Protein AF-A0A816S3W1-F1 (afdb_monomer)

InterPro domains:
  IPR003406 Glycosyl transferase, family 14 [PF02485] (6-184)
  IPR024448 Xylosyltransferase, C-terminal [PF12529] (244-390)
  IPR043538 Xylosyltransferase [PTHR46025] (2-512)

Organism: NCBI:txid392030

Mean predicted aligned error: 7.71 Å

Sequence (514 aa):
MAKIRYRTTWGSTTRLTAELDVYKQLIEDLKWNFSFVISMSESDFPIKPIEALSEFLSMFPNKNFIVGDIGNTTKMLEGSETRSIFVFCDNYLYRLGHKKFIQNIVYEFGSDWTILSRDFIIYITYGDDELIRGLRLTFNFSALPSESFYHTAVINSVYCDKYIRHNLRMVNWDRKRGCTCFNRDAGDLCGCSPVIYRRSDKKLFAGSTDKPIFFARKFDPTIDESIIDWIDEKVFGIDLSDSALYLQNFYHVEDNLTKLNDTSGALKSIELYARTMLVKHPKFHPVRSIELQQIHAVFELGIFQGYTFQYTIDDRNDFEIFVTQNAHTNIFSDSIKQFDIGFTIDTRDTVFIDRSRTFLDPVLVTVLFEWKSKKNEDISLVMKDPSGNIFARMSIENFEDIPIVDIMFPEITTECMIGIWSMDLVSNRLNHTLASLDFLIVSVKGMKKDHNNNWNIDIETVDSFWPIAGICSVRKDSNVCSKQEPKIMTIPLEIKDCDQNRWSAFYYDVKTNW

Solvent-accessible surface area (backbone atoms only — not comparable to full-atom values): 29154 Å² total; per-residue (Å²): 132,77,95,71,86,70,84,62,52,80,51,31,35,48,45,46,53,48,52,48,52,49,52,48,40,43,57,71,73,64,55,59,94,61,66,64,50,73,64,79,58,96,32,50,44,74,70,51,56,70,64,61,51,51,56,55,51,65,78,47,72,73,34,29,26,37,29,63,40,72,87,49,28,66,58,44,65,70,29,72,67,70,34,22,29,27,47,70,53,98,80,31,30,43,69,78,47,78,49,82,79,78,78,100,63,63,82,38,35,42,52,62,51,35,33,38,11,45,70,58,50,49,43,78,65,68,48,76,49,73,64,52,50,50,49,55,58,52,34,66,30,22,61,44,24,48,26,25,52,60,52,25,51,33,64,70,40,99,42,38,91,31,57,36,84,42,43,36,62,48,70,42,76,44,68,85,43,19,48,70,38,86,44,54,90,40,22,76,52,77,48,68,47,63,29,64,54,40,59,87,49,56,70,63,55,67,75,34,71,92,43,84,43,42,33,36,35,33,51,44,52,71,70,26,26,57,35,54,53,47,44,40,41,72,64,68,63,49,83,63,90,74,46,47,50,53,71,46,78,80,43,46,66,84,44,88,86,56,50,79,85,75,46,60,68,37,59,51,53,53,50,52,48,54,51,52,53,52,55,67,31,75,93,48,56,84,65,85,44,78,44,75,43,37,33,28,44,33,22,55,68,21,41,78,44,33,39,37,42,31,32,38,40,65,92,74,46,46,34,41,38,34,32,32,61,57,68,54,70,48,75,70,35,90,54,55,66,47,71,53,58,27,70,53,69,42,74,49,77,71,41,52,76,52,77,76,38,49,38,42,56,62,40,64,45,26,38,41,41,27,46,68,55,96,70,84,63,41,32,28,44,36,34,24,42,68,86,68,48,80,72,47,76,47,79,50,70,85,57,76,95,62,61,69,45,81,45,75,48,78,72,40,81,58,92,63,79,71,34,58,28,38,43,32,39,28,33,63,84,77,72,43,71,37,29,39,35,50,35,37,37,44,56,67,75,30,78,38,64,47,99,82,70,44,69,53,62,69,56,69,61,47,40,69,40,42,36,55,76,45,46,25,26,75,58,90,75,90,75,86,81,89,79,88,86,75,98,80,67,80,62,72,88,69,70,46,54,22,60,79,33,54,84,37,96,60,27,74,26,74,88,76,65,126

Radius of gyration: 26.99 Å; Cα contacts (8 Å, |Δi|>4): 978; chains: 1; bounding box: 77×51×70 Å

Structure (mmCIF, N/CA/C/O backbone):
data_AF-A0A816S3W1-F1
#
_entry.id   AF-A0A816S3W1-F1
#
loop_
_atom_site.group_PDB
_atom_site.id
_atom_site.type_symbol
_atom_site.label_atom_id
_atom_site.label_alt_id
_atom_site.label_comp_id
_atom_site.label_asym_id
_atom_site.label_entity_id
_atom_site.label_seq_id
_atom_site.pdbx_PDB_ins_code
_atom_site.Cartn_x
_atom_site.Cartn_y
_atom_site.Cartn_z
_atom_site.occupancy
_atom_site.B_iso_or_equiv
_atom_site.auth_seq_id
_atom_site.auth_comp_id
_atom_site.auth_asym_id
_atom_site.auth_atom_id
_atom_site.pdbx_PDB_model_num
ATOM 1 N N . MET A 1 1 ? -6.972 -9.938 -18.361 1.00 63.22 1 MET A N 1
ATOM 2 C CA . MET A 1 1 ? -6.086 -10.315 -17.236 1.00 63.22 1 MET A CA 1
ATOM 3 C C . MET A 1 1 ? -4.819 -10.976 -17.763 1.00 63.22 1 MET A C 1
ATOM 5 O O . MET A 1 1 ? -4.862 -11.578 -18.836 1.00 63.22 1 MET A O 1
ATOM 9 N N . ALA A 1 2 ? -3.709 -10.850 -17.030 1.00 83.12 2 ALA A N 1
ATOM 10 C CA . ALA A 1 2 ? -2.473 -11.566 -17.341 1.00 83.12 2 ALA A CA 1
ATOM 11 C C . ALA A 1 2 ? -2.713 -13.086 -17.308 1.00 83.12 2 ALA A C 1
ATOM 13 O O . ALA A 1 2 ? -3.418 -13.570 -16.423 1.00 83.12 2 ALA A O 1
ATOM 14 N N . LYS A 1 3 ? -2.155 -13.836 -18.269 1.00 87.81 3 LYS A N 1
ATOM 15 C CA . LYS A 1 3 ? -2.306 -15.307 -18.317 1.00 87.81 3 LYS A CA 1
ATOM 16 C C . LYS A 1 3 ? -1.612 -16.003 -17.148 1.00 87.81 3 LYS A C 1
ATOM 18 O O . LYS A 1 3 ? -2.097 -17.018 -16.660 1.00 87.81 3 LYS A O 1
ATOM 23 N N . ILE A 1 4 ? -0.475 -15.458 -16.723 1.00 92.12 4 ILE A N 1
ATOM 24 C CA . ILE A 1 4 ? 0.343 -15.978 -15.630 1.00 92.12 4 ILE A CA 1
ATOM 25 C C . ILE A 1 4 ? 0.401 -14.909 -14.544 1.00 92.12 4 ILE A C 1
ATOM 27 O O . ILE A 1 4 ? 0.624 -13.732 -14.830 1.00 92.12 4 ILE A O 1
ATOM 31 N N . ARG A 1 5 ? 0.190 -15.323 -13.294 1.00 92.06 5 ARG A N 1
ATOM 32 C CA . ARG A 1 5 ? 0.334 -14.469 -12.115 1.00 92.06 5 ARG A CA 1
ATOM 33 C C . ARG A 1 5 ? 1.594 -14.877 -11.372 1.00 92.06 5 ARG A C 1
ATOM 35 O O . ARG A 1 5 ? 1.756 -16.040 -11.015 1.00 92.06 5 ARG A O 1
ATOM 42 N N . TYR A 1 6 ? 2.460 -13.905 -11.135 1.00 91.81 6 TYR A N 1
ATOM 43 C CA . TYR A 1 6 ? 3.700 -14.083 -10.396 1.00 91.81 6 TYR A CA 1
ATOM 44 C C . TYR A 1 6 ? 3.548 -13.533 -8.982 1.00 91.81 6 TYR A C 1
ATOM 46 O O . TYR A 1 6 ? 2.901 -12.506 -8.778 1.00 91.81 6 TYR A O 1
ATOM 54 N N . ARG A 1 7 ? 4.185 -14.182 -8.005 1.00 90.75 7 ARG A N 1
ATOM 55 C CA . ARG A 1 7 ? 4.365 -13.590 -6.679 1.00 90.75 7 ARG A CA 1
ATOM 56 C C . ARG A 1 7 ? 5.534 -12.613 -6.727 1.00 90.75 7 ARG A C 1
ATOM 58 O O . ARG A 1 7 ? 6.686 -13.006 -6.574 1.00 90.75 7 ARG A O 1
ATOM 65 N N . THR A 1 8 ? 5.223 -11.344 -6.969 1.00 91.88 8 THR A N 1
ATOM 66 C CA . THR A 1 8 ? 6.208 -10.267 -7.114 1.00 91.88 8 THR A CA 1
ATOM 67 C C . THR A 1 8 ? 6.661 -9.734 -5.757 1.00 91.88 8 THR A C 1
ATOM 69 O O . THR A 1 8 ? 6.210 -8.683 -5.305 1.00 91.88 8 THR A O 1
ATOM 72 N N . THR A 1 9 ? 7.556 -10.465 -5.091 1.00 90.56 9 THR A N 1
ATOM 73 C CA . THR A 1 9 ? 8.174 -10.017 -3.832 1.00 90.56 9 THR A CA 1
ATOM 74 C C . THR A 1 9 ? 9.119 -8.836 -4.078 1.00 90.56 9 THR A C 1
ATOM 76 O O . THR A 1 9 ? 9.808 -8.789 -5.104 1.00 90.56 9 THR A O 1
ATOM 79 N N . TRP A 1 10 ? 9.173 -7.891 -3.132 1.00 91.81 10 TRP A N 1
ATOM 80 C CA . TRP A 1 10 ? 10.037 -6.709 -3.203 1.00 91.81 10 TRP A CA 1
ATOM 81 C C . TRP A 1 10 ? 11.496 -7.093 -3.500 1.00 91.81 10 TRP A C 1
ATOM 83 O O . TRP A 1 10 ? 12.038 -8.022 -2.908 1.00 91.81 10 TRP A O 1
ATOM 93 N N . GLY A 1 11 ? 12.124 -6.402 -4.454 1.00 89.62 11 GLY A N 1
ATOM 94 C CA . GLY A 1 11 ? 13.517 -6.644 -4.848 1.00 89.62 11 GLY A CA 1
ATOM 95 C C . GLY A 1 11 ? 13.779 -7.913 -5.663 1.00 89.62 11 GLY A C 1
ATOM 96 O O . GLY A 1 11 ? 14.880 -8.060 -6.194 1.00 89.62 11 GLY A O 1
ATOM 97 N N . SER A 1 12 ? 12.805 -8.816 -5.796 1.00 92.69 12 SER A N 1
ATOM 98 C CA . SER A 1 12 ? 13.005 -10.105 -6.462 1.00 92.69 12 SER A CA 1
ATOM 99 C C . SER A 1 12 ? 13.022 -10.016 -7.991 1.00 92.69 12 SER A C 1
ATOM 101 O O . SER A 1 12 ? 12.527 -9.066 -8.603 1.00 92.69 12 SER A O 1
ATOM 103 N N . THR A 1 13 ? 13.553 -11.062 -8.625 1.00 93.44 13 THR A N 1
ATOM 104 C CA . THR A 1 13 ? 13.646 -11.173 -10.088 1.00 93.44 13 THR A CA 1
ATOM 105 C C . THR A 1 13 ? 12.304 -11.390 -10.775 1.00 93.44 13 THR A C 1
ATOM 107 O O . THR A 1 13 ? 12.143 -11.044 -11.945 1.00 93.44 13 THR A O 1
ATOM 110 N N . THR A 1 14 ? 11.313 -11.888 -10.035 1.00 93.56 14 THR A N 1
ATOM 111 C CA . THR A 1 14 ? 9.979 -12.211 -10.557 1.00 93.56 14 THR A CA 1
ATOM 112 C C . THR A 1 14 ? 9.250 -11.009 -11.141 1.00 93.56 14 THR A C 1
ATOM 114 O O . THR A 1 14 ? 8.447 -11.193 -12.051 1.00 93.56 14 THR A O 1
ATOM 117 N N . ARG A 1 15 ? 9.547 -9.782 -10.686 1.00 94.19 15 ARG A N 1
ATOM 118 C CA . ARG A 1 15 ? 8.968 -8.569 -11.272 1.00 94.19 15 ARG A CA 1
ATOM 119 C C . ARG A 1 15 ? 9.376 -8.389 -12.733 1.00 94.19 15 ARG A C 1
ATOM 121 O O . ARG A 1 15 ? 8.502 -8.226 -13.576 1.00 94.19 15 ARG A O 1
ATOM 128 N N . LEU A 1 16 ? 10.677 -8.445 -13.037 1.00 96.12 16 LEU A N 1
ATOM 129 C CA . LEU A 1 16 ? 11.158 -8.297 -14.414 1.00 96.12 16 LEU A CA 1
ATOM 130 C C . LEU A 1 16 ? 10.614 -9.428 -15.298 1.00 96.12 16 LEU A C 1
ATOM 132 O O . LEU A 1 16 ? 10.188 -9.180 -16.421 1.00 96.12 16 LEU A O 1
ATOM 136 N N . THR A 1 17 ? 10.572 -10.659 -14.780 1.00 95.12 17 THR A N 1
ATOM 137 C CA . THR A 1 17 ? 9.963 -11.796 -15.487 1.00 95.12 17 THR A CA 1
ATOM 138 C C . THR A 1 17 ? 8.487 -11.543 -15.800 1.00 95.12 17 THR A C 1
ATOM 140 O O . THR A 1 17 ? 8.065 -11.736 -16.938 1.00 95.12 17 THR A O 1
ATOM 143 N N . ALA A 1 18 ? 7.716 -11.057 -14.822 1.00 95.31 18 ALA A N 1
ATOM 144 C CA . ALA A 1 18 ? 6.307 -10.728 -15.005 1.00 95.31 18 ALA A CA 1
ATOM 145 C C . ALA A 1 18 ? 6.105 -9.623 -16.053 1.00 95.31 18 ALA A C 1
ATOM 147 O O . ALA A 1 18 ? 5.245 -9.758 -16.919 1.00 95.31 18 ALA A O 1
ATOM 148 N N . GLU A 1 19 ? 6.916 -8.561 -16.013 1.00 95.44 19 GLU A N 1
ATOM 149 C CA . GLU A 1 19 ? 6.869 -7.468 -16.991 1.00 95.44 19 GLU A CA 1
ATOM 150 C C . GLU A 1 19 ? 7.162 -7.977 -18.414 1.00 95.44 19 GLU A C 1
ATOM 152 O O . GLU A 1 19 ? 6.375 -7.726 -19.328 1.00 95.44 19 GLU A O 1
ATOM 157 N N . LEU A 1 20 ? 8.228 -8.766 -18.601 1.00 95.62 20 LEU A N 1
ATOM 158 C CA . LEU A 1 20 ? 8.584 -9.335 -19.907 1.00 95.62 20 LEU A CA 1
ATOM 159 C C . LEU A 1 20 ? 7.514 -10.295 -20.452 1.00 95.62 20 LEU A C 1
ATOM 161 O O . LEU A 1 20 ? 7.261 -10.304 -21.656 1.00 95.62 20 LEU A O 1
ATOM 165 N N . ASP A 1 21 ? 6.862 -11.088 -19.603 1.00 95.56 21 ASP A N 1
ATOM 166 C CA . ASP A 1 21 ? 5.788 -11.983 -20.045 1.00 95.56 21 ASP A CA 1
ATOM 167 C C . ASP A 1 21 ? 4.490 -11.238 -20.370 1.00 95.56 21 ASP A C 1
ATOM 169 O O . ASP A 1 21 ? 3.810 -11.585 -21.339 1.00 95.56 21 ASP A O 1
ATOM 173 N N . VAL A 1 22 ? 4.173 -10.166 -19.637 1.00 95.44 22 VAL A N 1
ATOM 174 C CA . VAL A 1 22 ? 3.079 -9.256 -20.008 1.00 95.44 22 VAL A CA 1
ATOM 175 C C . VAL A 1 22 ? 3.360 -8.618 -21.367 1.00 95.44 22 VAL A C 1
ATOM 177 O O . VAL A 1 22 ? 2.460 -8.546 -22.203 1.00 95.44 22 VAL A O 1
ATOM 180 N N . TYR A 1 23 ? 4.601 -8.211 -21.642 1.00 96.00 23 TYR A N 1
ATOM 181 C CA . TYR A 1 23 ? 4.977 -7.679 -22.952 1.00 96.00 23 TYR A CA 1
ATOM 182 C C . TYR A 1 23 ? 4.784 -8.697 -24.079 1.00 96.00 23 TYR A C 1
ATOM 184 O O . TYR A 1 23 ? 4.229 -8.341 -25.123 1.00 96.00 23 TYR A O 1
ATOM 192 N N . LYS A 1 24 ? 5.154 -9.968 -23.865 1.00 95.06 24 LYS A N 1
ATOM 193 C CA . LYS A 1 24 ? 4.856 -11.040 -24.830 1.00 95.06 24 LYS A CA 1
ATOM 194 C C . LYS A 1 24 ? 3.359 -11.164 -25.076 1.00 95.06 24 LYS A C 1
ATOM 196 O O . LYS A 1 24 ? 2.928 -11.133 -26.226 1.00 95.06 24 LYS A O 1
ATOM 201 N N . GLN A 1 25 ? 2.563 -11.211 -24.006 1.00 94.56 25 GLN A N 1
ATOM 202 C CA . GLN A 1 25 ? 1.109 -11.331 -24.091 1.00 94.56 25 GLN A CA 1
ATOM 203 C C . GLN A 1 25 ? 0.470 -10.155 -24.849 1.00 94.56 25 GLN A C 1
ATOM 205 O O . GLN A 1 25 ? -0.410 -10.366 -25.684 1.00 94.56 25 GLN A O 1
ATOM 210 N N . LEU A 1 26 ? 0.918 -8.918 -24.608 1.00 94.06 26 LEU A N 1
ATOM 211 C CA . LEU A 1 26 ? 0.434 -7.735 -25.331 1.00 94.06 26 LEU A CA 1
ATOM 212 C C . LEU A 1 26 ? 0.681 -7.843 -26.845 1.00 94.06 26 LEU A C 1
ATOM 214 O O . LEU A 1 26 ? -0.166 -7.430 -27.641 1.00 94.06 26 LEU A O 1
ATOM 218 N N . ILE A 1 27 ? 1.829 -8.402 -27.240 1.00 94.06 27 ILE A N 1
ATOM 219 C CA . ILE A 1 27 ? 2.273 -8.487 -28.636 1.00 94.06 27 ILE A CA 1
ATOM 220 C C . ILE A 1 27 ? 1.661 -9.690 -29.365 1.00 94.06 27 ILE A C 1
ATOM 222 O O . ILE A 1 27 ? 1.122 -9.525 -30.459 1.00 94.06 27 ILE A O 1
ATOM 226 N N . GLU A 1 28 ? 1.756 -10.890 -28.793 1.00 91.94 28 GLU A N 1
ATOM 227 C CA . GLU A 1 28 ? 1.421 -12.148 -29.475 1.00 91.94 28 GLU A CA 1
ATOM 228 C C . GLU A 1 28 ? -0.035 -12.559 -29.274 1.00 91.94 28 GLU A C 1
ATOM 230 O O . GLU A 1 28 ? -0.731 -12.892 -30.237 1.00 91.94 28 GLU A O 1
ATOM 235 N N . ASP A 1 29 ? -0.491 -12.527 -28.022 1.00 88.88 29 ASP A N 1
ATOM 236 C CA . ASP A 1 29 ? -1.797 -13.060 -27.646 1.00 88.88 29 ASP A CA 1
ATOM 237 C C . ASP A 1 29 ? -2.906 -12.053 -27.918 1.00 88.88 29 ASP A C 1
ATOM 239 O O . ASP A 1 29 ? -3.910 -12.366 -28.555 1.00 88.88 29 ASP A O 1
ATOM 243 N N . LEU A 1 30 ? -2.717 -10.835 -27.413 1.00 89.81 30 LEU A N 1
ATOM 244 C CA . LEU A 1 30 ? -3.702 -9.767 -27.500 1.00 89.81 30 LEU A CA 1
ATOM 245 C C . LEU A 1 30 ? -3.614 -9.018 -28.830 1.00 89.81 30 LEU A C 1
ATOM 247 O O . LEU A 1 30 ? -4.624 -8.491 -29.294 1.00 89.81 30 LEU A O 1
ATOM 251 N N . LYS A 1 31 ? -2.425 -8.986 -29.451 1.00 90.56 31 LYS A N 1
ATOM 252 C CA . LYS A 1 31 ? -2.148 -8.282 -30.716 1.00 90.56 31 LYS A CA 1
ATOM 253 C C . LYS A 1 31 ? -2.625 -6.829 -30.693 1.00 90.56 31 LYS A C 1
ATOM 255 O O . LYS A 1 31 ? -3.127 -6.307 -31.689 1.00 90.56 31 LYS A O 1
ATOM 260 N N . TRP A 1 32 ? -2.501 -6.180 -29.538 1.00 92.88 32 TRP A N 1
ATOM 261 C CA . TRP A 1 32 ? -2.954 -4.807 -29.370 1.00 92.88 32 TRP A CA 1
ATOM 262 C C . TRP A 1 32 ? -2.085 -3.848 -30.181 1.00 92.88 32 TRP A C 1
ATOM 264 O O . TRP A 1 32 ? -0.859 -3.976 -30.236 1.00 92.88 32 TRP A O 1
ATOM 274 N N . ASN A 1 33 ? -2.729 -2.855 -30.791 1.00 94.00 33 ASN A N 1
ATOM 275 C CA . ASN A 1 33 ? -2.043 -1.774 -31.484 1.00 94.00 33 ASN A CA 1
ATOM 276 C C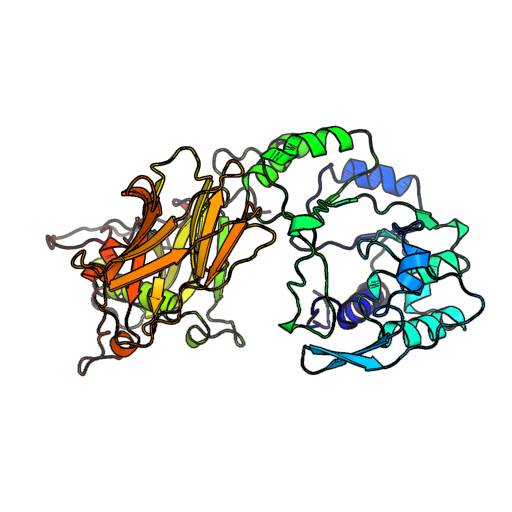 . ASN A 1 33 ? -1.770 -0.623 -30.505 1.00 94.00 33 ASN A C 1
ATOM 278 O O . ASN A 1 33 ? -2.560 0.312 -30.405 1.00 94.00 33 ASN A O 1
ATOM 282 N N . PHE A 1 34 ? -0.683 -0.732 -29.742 1.00 95.31 34 PHE A N 1
ATOM 283 C CA . PHE A 1 34 ? -0.266 0.265 -28.754 1.00 95.31 34 PHE A CA 1
ATOM 284 C C . PHE A 1 34 ? 1.029 0.970 -29.178 1.00 95.31 34 PHE A C 1
ATOM 286 O O . PHE A 1 34 ? 1.893 0.365 -29.810 1.00 95.31 34 PHE A O 1
ATOM 293 N N . SER A 1 35 ? 1.201 2.233 -28.786 1.00 96.75 35 SER A N 1
ATOM 294 C CA . SER A 1 35 ? 2.448 2.984 -29.029 1.00 96.75 35 SER A CA 1
ATOM 295 C C . SER A 1 35 ? 3.420 2.897 -27.851 1.00 96.75 35 SER A C 1
ATOM 297 O O . SER A 1 35 ? 4.634 2.807 -28.042 1.0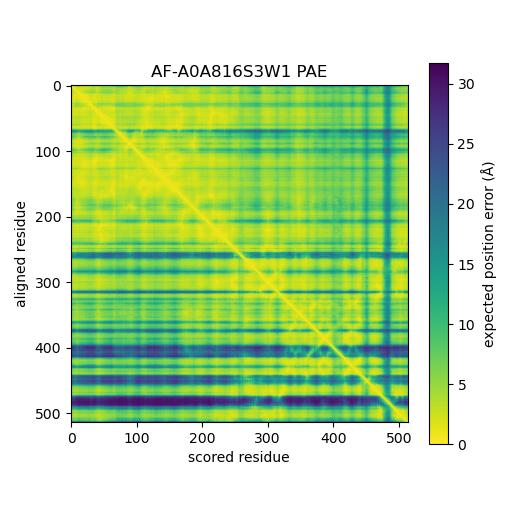0 96.75 35 SER A O 1
ATOM 299 N N . PHE A 1 36 ? 2.877 2.887 -26.632 1.00 98.00 36 PHE A N 1
ATOM 300 C CA . PHE A 1 36 ? 3.630 2.882 -25.383 1.00 98.00 36 PHE A CA 1
ATOM 301 C C . PHE A 1 36 ? 3.042 1.885 -24.389 1.00 98.00 36 PHE A C 1
ATOM 303 O O . PHE A 1 36 ? 1.839 1.629 -24.401 1.00 98.00 36 PHE A O 1
ATOM 310 N N . VAL A 1 37 ? 3.887 1.384 -23.491 1.00 97.75 37 VAL A N 1
ATOM 311 C CA . VAL A 1 37 ? 3.464 0.730 -22.249 1.00 97.75 37 VAL A CA 1
ATOM 312 C C . VAL A 1 37 ? 3.970 1.552 -21.073 1.00 97.75 37 VAL A C 1
ATOM 314 O O . VAL A 1 37 ? 5.144 1.918 -21.026 1.00 97.75 37 VAL A O 1
ATOM 317 N N . ILE A 1 38 ? 3.072 1.843 -20.135 1.00 97.88 38 ILE A N 1
ATOM 318 C CA . ILE A 1 38 ? 3.325 2.628 -18.924 1.00 97.88 38 ILE A CA 1
ATOM 319 C C . ILE A 1 38 ? 3.215 1.673 -17.735 1.00 97.88 38 ILE A C 1
ATOM 321 O O . ILE A 1 38 ? 2.164 1.064 -17.547 1.00 97.88 38 ILE A O 1
ATOM 325 N N . SER A 1 39 ? 4.273 1.526 -16.931 1.00 96.06 39 SER A N 1
ATOM 326 C CA . SER A 1 39 ? 4.185 0.736 -15.693 1.00 96.06 39 SER A CA 1
ATOM 327 C C . SER A 1 39 ? 3.520 1.540 -14.569 1.00 96.06 39 SER A C 1
ATOM 329 O O . SER A 1 39 ? 3.850 2.703 -14.356 1.00 96.06 39 SER A O 1
ATOM 331 N N . MET A 1 40 ? 2.577 0.949 -13.839 1.00 96.38 40 MET A N 1
ATOM 332 C CA . MET A 1 40 ? 1.906 1.581 -12.692 1.00 96.38 40 MET A CA 1
ATOM 333 C C . MET A 1 40 ? 1.672 0.545 -11.591 1.00 96.38 40 MET A C 1
ATOM 335 O O . MET A 1 40 ? 1.582 -0.648 -11.883 1.00 96.38 40 MET A O 1
ATOM 339 N N . SER A 1 41 ? 1.620 0.996 -10.340 1.00 96.50 41 SER A N 1
ATOM 340 C CA . SER A 1 41 ? 1.115 0.217 -9.206 1.00 96.50 41 SER A CA 1
ATOM 341 C C . SER A 1 41 ? -0.247 0.737 -8.763 1.00 96.50 41 SER A C 1
ATOM 343 O O . SER A 1 41 ? -0.671 1.812 -9.175 1.00 96.50 41 SER A O 1
ATOM 345 N N . GLU A 1 42 ? -0.882 0.012 -7.850 1.00 95.81 42 GLU A N 1
ATOM 346 C CA . GLU A 1 42 ? -2.071 0.436 -7.105 1.00 95.81 42 GLU A CA 1
ATOM 347 C C . GLU A 1 42 ? -1.878 1.741 -6.315 1.00 95.81 42 GLU A C 1
ATOM 349 O O . GLU A 1 42 ? -2.845 2.380 -5.928 1.00 95.81 42 GLU A O 1
ATOM 354 N N . SER A 1 43 ? -0.625 2.143 -6.085 1.00 97.06 43 SER A N 1
ATOM 355 C CA . SER A 1 43 ? -0.259 3.351 -5.335 1.00 97.06 43 SER A CA 1
ATOM 356 C C . SER A 1 43 ? 0.226 4.511 -6.214 1.00 97.06 43 SER A C 1
ATOM 358 O O . SER A 1 43 ? 0.721 5.515 -5.692 1.00 97.06 43 SER A O 1
ATOM 360 N N . ASP A 1 44 ? 0.150 4.368 -7.540 1.00 98.00 44 ASP A N 1
ATOM 361 C CA . ASP A 1 44 ? 0.375 5.457 -8.491 1.00 98.00 44 ASP A CA 1
ATOM 362 C C . ASP A 1 44 ? -0.942 6.198 -8.743 1.00 98.00 44 ASP A C 1
ATOM 364 O O . ASP A 1 44 ? -1.994 5.576 -8.858 1.00 98.00 44 ASP A O 1
ATOM 368 N N . PHE A 1 45 ? -0.877 7.522 -8.884 1.00 97.06 45 PHE A N 1
ATOM 369 C CA . PHE A 1 45 ? -2.051 8.335 -9.203 1.00 97.06 45 PHE A CA 1
ATOM 370 C C . PHE A 1 45 ? -1.732 9.350 -10.308 1.00 97.06 45 PHE A C 1
ATOM 372 O O . PHE A 1 45 ? -0.648 9.958 -10.285 1.00 97.06 45 PHE A O 1
ATOM 379 N N . PRO A 1 46 ? -2.623 9.538 -11.300 1.00 96.19 46 PRO A N 1
ATOM 380 C CA . PRO A 1 46 ? -2.448 10.571 -12.309 1.00 96.19 46 PRO A CA 1
ATOM 381 C C . PRO A 1 46 ? -2.622 11.956 -11.677 1.00 96.19 46 PRO A C 1
ATOM 383 O O . PRO A 1 46 ? -3.492 12.179 -10.845 1.00 96.19 46 PRO A O 1
ATOM 386 N N . ILE A 1 47 ? -1.787 12.908 -12.085 1.00 96.50 47 ILE A N 1
ATOM 387 C CA . ILE A 1 47 ? -1.836 14.300 -11.599 1.00 96.50 47 ILE A CA 1
ATOM 388 C C . ILE A 1 47 ? -2.121 15.299 -12.725 1.00 96.50 47 ILE A C 1
ATOM 390 O O . ILE A 1 47 ? -2.000 16.510 -12.536 1.00 96.50 47 ILE A O 1
ATOM 394 N N . LYS A 1 48 ? -2.464 14.781 -13.911 1.00 95.94 48 LYS A N 1
ATOM 395 C CA . LYS A 1 48 ? -2.870 15.521 -15.108 1.00 95.94 48 LYS A CA 1
ATOM 396 C C . LYS A 1 48 ? -3.891 14.700 -15.914 1.00 95.94 48 LYS A C 1
ATOM 398 O O . LYS A 1 48 ? -3.829 13.471 -15.848 1.00 95.94 48 LYS A O 1
ATOM 403 N N . PRO A 1 49 ? -4.763 15.346 -16.711 1.00 94.88 49 PRO A N 1
ATOM 404 C CA . PRO A 1 49 ? -5.692 14.658 -17.609 1.00 94.88 49 PRO A CA 1
ATOM 405 C C . PRO A 1 49 ? -4.998 13.764 -18.645 1.00 94.88 49 PRO A C 1
ATOM 407 O O . PRO A 1 49 ? -3.869 14.033 -19.075 1.00 94.88 49 PRO A O 1
ATOM 410 N N . ILE A 1 50 ? -5.699 12.715 -19.080 1.00 95.50 50 ILE A N 1
ATOM 411 C CA . ILE A 1 50 ? -5.191 11.735 -20.050 1.00 95.50 50 ILE A CA 1
ATOM 412 C C . ILE A 1 50 ? -4.930 12.361 -21.426 1.00 95.50 50 ILE A C 1
ATOM 414 O O . ILE A 1 50 ? -4.023 11.932 -22.144 1.00 95.50 50 ILE A O 1
ATOM 418 N N . GLU A 1 51 ? -5.661 13.415 -21.781 1.00 96.50 51 GLU A N 1
ATOM 419 C CA . GLU A 1 51 ? -5.493 14.176 -23.019 1.00 96.50 51 GLU A CA 1
ATOM 420 C C . GLU A 1 51 ? -4.119 14.845 -23.052 1.00 96.50 51 GLU A C 1
ATOM 422 O O . GLU A 1 51 ? -3.403 14.731 -24.045 1.00 96.50 51 GLU A O 1
ATOM 427 N N . ALA A 1 52 ? -3.702 15.457 -21.937 1.00 96.38 52 ALA A N 1
ATOM 428 C CA . ALA A 1 52 ? -2.396 16.098 -21.821 1.00 96.38 52 ALA A CA 1
ATOM 429 C C . ALA A 1 52 ? -1.254 15.074 -21.923 1.00 96.38 52 ALA A C 1
ATOM 431 O O . ALA A 1 52 ? -0.226 15.343 -22.546 1.00 96.38 52 ALA A O 1
ATOM 432 N N . LEU A 1 53 ? -1.429 13.885 -21.330 1.00 97.12 53 LEU A N 1
ATOM 433 C CA . LEU A 1 53 ? -0.466 12.789 -21.475 1.00 97.12 53 LEU A CA 1
ATOM 434 C C . LEU A 1 53 ? -0.391 12.307 -22.929 1.00 97.12 53 LEU A C 1
ATOM 436 O O . LEU A 1 53 ? 0.702 12.093 -23.454 1.00 97.12 53 LEU A O 1
ATOM 440 N N . SER A 1 54 ? -1.544 12.154 -23.579 1.00 97.19 54 SER A N 1
ATOM 441 C CA . SER A 1 54 ? -1.645 11.679 -24.961 1.00 97.19 54 SER A CA 1
ATOM 442 C C . SER A 1 54 ? -1.018 12.665 -25.946 1.00 97.19 54 SER A C 1
ATOM 444 O O . SER A 1 54 ? -0.241 12.253 -26.809 1.00 97.19 54 SER A O 1
ATOM 446 N N . GLU A 1 55 ? -1.287 13.963 -25.791 1.00 97.56 55 GLU A N 1
ATOM 447 C CA . GLU A 1 55 ? -0.658 15.032 -26.574 1.00 97.56 55 GLU A CA 1
ATOM 448 C C . GLU A 1 55 ? 0.861 15.026 -26.378 1.00 97.56 55 GLU A C 1
ATOM 450 O O . GLU A 1 55 ? 1.618 15.000 -27.351 1.00 97.56 55 GLU A O 1
ATOM 455 N N . PHE A 1 56 ? 1.317 14.951 -25.123 1.00 97.94 56 PHE A N 1
ATOM 456 C CA . PHE A 1 56 ? 2.740 14.919 -24.810 1.00 97.94 56 PHE A CA 1
ATOM 457 C C . PHE A 1 56 ? 3.454 13.723 -25.443 1.00 97.94 56 PHE A C 1
ATOM 459 O O . PHE A 1 56 ? 4.449 13.902 -26.144 1.00 97.94 56 PHE A O 1
ATOM 466 N N . LEU A 1 57 ? 2.952 12.503 -25.239 1.00 98.00 57 LEU A N 1
ATOM 467 C CA . LEU A 1 57 ? 3.579 11.295 -25.783 1.00 98.00 57 LEU A CA 1
ATOM 468 C C . LEU A 1 57 ? 3.545 11.258 -27.319 1.00 98.00 57 LEU A C 1
ATOM 470 O O . LEU A 1 57 ? 4.473 10.730 -27.934 1.00 98.00 57 LEU A O 1
ATOM 474 N N . SER A 1 58 ? 2.532 11.865 -27.946 1.00 97.44 58 SER A N 1
ATOM 475 C CA . SER A 1 58 ? 2.429 11.964 -29.409 1.00 97.44 58 SER A CA 1
ATOM 476 C C . SER A 1 58 ? 3.535 12.820 -30.033 1.00 97.44 58 SER A C 1
ATOM 478 O O . SER A 1 58 ? 3.919 12.576 -31.176 1.00 97.44 58 SER A O 1
ATOM 480 N N . MET A 1 59 ? 4.102 13.777 -29.288 1.00 97.62 59 MET A N 1
ATOM 481 C CA . MET A 1 59 ? 5.259 14.565 -29.735 1.00 97.62 59 MET A CA 1
ATOM 482 C C . MET A 1 59 ? 6.580 13.779 -29.711 1.00 97.62 59 MET A C 1
ATOM 484 O O . MET A 1 59 ? 7.555 14.192 -30.339 1.00 97.62 59 MET A O 1
ATOM 488 N N . PHE A 1 60 ? 6.631 12.642 -29.009 1.00 97.62 60 PHE A N 1
ATOM 489 C CA . PHE A 1 60 ? 7.844 11.841 -28.819 1.00 97.62 60 PHE A CA 1
ATOM 490 C C . PHE A 1 60 ? 7.650 10.380 -29.252 1.00 97.62 60 PHE A C 1
ATOM 492 O O . PHE A 1 60 ? 7.920 9.464 -28.467 1.00 97.62 60 PHE A O 1
ATOM 499 N N . PRO A 1 61 ? 7.215 10.119 -30.500 1.00 96.25 61 PRO A N 1
ATOM 500 C CA . PRO A 1 61 ? 6.970 8.760 -30.958 1.00 96.25 61 PRO A CA 1
ATOM 501 C C . PRO A 1 61 ? 8.247 7.920 -30.861 1.00 96.25 61 PRO A C 1
ATOM 503 O O . PRO A 1 61 ? 9.353 8.389 -31.140 1.00 96.25 61 PRO A O 1
ATOM 506 N N . ASN A 1 62 ? 8.090 6.654 -30.474 1.00 96.31 62 ASN A N 1
ATOM 507 C CA . ASN A 1 62 ? 9.176 5.676 -30.369 1.00 96.31 62 ASN A CA 1
ATOM 508 C C . ASN A 1 62 ? 10.313 6.052 -29.393 1.00 96.31 62 ASN A C 1
ATOM 510 O O . ASN A 1 62 ? 11.396 5.469 -29.470 1.00 96.31 62 ASN A O 1
ATOM 514 N N . LYS A 1 63 ? 10.102 7.014 -28.484 1.00 98.44 63 LYS A N 1
ATOM 515 C CA . LYS A 1 63 ? 11.041 7.332 -27.397 1.00 98.44 63 LYS A CA 1
ATOM 516 C C . LYS A 1 63 ? 10.788 6.461 -26.163 1.00 98.44 63 LYS A C 1
ATOM 518 O O . LYS A 1 63 ? 9.699 5.931 -25.976 1.00 98.44 63 LYS A O 1
ATOM 523 N N . ASN A 1 64 ? 11.804 6.307 -25.319 1.00 98.62 64 ASN A N 1
ATOM 524 C CA . ASN A 1 64 ? 11.726 5.542 -24.074 1.00 98.62 64 ASN A CA 1
ATOM 525 C C . ASN A 1 64 ? 12.042 6.465 -22.895 1.00 98.62 64 ASN A C 1
ATOM 527 O O . ASN A 1 64 ? 13.151 6.993 -22.808 1.00 98.62 64 ASN A O 1
ATOM 531 N N . PHE A 1 65 ? 11.069 6.655 -22.009 1.00 98.44 65 PHE A N 1
ATOM 532 C CA . PHE A 1 65 ? 11.157 7.525 -20.838 1.00 98.44 65 PHE A CA 1
ATOM 533 C C . PHE A 1 65 ? 11.552 6.688 -19.627 1.00 98.44 65 PHE A C 1
ATOM 535 O O . PHE A 1 65 ? 10.735 5.984 -19.023 1.00 98.44 65 PHE A O 1
ATOM 542 N N . ILE A 1 66 ? 12.839 6.732 -19.312 1.00 96.94 66 ILE A N 1
ATOM 543 C CA . ILE A 1 66 ? 13.468 5.984 -18.229 1.00 96.94 66 ILE A CA 1
ATOM 544 C C . ILE A 1 66 ? 14.333 6.996 -17.460 1.00 96.94 66 ILE A C 1
ATOM 546 O O . ILE A 1 66 ? 14.894 7.907 -18.060 1.00 96.94 66 ILE A O 1
ATOM 550 N N . VAL A 1 67 ? 14.417 6.923 -16.132 1.00 94.88 67 VAL A N 1
ATOM 551 C CA . VAL A 1 67 ? 15.241 7.876 -15.362 1.00 94.88 67 VAL A CA 1
ATOM 552 C C . VAL A 1 67 ? 16.310 7.148 -14.567 1.00 94.88 67 VAL A C 1
ATOM 554 O O . VAL A 1 67 ? 16.007 6.497 -13.568 1.00 94.88 67 VAL A O 1
ATOM 557 N N . GLY A 1 68 ? 17.557 7.259 -15.020 1.00 88.38 68 GLY A N 1
ATOM 558 C CA . GLY A 1 68 ? 18.723 6.820 -14.262 1.00 88.38 68 GLY A CA 1
ATOM 559 C C . GLY A 1 68 ? 19.250 7.881 -13.299 1.00 88.38 68 GLY A C 1
ATOM 560 O O . GLY A 1 68 ? 19.092 9.085 -13.511 1.00 88.38 68 GLY A O 1
ATOM 561 N N . ASP A 1 69 ? 19.922 7.424 -12.249 1.00 82.56 69 ASP A N 1
ATOM 562 C CA . ASP A 1 69 ? 20.669 8.236 -11.293 1.00 82.56 69 ASP A CA 1
ATOM 563 C C . ASP A 1 69 ? 22.165 8.170 -11.640 1.00 82.56 69 ASP A C 1
ATOM 565 O O . ASP A 1 69 ? 22.933 7.373 -11.095 1.00 82.56 69 ASP A O 1
ATOM 569 N N . ILE A 1 70 ? 22.586 8.986 -12.614 1.00 66.00 70 ILE A N 1
ATOM 570 C CA . ILE A 1 70 ? 23.964 8.971 -13.139 1.00 66.00 70 ILE A CA 1
ATOM 571 C C . ILE A 1 70 ? 24.981 9.278 -12.027 1.00 66.00 70 ILE A C 1
ATOM 573 O O . ILE A 1 70 ? 26.045 8.663 -11.979 1.00 66.00 70 ILE A O 1
ATOM 577 N N . GLY A 1 71 ? 24.650 10.194 -11.109 1.00 69.69 71 GLY A N 1
ATOM 578 C CA . GLY A 1 71 ? 25.535 10.577 -10.005 1.00 69.69 71 GLY A CA 1
ATOM 579 C C . GLY A 1 71 ? 25.764 9.442 -9.006 1.00 69.69 71 GLY A C 1
ATOM 580 O O . GLY A 1 71 ? 26.861 9.302 -8.468 1.00 69.69 71 GLY A O 1
ATOM 581 N N . ASN A 1 72 ? 24.755 8.599 -8.792 1.00 76.75 72 ASN A N 1
ATOM 582 C CA . ASN A 1 72 ? 24.846 7.455 -7.891 1.00 76.75 72 ASN A CA 1
ATOM 583 C C . ASN A 1 72 ? 25.283 6.162 -8.599 1.00 76.75 72 ASN A C 1
ATOM 585 O O . ASN A 1 72 ? 25.755 5.247 -7.936 1.00 76.75 72 ASN A O 1
ATOM 589 N N . THR A 1 73 ? 25.195 6.076 -9.930 1.00 80.62 73 THR A N 1
ATOM 590 C CA . THR A 1 73 ? 25.502 4.856 -10.703 1.00 80.62 73 THR A CA 1
ATOM 591 C C . THR A 1 73 ? 26.904 4.309 -10.412 1.00 80.62 73 THR A C 1
ATOM 593 O O . THR A 1 73 ? 27.047 3.118 -10.139 1.00 80.62 73 THR A O 1
ATOM 596 N N . THR A 1 74 ? 27.936 5.160 -10.376 1.00 80.69 74 THR A N 1
ATOM 597 C CA . THR A 1 74 ? 29.306 4.732 -10.029 1.00 80.69 74 THR A CA 1
ATOM 598 C C . THR A 1 74 ? 29.369 4.127 -8.626 1.00 80.69 74 THR A C 1
ATOM 600 O O . THR A 1 74 ? 29.916 3.043 -8.435 1.00 80.69 74 THR A O 1
ATOM 603 N N . LYS A 1 75 ? 28.731 4.782 -7.650 1.00 83.88 75 LYS A N 1
ATOM 604 C CA . LYS A 1 75 ? 28.659 4.303 -6.266 1.00 83.88 75 LYS A CA 1
ATOM 605 C C . LYS A 1 75 ? 27.862 2.998 -6.159 1.00 83.88 75 LYS A C 1
ATOM 607 O O . LYS A 1 75 ? 28.251 2.095 -5.425 1.00 83.88 75 LYS A O 1
ATOM 612 N N . MET A 1 76 ? 26.772 2.867 -6.912 1.00 84.44 76 MET A N 1
ATOM 613 C CA . MET A 1 76 ? 25.951 1.657 -6.953 1.00 84.44 76 MET A CA 1
ATOM 614 C C . MET A 1 76 ? 26.714 0.473 -7.546 1.00 84.44 76 MET A C 1
ATOM 616 O O . MET A 1 76 ? 26.572 -0.638 -7.043 1.00 84.44 76 MET A O 1
ATOM 620 N N . LEU A 1 77 ? 27.562 0.690 -8.554 1.00 86.38 77 LEU A N 1
ATOM 621 C CA . LEU A 1 77 ? 28.423 -0.354 -9.126 1.00 86.38 77 LEU A CA 1
ATOM 622 C C . LEU A 1 77 ? 29.497 -0.856 -8.158 1.00 86.38 77 LEU A C 1
ATOM 624 O O . LEU A 1 77 ? 29.943 -2.001 -8.264 1.00 86.38 77 LEU A O 1
ATOM 628 N N . GLU A 1 78 ? 29.931 -0.017 -7.225 1.00 85.31 78 GLU A N 1
ATOM 629 C CA . GLU A 1 78 ? 30.824 -0.400 -6.127 1.00 85.31 78 GLU A CA 1
ATOM 630 C C . GLU A 1 78 ? 30.072 -1.077 -4.971 1.00 85.31 78 GLU A C 1
ATOM 632 O O . GLU A 1 78 ? 30.676 -1.825 -4.201 1.00 85.31 78 GLU A O 1
ATOM 637 N N . GLY A 1 79 ? 28.755 -0.868 -4.901 1.00 85.50 79 GLY A N 1
ATOM 638 C CA . GLY A 1 79 ? 27.852 -1.411 -3.894 1.00 85.50 79 GLY A CA 1
ATOM 639 C C . GLY A 1 79 ? 27.857 -2.936 -3.824 1.00 85.50 79 GLY A C 1
ATOM 640 O O . GLY A 1 79 ? 27.927 -3.651 -4.831 1.00 85.50 79 GLY A O 1
ATOM 641 N N . SER A 1 80 ? 27.767 -3.443 -2.596 1.00 83.44 80 SER A N 1
ATOM 642 C CA . SER A 1 80 ? 27.862 -4.871 -2.313 1.00 83.44 80 SER A CA 1
ATOM 643 C C . SER A 1 80 ? 26.694 -5.644 -2.937 1.00 83.44 80 SER A C 1
ATOM 645 O O . SER A 1 80 ? 26.874 -6.760 -3.419 1.00 83.44 80 SER A O 1
ATOM 647 N N . GLU A 1 81 ? 25.521 -5.021 -2.990 1.00 86.69 81 GLU A N 1
ATOM 648 C CA . GLU A 1 81 ? 24.266 -5.536 -3.522 1.00 86.69 81 GLU A CA 1
ATOM 649 C C . GLU A 1 81 ? 24.400 -5.758 -5.033 1.00 86.69 81 GLU A C 1
ATOM 651 O O . GLU A 1 81 ? 24.290 -6.877 -5.526 1.00 86.69 81 GLU A O 1
ATOM 656 N N . THR A 1 82 ? 24.765 -4.718 -5.779 1.00 89.38 82 THR A N 1
ATOM 657 C CA . THR A 1 82 ? 24.927 -4.772 -7.239 1.00 89.38 82 THR A CA 1
ATOM 658 C C . THR A 1 82 ? 25.978 -5.795 -7.670 1.00 89.38 82 THR A C 1
ATOM 660 O O . THR A 1 82 ? 25.818 -6.468 -8.694 1.00 89.38 82 THR A O 1
ATOM 663 N N . ARG A 1 83 ? 27.042 -5.945 -6.868 1.00 91.12 83 ARG A N 1
ATOM 664 C CA . ARG A 1 83 ? 28.130 -6.915 -7.062 1.00 91.12 83 ARG A CA 1
ATOM 665 C C . ARG A 1 83 ? 27.785 -8.334 -6.622 1.00 91.12 83 ARG A C 1
ATOM 667 O O . ARG A 1 83 ? 28.664 -9.192 -6.684 1.00 91.12 83 ARG A O 1
ATOM 674 N N . SER A 1 84 ? 26.560 -8.599 -6.175 1.00 94.81 84 SER A N 1
ATOM 675 C CA . SER A 1 84 ? 26.157 -9.919 -5.696 1.00 94.81 84 SER A CA 1
ATOM 676 C C . SER A 1 84 ? 25.268 -10.677 -6.676 1.00 94.81 84 SER A C 1
ATOM 678 O O . SER A 1 84 ? 24.582 -10.092 -7.516 1.00 94.81 84 SER A O 1
ATOM 680 N N . ILE A 1 85 ? 25.318 -12.001 -6.559 1.00 96.12 85 ILE A N 1
ATOM 681 C CA . ILE A 1 85 ? 24.386 -12.947 -7.168 1.00 96.12 85 ILE A CA 1
ATOM 682 C C . ILE A 1 85 ? 23.210 -13.092 -6.212 1.00 96.12 85 ILE A C 1
ATOM 684 O O . ILE A 1 85 ? 23.407 -13.446 -5.046 1.00 96.12 85 ILE A O 1
ATOM 688 N N . PHE A 1 86 ? 22.009 -12.853 -6.725 1.00 96.12 86 PHE A N 1
ATOM 689 C CA . PHE A 1 86 ? 20.769 -13.080 -6.000 1.00 96.12 86 PHE A CA 1
ATOM 690 C C . PHE A 1 86 ? 19.930 -14.154 -6.677 1.00 96.12 86 PHE A C 1
ATOM 692 O O . PHE A 1 86 ? 19.827 -14.182 -7.902 1.00 96.12 86 PHE A O 1
ATOM 699 N N . VAL A 1 87 ? 19.315 -15.021 -5.878 1.00 95.88 87 VAL A N 1
ATOM 700 C CA . VAL A 1 87 ? 18.376 -16.042 -6.349 1.00 95.88 87 VAL A CA 1
ATOM 701 C C . VAL A 1 87 ? 17.097 -15.926 -5.540 1.00 95.88 87 VAL A C 1
ATOM 703 O O . VAL A 1 87 ? 17.130 -15.939 -4.313 1.00 95.88 87 VAL A O 1
ATOM 706 N N . PHE A 1 88 ? 15.969 -15.814 -6.235 1.00 95.25 88 PHE A N 1
ATOM 707 C CA . PHE A 1 88 ? 14.658 -15.839 -5.603 1.00 95.25 88 PHE A CA 1
ATOM 708 C C . PHE A 1 88 ? 14.121 -17.271 -5.573 1.00 95.25 88 PHE A C 1
ATOM 710 O O . PHE A 1 88 ? 13.924 -17.876 -6.627 1.00 95.25 88 PHE A O 1
ATOM 717 N N . CYS A 1 89 ? 13.896 -17.807 -4.376 1.00 93.81 89 CYS A N 1
ATOM 718 C CA . CYS A 1 89 ? 13.345 -19.143 -4.143 1.00 93.81 89 CYS A CA 1
ATOM 719 C C . CYS A 1 89 ? 12.508 -19.122 -2.860 1.00 93.81 89 CYS A C 1
ATOM 721 O O . CYS A 1 89 ? 12.808 -18.346 -1.960 1.00 93.81 89 CYS A O 1
ATOM 723 N N . ASP A 1 90 ? 11.442 -19.921 -2.781 1.00 91.56 90 ASP A N 1
ATOM 724 C CA . ASP A 1 90 ? 10.584 -20.046 -1.587 1.00 91.56 90 ASP A CA 1
ATOM 725 C C . ASP A 1 90 ? 10.107 -18.712 -0.984 1.00 91.56 90 ASP A C 1
ATOM 727 O O . ASP A 1 90 ? 9.871 -18.580 0.213 1.00 91.56 90 ASP A O 1
ATOM 731 N N . ASN A 1 91 ? 9.883 -17.720 -1.852 1.00 89.81 91 ASN A N 1
ATOM 732 C CA . ASN A 1 91 ? 9.462 -16.358 -1.505 1.00 89.81 91 ASN A CA 1
ATOM 733 C C . ASN A 1 91 ? 10.504 -15.516 -0.766 1.00 89.81 91 ASN A C 1
ATOM 735 O O . ASN A 1 91 ? 10.150 -14.489 -0.189 1.00 89.81 91 ASN A O 1
ATOM 739 N N . TYR A 1 92 ? 11.772 -15.908 -0.855 1.00 94.50 92 TYR A N 1
ATOM 740 C CA . TYR A 1 92 ? 12.899 -15.220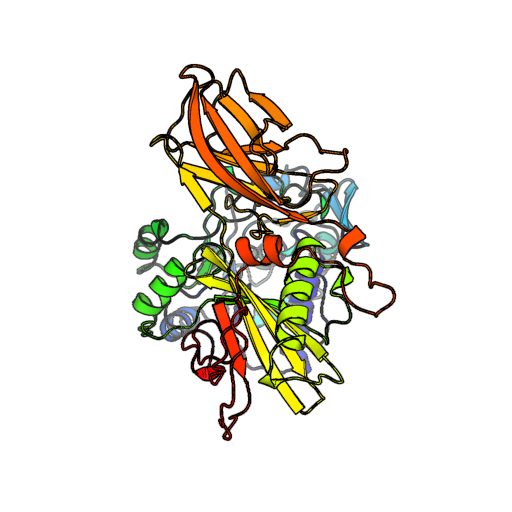 -0.253 1.00 94.50 92 TYR A CA 1
ATOM 741 C C . TYR A 1 92 ? 13.983 -14.926 -1.295 1.00 94.50 92 TYR A C 1
ATOM 743 O O . TYR A 1 92 ? 14.244 -15.722 -2.204 1.00 94.50 92 TYR A O 1
ATOM 751 N N . LEU A 1 93 ? 14.606 -13.752 -1.196 1.00 95.00 93 LEU A N 1
ATOM 752 C CA . LEU A 1 93 ? 15.698 -13.343 -2.076 1.00 95.00 93 LEU A CA 1
ATOM 753 C C . LEU A 1 93 ? 17.053 -13.620 -1.411 1.00 95.00 93 LEU A C 1
ATOM 755 O O . LEU A 1 93 ? 17.529 -12.821 -0.608 1.00 95.00 93 LEU A O 1
ATOM 759 N N . TYR A 1 94 ? 17.682 -14.735 -1.776 1.00 95.94 94 TYR A N 1
ATOM 760 C CA . TYR A 1 94 ? 18.956 -15.177 -1.211 1.00 95.94 94 TYR A CA 1
ATOM 761 C C . TYR A 1 94 ? 20.147 -14.518 -1.893 1.00 95.94 94 TYR A C 1
ATOM 763 O O . TYR A 1 94 ? 20.227 -14.489 -3.126 1.00 95.94 94 TYR A O 1
ATOM 771 N N . ARG A 1 95 ? 21.123 -14.072 -1.103 1.00 95.88 95 ARG A N 1
ATOM 772 C CA . ARG A 1 95 ? 22.413 -13.574 -1.587 1.00 95.88 95 ARG A CA 1
ATOM 773 C C . ARG A 1 95 ? 23.450 -14.696 -1.563 1.00 95.88 95 ARG A C 1
ATOM 775 O O . ARG A 1 95 ? 23.870 -15.137 -0.501 1.00 95.88 95 ARG A O 1
ATOM 782 N N . LEU A 1 96 ? 23.910 -15.138 -2.735 1.00 95.44 96 LEU A N 1
ATOM 783 C CA . LEU A 1 96 ? 24.719 -16.364 -2.850 1.00 95.44 96 LEU A CA 1
ATOM 784 C C . LEU A 1 96 ? 26.222 -16.141 -3.062 1.00 95.44 96 LEU A C 1
ATOM 786 O O . LEU A 1 96 ? 27.010 -17.072 -2.915 1.00 95.44 96 LEU A O 1
ATOM 790 N N . GLY A 1 97 ? 26.648 -14.936 -3.438 1.00 92.94 97 GLY A N 1
ATOM 791 C CA . GLY A 1 97 ? 28.062 -14.655 -3.693 1.00 92.94 97 GLY A CA 1
ATOM 792 C C . GLY A 1 97 ? 28.268 -13.461 -4.609 1.00 92.94 97 GLY A C 1
ATOM 793 O O . GLY A 1 97 ? 27.374 -12.634 -4.754 1.00 92.94 97 GLY A O 1
ATOM 794 N N . HIS A 1 98 ? 29.440 -13.372 -5.239 1.00 92.75 98 HIS A N 1
ATOM 795 C CA . HIS A 1 98 ? 29.814 -12.249 -6.099 1.00 92.75 98 HIS A CA 1
ATOM 796 C C . HIS A 1 98 ? 29.513 -12.500 -7.580 1.00 92.75 98 HIS A C 1
ATOM 798 O O . HIS A 1 98 ? 29.823 -13.557 -8.129 1.00 92.75 98 HIS A O 1
ATOM 804 N N . LYS A 1 99 ? 28.958 -11.486 -8.243 1.00 89.62 99 LYS A N 1
ATOM 805 C CA . LYS A 1 99 ? 28.621 -11.470 -9.667 1.00 89.62 99 LYS A CA 1
ATOM 806 C C . LYS A 1 99 ? 29.757 -10.861 -10.486 1.00 89.62 99 LYS A C 1
ATOM 808 O O . LYS A 1 99 ? 30.378 -9.883 -10.073 1.00 89.62 99 LYS A O 1
ATOM 813 N N . LYS A 1 100 ? 29.988 -11.403 -11.684 1.00 86.44 100 LYS A N 1
ATOM 814 C CA . LYS A 1 100 ? 30.834 -10.772 -12.708 1.00 86.44 100 LYS A CA 1
ATOM 815 C C . LYS A 1 100 ? 29.962 -9.939 -13.642 1.00 86.44 100 LYS A C 1
ATOM 817 O O . LYS A 1 100 ? 28.953 -10.436 -14.133 1.00 86.44 100 LYS A O 1
ATOM 822 N N . PHE A 1 101 ? 30.357 -8.695 -13.891 1.00 86.38 101 PHE A N 1
ATOM 823 C CA . PHE A 1 101 ? 29.693 -7.851 -14.883 1.00 86.38 101 PHE A CA 1
ATOM 824 C C . PHE A 1 101 ? 30.160 -8.195 -16.293 1.00 86.38 101 PHE A C 1
ATOM 826 O O . PHE A 1 101 ? 31.301 -8.618 -16.500 1.00 86.38 101 PHE A O 1
ATOM 833 N N . ILE A 1 102 ? 29.271 -7.968 -17.254 1.00 90.88 102 ILE A N 1
ATOM 834 C CA . ILE A 1 102 ? 29.598 -7.961 -18.674 1.00 90.88 102 ILE A CA 1
ATOM 835 C C . ILE A 1 102 ? 30.554 -6.789 -18.909 1.00 90.88 102 ILE A C 1
ATOM 837 O O . ILE A 1 102 ? 30.345 -5.686 -18.403 1.00 90.88 102 ILE A O 1
ATOM 841 N N . GLN A 1 103 ? 31.636 -7.040 -19.636 1.00 91.25 103 GLN A N 1
ATOM 842 C CA . GLN A 1 103 ? 32.617 -6.009 -19.961 1.00 91.25 103 GLN A CA 1
ATOM 843 C C . GLN A 1 103 ? 32.165 -5.191 -21.174 1.00 91.25 103 GLN A C 1
ATOM 845 O O . GLN A 1 103 ? 31.363 -5.656 -21.978 1.00 91.25 103 GLN A O 1
ATOM 850 N N . ASN A 1 104 ? 32.725 -3.989 -21.328 1.00 93.19 104 ASN A N 1
ATOM 851 C CA . ASN A 1 104 ? 32.516 -3.117 -22.491 1.00 93.19 104 ASN A CA 1
ATOM 852 C C . ASN A 1 104 ? 31.064 -2.655 -22.715 1.00 93.19 104 ASN A C 1
ATOM 854 O O . ASN A 1 104 ? 30.706 -2.291 -23.832 1.00 93.19 104 ASN A O 1
ATOM 858 N N . ILE A 1 105 ? 30.247 -2.627 -21.658 1.00 95.06 105 ILE A N 1
ATOM 859 C CA . ILE A 1 105 ? 28.918 -2.009 -21.670 1.00 95.06 105 ILE A CA 1
ATOM 860 C C . ILE A 1 105 ? 28.785 -1.000 -20.531 1.00 95.06 105 ILE A C 1
ATOM 862 O O . ILE A 1 105 ? 29.488 -1.077 -19.520 1.00 95.06 105 ILE A O 1
ATOM 866 N N . VAL A 1 106 ? 27.862 -0.057 -20.687 1.00 93.31 106 VAL A N 1
ATOM 867 C CA . VAL A 1 106 ? 27.538 0.944 -19.669 1.00 93.31 106 VAL A CA 1
ATOM 868 C C . VAL A 1 106 ? 26.366 0.453 -18.830 1.00 93.31 106 VAL A C 1
ATOM 870 O O . VAL A 1 106 ? 25.258 0.311 -19.338 1.00 93.31 106 VAL A O 1
ATOM 873 N N . TYR A 1 107 ? 26.594 0.219 -17.543 1.00 93.56 107 TYR A N 1
ATOM 874 C CA . TYR A 1 107 ? 25.514 -0.042 -16.596 1.00 93.56 107 TYR A CA 1
ATOM 875 C C . TYR A 1 107 ? 24.920 1.269 -16.100 1.00 93.56 107 TYR A C 1
ATOM 877 O O . TYR A 1 107 ? 25.655 2.193 -15.757 1.00 93.56 107 TYR A O 1
ATOM 885 N N . GLU A 1 108 ? 23.597 1.320 -16.016 1.00 93.75 108 GLU A N 1
ATOM 886 C CA . GLU A 1 108 ? 22.866 2.448 -15.449 1.00 93.75 108 GLU A CA 1
ATOM 887 C C . GLU A 1 108 ? 21.771 1.926 -14.512 1.00 93.75 108 GLU A C 1
ATOM 889 O O . GLU A 1 108 ? 21.188 0.864 -14.753 1.00 93.75 108 GLU A O 1
ATOM 894 N N . PHE A 1 109 ? 21.541 2.646 -13.415 1.00 92.88 109 PHE A N 1
ATOM 895 C CA . PHE A 1 109 ? 20.571 2.300 -12.377 1.00 92.88 109 PHE A CA 1
ATOM 896 C C . PHE A 1 109 ? 19.638 3.475 -12.141 1.00 92.88 109 PHE A C 1
ATOM 898 O O . PHE A 1 109 ? 20.069 4.627 -12.181 1.00 92.88 109 PHE A O 1
ATOM 905 N N . GLY A 1 110 ? 18.379 3.198 -11.834 1.00 93.81 110 GLY A N 1
ATOM 906 C CA . GLY A 1 110 ? 17.422 4.230 -11.483 1.00 93.81 110 GLY A CA 1
ATOM 907 C C . GLY A 1 110 ? 16.032 3.674 -11.26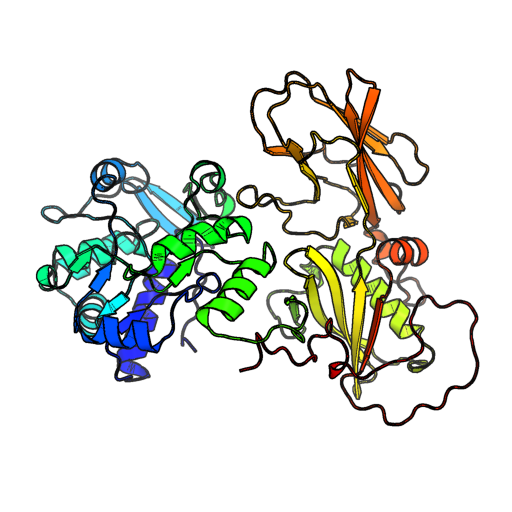5 1.00 93.81 110 GLY A C 1
ATOM 908 O O . GLY A 1 110 ? 15.854 2.619 -10.674 1.00 93.81 110 GLY A O 1
ATOM 909 N N . SER A 1 111 ? 15.022 4.405 -11.721 1.00 95.12 111 SER A N 1
ATOM 910 C CA . SER A 1 111 ? 13.637 4.014 -11.483 1.00 95.12 111 SER A CA 1
ATOM 911 C C . SER A 1 111 ? 13.212 2.815 -12.337 1.00 95.12 111 SER A C 1
ATOM 913 O O . SER A 1 111 ? 13.472 2.770 -13.538 1.00 95.12 111 SER A O 1
ATOM 915 N N . ASP A 1 112 ? 12.484 1.887 -11.728 1.00 95.62 112 ASP A N 1
ATOM 916 C CA . ASP A 1 112 ? 11.733 0.8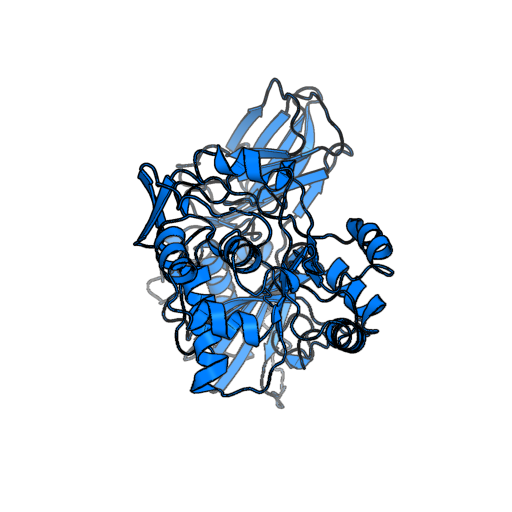07 -12.377 1.00 95.62 112 ASP A CA 1
ATOM 917 C C . ASP A 1 112 ? 10.381 1.266 -12.965 1.00 95.62 112 ASP A C 1
ATOM 919 O O . ASP A 1 112 ? 9.706 0.512 -13.669 1.00 95.62 112 ASP A O 1
ATOM 923 N N . TRP A 1 113 ? 9.982 2.516 -12.723 1.00 97.38 113 TRP A N 1
ATOM 924 C CA . TRP A 1 113 ? 8.809 3.127 -13.341 1.00 97.38 113 TRP A CA 1
ATOM 925 C C . TRP A 1 113 ? 9.196 3.727 -14.680 1.00 97.38 113 TRP A C 1
ATOM 927 O O . TRP A 1 113 ? 9.939 4.708 -14.740 1.00 97.38 113 TRP A O 1
ATOM 937 N N . THR A 1 114 ? 8.691 3.137 -15.757 1.00 97.69 114 THR A N 1
ATOM 938 C CA . THR A 1 114 ? 9.120 3.427 -17.124 1.00 97.69 114 THR A CA 1
ATOM 939 C C . THR A 1 114 ? 7.920 3.718 -18.017 1.00 97.69 114 THR A C 1
ATOM 941 O O . THR A 1 114 ? 6.764 3.447 -17.665 1.00 97.69 114 THR A O 1
ATOM 944 N N . ILE A 1 115 ? 8.197 4.347 -19.159 1.00 98.56 115 ILE A N 1
ATOM 945 C CA . ILE A 1 115 ? 7.285 4.393 -20.302 1.00 98.56 115 ILE A CA 1
ATOM 946 C C . ILE A 1 115 ? 8.091 3.968 -21.520 1.00 98.56 115 ILE A C 1
ATOM 948 O O . ILE A 1 115 ? 9.025 4.661 -21.933 1.00 98.56 115 ILE A O 1
ATOM 952 N N . LEU A 1 116 ? 7.766 2.795 -22.051 1.00 98.56 116 LEU A N 1
ATOM 953 C CA . LEU A 1 116 ? 8.551 2.134 -23.085 1.00 98.56 116 LEU A CA 1
ATOM 954 C C . LEU A 1 116 ? 7.784 2.131 -24.402 1.00 98.56 116 LEU A C 1
ATOM 956 O O . LEU A 1 116 ? 6.590 1.834 -24.437 1.00 98.56 116 LEU A O 1
ATOM 960 N N . SER A 1 117 ? 8.481 2.448 -25.488 1.00 98.38 117 SER A N 1
ATOM 961 C CA . SER A 1 117 ? 7.936 2.345 -26.840 1.00 98.38 117 SER A CA 1
ATOM 962 C C . SER A 1 117 ? 7.733 0.887 -27.246 1.00 98.38 117 SER A C 1
ATOM 964 O O . SER A 1 117 ? 8.503 0.005 -26.853 1.00 98.38 117 SER A O 1
ATOM 966 N N . ARG A 1 118 ? 6.732 0.630 -28.092 1.00 97.62 118 ARG A N 1
ATOM 967 C CA . ARG A 1 118 ? 6.457 -0.717 -28.611 1.00 97.62 118 ARG A CA 1
ATOM 968 C C . ARG A 1 118 ? 7.676 -1.370 -29.274 1.00 97.62 118 ARG A C 1
ATOM 970 O O . ARG A 1 118 ? 7.941 -2.541 -29.017 1.00 97.62 118 ARG A O 1
ATOM 977 N N . ASP A 1 119 ? 8.429 -0.626 -30.082 1.00 97.69 119 ASP A N 1
ATOM 978 C CA . ASP A 1 119 ? 9.621 -1.146 -30.767 1.00 97.69 119 ASP A CA 1
ATOM 979 C C . ASP A 1 119 ? 10.692 -1.613 -29.773 1.00 97.69 119 ASP A C 1
ATOM 981 O O . ASP A 1 119 ? 11.247 -2.705 -29.905 1.00 97.69 119 ASP A O 1
ATOM 985 N N . PHE A 1 120 ? 10.949 -0.810 -28.736 1.00 98.50 120 PHE A N 1
ATOM 986 C CA . PHE A 1 120 ? 11.920 -1.172 -27.711 1.00 98.50 120 PHE A CA 1
ATOM 987 C C . PHE A 1 120 ? 11.454 -2.373 -26.886 1.00 98.50 120 PHE A C 1
ATOM 989 O O . PHE A 1 120 ? 12.259 -3.250 -26.583 1.00 98.50 120 PHE A O 1
ATOM 996 N N . ILE A 1 121 ? 10.154 -2.466 -26.589 1.00 97.94 121 ILE A N 1
ATOM 997 C CA . ILE A 1 121 ? 9.569 -3.637 -25.925 1.00 97.94 121 ILE A CA 1
ATOM 998 C C . ILE A 1 121 ? 9.771 -4.901 -26.765 1.00 97.94 121 ILE A C 1
ATOM 1000 O O . ILE A 1 121 ? 10.195 -5.923 -26.228 1.00 97.94 121 ILE A O 1
ATOM 1004 N N . ILE A 1 122 ? 9.519 -4.847 -28.076 1.00 97.12 122 ILE A N 1
ATOM 1005 C CA . ILE A 1 122 ? 9.780 -5.979 -28.980 1.00 97.12 122 ILE A CA 1
ATOM 1006 C C . ILE A 1 122 ? 11.250 -6.384 -28.904 1.00 97.12 122 ILE A C 1
ATOM 1008 O O . ILE A 1 122 ? 11.554 -7.567 -28.755 1.00 97.12 122 ILE A O 1
ATOM 1012 N N . TYR A 1 123 ? 12.158 -5.411 -28.951 1.00 98.19 123 TYR A N 1
ATOM 1013 C CA . TYR A 1 123 ? 13.591 -5.659 -28.879 1.00 98.19 123 TYR A CA 1
ATOM 1014 C C . TYR A 1 123 ? 14.016 -6.349 -27.576 1.00 98.19 123 TYR A C 1
ATOM 1016 O O . TYR A 1 123 ? 14.644 -7.403 -27.618 1.00 98.19 123 TYR A O 1
ATOM 1024 N N . ILE A 1 124 ? 13.630 -5.830 -26.410 1.00 97.44 124 ILE A N 1
ATOM 1025 C CA . ILE A 1 124 ? 14.020 -6.435 -25.123 1.00 97.44 124 ILE A CA 1
ATOM 1026 C C . ILE A 1 124 ? 13.310 -7.768 -24.848 1.00 97.44 124 ILE A C 1
ATOM 1028 O O . ILE A 1 124 ? 13.811 -8.582 -24.068 1.00 97.44 124 ILE A O 1
ATOM 1032 N N . THR A 1 125 ? 12.173 -8.021 -25.501 1.00 95.50 125 THR A N 1
ATOM 1033 C CA . THR A 1 125 ? 11.366 -9.239 -25.323 1.00 95.50 125 THR A CA 1
ATOM 1034 C C . THR A 1 125 ? 11.781 -10.371 -26.263 1.00 95.50 125 THR A C 1
ATOM 1036 O O . THR A 1 125 ? 11.828 -11.521 -25.834 1.00 95.50 125 THR A O 1
ATOM 1039 N N . TYR A 1 126 ? 12.168 -10.062 -27.505 1.00 95.56 126 TYR A N 1
ATOM 1040 C CA . TYR A 1 126 ? 12.479 -11.059 -28.543 1.00 95.56 126 TYR A CA 1
ATOM 1041 C C . TYR A 1 126 ? 13.892 -10.967 -29.116 1.00 95.56 126 TYR A C 1
ATOM 1043 O O . TYR A 1 126 ? 14.305 -11.863 -29.844 1.00 95.56 126 TYR A O 1
ATOM 1051 N N . GLY A 1 127 ? 14.649 -9.919 -28.789 1.00 95.44 127 GLY A N 1
ATOM 1052 C CA . GLY A 1 127 ? 16.046 -9.802 -29.186 1.00 95.44 127 GLY A CA 1
ATOM 1053 C C . GLY A 1 127 ? 16.867 -11.002 -28.714 1.00 95.44 127 GLY A C 1
ATOM 1054 O O . GLY A 1 127 ? 16.659 -11.519 -27.610 1.00 95.44 127 GLY A O 1
ATOM 1055 N N . ASP A 1 128 ? 17.793 -11.429 -29.571 1.00 95.62 128 ASP A N 1
ATOM 1056 C CA . ASP A 1 128 ? 18.704 -12.557 -29.332 1.00 95.62 128 ASP A CA 1
ATOM 1057 C C . ASP A 1 128 ? 20.175 -12.192 -29.611 1.00 95.62 128 ASP A C 1
ATOM 1059 O O . ASP A 1 128 ? 21.064 -13.043 -29.689 1.00 95.62 128 ASP A O 1
ATOM 1063 N N . ASP A 1 129 ? 20.463 -10.895 -29.749 1.00 96.50 129 ASP A N 1
ATOM 1064 C CA . ASP A 1 129 ? 21.841 -10.424 -29.825 1.00 96.50 129 ASP A CA 1
ATOM 1065 C C . ASP A 1 129 ?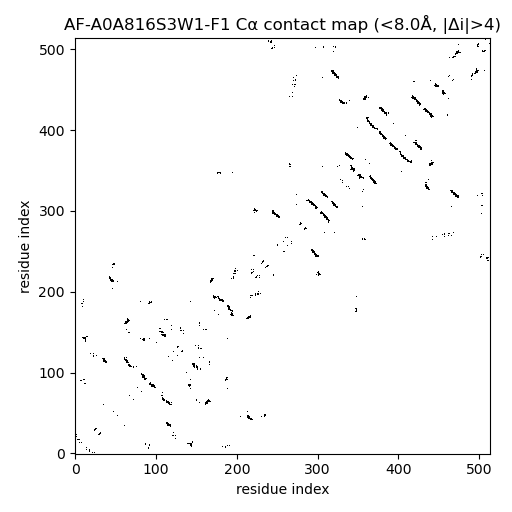 22.610 -10.699 -28.517 1.00 96.50 129 ASP A C 1
ATOM 1067 O O . ASP A 1 129 ? 22.061 -11.108 -27.487 1.00 96.50 129 ASP A O 1
ATOM 1071 N N . GLU A 1 130 ? 23.930 -10.534 -28.578 1.00 96.19 130 GLU A N 1
ATOM 1072 C CA . GLU A 1 130 ? 24.818 -10.781 -27.440 1.00 96.19 130 GLU A CA 1
ATOM 1073 C C . GLU A 1 130 ? 24.461 -9.930 -26.211 1.00 96.19 130 GLU A C 1
ATOM 1075 O O . GLU A 1 130 ? 24.490 -10.442 -25.089 1.00 96.19 130 GLU A O 1
ATOM 1080 N N . LEU A 1 131 ? 24.056 -8.672 -26.418 1.00 96.88 131 LEU A N 1
ATOM 1081 C CA . LEU A 1 131 ? 23.680 -7.765 -25.340 1.00 96.88 131 LEU A CA 1
ATOM 1082 C C . LEU A 1 131 ? 22.441 -8.293 -24.615 1.00 96.88 131 LEU A C 1
ATOM 1084 O O . LEU A 1 131 ? 22.502 -8.540 -23.413 1.00 96.88 131 LEU A O 1
ATOM 1088 N N . ILE A 1 132 ? 21.326 -8.511 -25.314 1.00 97.19 132 ILE A N 1
ATOM 1089 C CA . ILE A 1 132 ? 20.064 -8.916 -24.677 1.00 97.19 132 ILE A CA 1
ATOM 1090 C C . ILE A 1 132 ? 20.178 -10.289 -24.013 1.00 97.19 132 ILE A C 1
ATOM 1092 O O . ILE A 1 132 ? 19.699 -10.454 -22.885 1.00 97.19 132 ILE A O 1
ATOM 1096 N N . ARG A 1 133 ? 20.864 -11.259 -24.635 1.00 96.06 133 ARG A N 1
ATOM 1097 C CA . ARG A 1 133 ? 21.132 -12.559 -23.993 1.00 96.06 133 ARG A CA 1
ATOM 1098 C C . ARG A 1 133 ? 21.945 -12.398 -22.708 1.00 96.06 133 ARG A C 1
ATOM 1100 O O . ARG A 1 133 ? 21.577 -12.965 -21.676 1.00 96.06 133 ARG A O 1
ATOM 1107 N N . GLY A 1 134 ? 23.005 -11.590 -22.746 1.00 96.00 134 GLY A N 1
ATOM 1108 C CA . GLY A 1 134 ? 23.840 -11.304 -21.582 1.00 96.00 134 GLY A CA 1
ATOM 1109 C C . GLY A 1 134 ? 23.074 -10.595 -20.463 1.00 96.00 134 GLY A C 1
ATOM 1110 O O . GLY A 1 134 ? 23.182 -10.984 -19.295 1.00 96.00 134 GLY A O 1
ATOM 1111 N N . LEU A 1 135 ? 22.265 -9.586 -20.799 1.00 96.94 135 LEU A N 1
ATOM 1112 C CA . LEU A 1 135 ? 21.466 -8.839 -19.828 1.00 96.94 135 LEU A CA 1
ATOM 1113 C C . LEU A 1 135 ? 20.399 -9.726 -19.184 1.00 96.94 135 LEU A C 1
ATOM 1115 O O . LEU A 1 135 ? 20.291 -9.723 -17.961 1.00 96.94 135 LEU A O 1
ATOM 1119 N N . ARG A 1 136 ? 19.666 -10.540 -19.955 1.00 95.88 136 ARG A N 1
ATOM 1120 C CA . ARG A 1 136 ? 18.692 -11.492 -19.390 1.00 95.88 136 ARG A CA 1
ATOM 1121 C C . ARG A 1 136 ? 19.349 -12.435 -18.391 1.00 95.88 136 ARG A C 1
ATOM 1123 O O . ARG A 1 136 ? 18.844 -12.583 -17.284 1.00 95.88 136 ARG A O 1
ATOM 1130 N N . LEU A 1 137 ? 20.501 -13.012 -18.741 1.00 94.00 137 LEU A N 1
ATOM 1131 C CA . LEU A 1 137 ? 21.239 -13.882 -17.827 1.00 94.00 137 LEU A CA 1
ATOM 1132 C C . LEU A 1 137 ? 21.686 -13.129 -16.565 1.00 94.00 137 LEU A C 1
ATOM 1134 O O . LEU A 1 137 ? 21.475 -13.604 -15.455 1.00 94.00 137 LEU A O 1
ATOM 1138 N N . THR A 1 138 ? 22.263 -11.938 -16.725 1.00 95.00 138 THR A N 1
ATOM 1139 C CA . THR A 1 138 ? 22.778 -11.124 -15.610 1.00 95.00 138 THR A CA 1
ATOM 1140 C C . THR A 1 138 ? 21.665 -10.718 -14.643 1.00 95.00 138 THR A C 1
ATOM 1142 O O . THR A 1 138 ? 21.814 -10.833 -13.424 1.00 95.00 138 THR A O 1
ATOM 1145 N N . PHE A 1 139 ? 20.540 -10.236 -15.169 1.00 95.62 139 PHE A N 1
ATOM 1146 C CA . PHE A 1 139 ? 19.441 -9.703 -14.369 1.00 95.62 139 PHE A CA 1
ATOM 1147 C C . PHE A 1 139 ? 18.510 -10.784 -13.815 1.00 95.62 139 PHE A C 1
ATOM 1149 O O . PHE A 1 139 ? 17.867 -10.544 -12.798 1.00 95.62 139 PHE A O 1
ATOM 1156 N N . ASN A 1 140 ? 18.535 -12.000 -14.368 1.00 94.94 140 ASN A N 1
ATOM 1157 C CA . ASN A 1 140 ? 17.907 -13.167 -13.742 1.00 94.94 140 ASN A CA 1
ATOM 1158 C C . ASN A 1 140 ? 18.576 -13.575 -12.414 1.00 94.94 140 ASN A C 1
ATOM 1160 O O . ASN A 1 140 ? 17.994 -14.322 -11.635 1.00 94.94 140 ASN A O 1
ATOM 1164 N N . PHE A 1 141 ? 19.786 -13.072 -12.151 1.00 95.38 141 PHE A N 1
ATOM 1165 C CA . PHE A 1 141 ? 20.543 -13.317 -10.922 1.00 95.38 141 PHE A CA 1
ATOM 1166 C C . PHE A 1 141 ? 20.922 -12.023 -10.186 1.00 95.38 141 PHE A C 1
ATOM 1168 O O . PHE A 1 141 ? 21.966 -11.940 -9.535 1.00 95.38 141 PHE A O 1
ATOM 1175 N N . SER A 1 142 ? 20.104 -10.978 -10.326 1.00 95.31 142 SER A N 1
ATOM 1176 C CA . SER A 1 142 ? 20.316 -9.674 -9.691 1.00 95.31 142 SER A CA 1
ATOM 1177 C C . SER A 1 142 ? 19.128 -9.297 -8.815 1.00 95.31 142 SER A C 1
ATOM 1179 O O . SER A 1 142 ? 17.990 -9.625 -9.135 1.00 95.31 142 SER A O 1
ATOM 1181 N N . ALA A 1 143 ? 19.382 -8.562 -7.735 1.00 94.25 143 ALA A N 1
ATOM 1182 C CA . ALA A 1 143 ? 18.316 -7.877 -7.019 1.00 94.25 143 ALA A CA 1
ATOM 1183 C C . ALA A 1 143 ? 17.848 -6.632 -7.786 1.00 94.25 143 ALA A C 1
ATOM 1185 O O . ALA A 1 143 ? 18.623 -6.056 -8.552 1.00 94.25 143 ALA A O 1
ATOM 1186 N N . LEU A 1 144 ? 16.594 -6.230 -7.553 1.00 94.44 144 LEU A N 1
ATOM 1187 C CA . LEU A 1 144 ? 15.943 -5.064 -8.167 1.00 94.44 144 LEU A CA 1
ATOM 1188 C C . LEU A 1 144 ? 16.198 -4.973 -9.687 1.00 94.44 144 LEU A C 1
ATOM 1190 O O . LEU A 1 144 ? 16.584 -3.918 -10.189 1.00 94.44 144 LEU A O 1
ATOM 1194 N N . PRO A 1 145 ? 16.040 -6.062 -10.466 1.00 95.94 145 PRO A N 1
ATOM 1195 C CA . PRO A 1 145 ? 16.576 -6.080 -11.824 1.00 95.94 145 PRO A CA 1
ATOM 1196 C C . PRO A 1 145 ? 15.895 -5.084 -12.769 1.00 95.94 145 PRO A C 1
ATOM 1198 O O . PRO A 1 145 ? 16.551 -4.563 -13.670 1.00 95.94 145 PRO A O 1
ATOM 1201 N N . SER A 1 146 ? 14.617 -4.762 -12.555 1.00 95.56 146 SER A N 1
ATOM 1202 C CA . SER A 1 146 ? 13.887 -3.743 -13.324 1.00 95.56 146 SER A CA 1
ATOM 1203 C C . SER A 1 146 ? 14.456 -2.327 -13.145 1.00 95.56 146 SER A C 1
ATOM 1205 O O . SER A 1 146 ? 14.342 -1.509 -14.055 1.00 95.56 146 SER A O 1
ATOM 1207 N N . GLU A 1 147 ? 15.145 -2.041 -12.036 1.00 95.62 147 GLU A N 1
ATOM 1208 C CA . GLU A 1 147 ? 15.797 -0.747 -11.783 1.00 95.62 147 GLU A CA 1
ATOM 1209 C C . GLU A 1 147 ? 17.081 -0.541 -12.608 1.00 95.62 147 GLU A C 1
ATOM 1211 O O . GLU A 1 147 ? 17.688 0.525 -12.546 1.00 95.62 147 GLU A O 1
ATOM 1216 N N . SER A 1 148 ? 17.515 -1.530 -13.401 1.00 95.44 148 SER A N 1
ATOM 1217 C CA . SER A 1 148 ? 18.734 -1.410 -14.216 1.00 95.44 148 SER A CA 1
ATOM 1218 C C . SER A 1 148 ? 18.678 -2.110 -15.577 1.00 95.44 148 SER A C 1
ATOM 1220 O O . SER A 1 148 ? 19.314 -1.636 -16.520 1.00 95.44 148 SER A O 1
ATOM 1222 N N . PHE A 1 149 ? 17.880 -3.172 -15.741 1.00 97.62 149 PHE A N 1
ATOM 1223 C CA . PHE A 1 149 ? 17.752 -3.901 -17.009 1.00 97.62 149 PHE A CA 1
ATOM 1224 C C . PHE A 1 149 ? 17.368 -2.975 -18.171 1.00 97.62 149 PHE A C 1
ATOM 1226 O O . PHE A 1 149 ? 18.077 -2.930 -19.174 1.00 97.62 149 PHE A O 1
ATOM 1233 N N . TYR A 1 150 ? 16.297 -2.187 -18.021 1.00 97.94 150 TYR A N 1
ATOM 1234 C CA . TYR A 1 150 ? 15.812 -1.293 -19.080 1.00 97.94 150 TYR A CA 1
ATOM 1235 C C . TYR A 1 150 ? 16.806 -0.175 -19.409 1.00 97.94 150 TYR A C 1
ATOM 1237 O O . TYR A 1 150 ? 17.031 0.132 -20.578 1.00 97.94 150 TYR A O 1
ATOM 1245 N N . HIS A 1 151 ? 17.430 0.393 -18.376 1.00 97.25 151 HIS A N 1
ATOM 1246 C CA . HIS A 1 151 ? 18.426 1.464 -18.474 1.00 97.25 151 HIS A CA 1
ATOM 1247 C C . HIS A 1 151 ? 19.662 0.986 -19.239 1.00 97.25 151 HIS A C 1
ATOM 1249 O O . HIS A 1 151 ? 20.095 1.603 -20.210 1.00 97.25 151 HIS A O 1
ATOM 1255 N N . THR A 1 152 ? 20.181 -0.175 -18.841 1.00 97.12 152 THR A N 1
ATOM 1256 C CA . THR A 1 152 ? 21.355 -0.800 -19.453 1.00 97.12 152 THR A CA 1
ATOM 1257 C C . THR A 1 152 ? 21.044 -1.272 -20.878 1.00 97.12 152 THR A C 1
ATOM 1259 O O . THR A 1 152 ? 21.872 -1.116 -21.773 1.00 97.12 152 THR A O 1
ATOM 1262 N N . ALA A 1 153 ? 19.846 -1.801 -21.136 1.00 98.12 153 ALA A N 1
ATOM 1263 C CA . ALA A 1 153 ? 19.446 -2.215 -22.479 1.00 98.12 153 ALA A CA 1
ATOM 1264 C C . ALA A 1 153 ? 19.293 -1.023 -23.437 1.00 98.12 153 ALA A C 1
ATOM 1266 O O . ALA A 1 153 ? 19.759 -1.092 -24.575 1.00 98.12 153 ALA A O 1
ATOM 1267 N N . VAL A 1 154 ? 18.669 0.081 -23.006 1.00 97.94 154 VAL A N 1
ATOM 1268 C CA . VAL A 1 154 ? 18.424 1.224 -23.900 1.00 97.94 154 VAL A CA 1
ATOM 1269 C C . VAL A 1 154 ? 19.725 1.935 -24.273 1.00 97.94 154 VAL A C 1
ATOM 1271 O O . VAL A 1 154 ? 19.920 2.255 -25.441 1.00 97.94 154 VAL A O 1
ATOM 1274 N N . ILE A 1 155 ? 20.650 2.126 -23.324 1.00 96.50 155 ILE A N 1
ATOM 1275 C CA . ILE A 1 155 ? 21.883 2.889 -23.568 1.00 96.50 155 ILE A CA 1
ATOM 1276 C C . ILE A 1 155 ? 22.909 2.132 -24.425 1.00 96.50 155 ILE A C 1
ATOM 1278 O O . ILE A 1 155 ? 23.665 2.765 -25.156 1.00 96.50 155 ILE A O 1
ATOM 1282 N N . ASN A 1 156 ? 22.927 0.795 -24.368 1.00 97.94 156 ASN A N 1
ATOM 1283 C CA . ASN A 1 156 ? 23.905 -0.032 -25.091 1.00 97.94 156 ASN A CA 1
ATOM 1284 C C . ASN A 1 156 ? 23.377 -0.624 -26.406 1.00 97.94 156 ASN A C 1
ATOM 1286 O O . ASN A 1 156 ? 24.098 -1.367 -27.067 1.00 97.94 156 ASN A O 1
ATOM 1290 N N . SER A 1 157 ? 22.132 -0.340 -26.787 1.00 97.88 157 SER A N 1
ATOM 1291 C CA . SER A 1 157 ? 21.525 -0.881 -28.007 1.00 97.88 157 SER A CA 1
ATOM 1292 C C . SER A 1 157 ? 21.351 0.186 -29.086 1.00 97.88 157 SER A C 1
ATOM 1294 O O . SER A 1 157 ? 21.637 1.367 -28.890 1.00 97.88 157 SER A O 1
ATOM 1296 N N . VAL A 1 158 ? 20.792 -0.222 -30.228 1.00 96.56 158 VAL A N 1
ATOM 1297 C CA . VAL A 1 158 ? 20.376 0.673 -31.324 1.00 96.56 158 VAL A CA 1
ATOM 1298 C C . VAL A 1 158 ? 19.287 1.684 -30.926 1.00 96.56 158 VAL A C 1
ATOM 1300 O O . VAL A 1 158 ? 18.874 2.485 -31.754 1.00 96.56 158 VAL A O 1
ATOM 1303 N N . TYR A 1 159 ? 18.798 1.636 -29.682 1.00 98.06 159 TYR A N 1
ATOM 1304 C CA . TYR A 1 159 ? 17.801 2.551 -29.127 1.00 98.06 159 TYR A CA 1
ATOM 1305 C C . TYR A 1 159 ? 18.413 3.672 -28.270 1.00 98.06 159 TYR A C 1
ATOM 1307 O O . TYR A 1 159 ? 17.666 4.427 -27.644 1.00 98.06 159 TYR A O 1
ATOM 1315 N N . CYS A 1 160 ? 19.741 3.806 -28.218 1.00 97.38 160 CYS A N 1
ATOM 1316 C CA . CYS A 1 160 ? 20.410 4.787 -27.360 1.00 97.38 160 CYS A CA 1
ATOM 1317 C C . CYS A 1 160 ? 20.038 6.248 -27.690 1.00 97.38 160 CYS A C 1
ATOM 1319 O O . CYS A 1 160 ? 19.922 7.073 -26.787 1.00 97.38 160 CYS A O 1
ATOM 1321 N N . ASP A 1 161 ? 19.742 6.560 -28.955 1.00 97.56 161 ASP A N 1
ATOM 1322 C CA . ASP A 1 161 ? 19.248 7.863 -29.434 1.00 97.56 161 ASP A CA 1
ATOM 1323 C C . ASP A 1 161 ? 17.745 8.093 -29.150 1.00 97.56 161 ASP A C 1
ATOM 1325 O O . ASP A 1 161 ? 17.214 9.207 -29.266 1.00 97.56 161 ASP A O 1
ATOM 1329 N N . LYS A 1 162 ? 17.033 7.031 -28.761 1.00 98.06 162 LYS A N 1
ATOM 1330 C CA . LYS A 1 162 ? 15.628 7.039 -28.337 1.00 98.06 162 LYS A CA 1
ATOM 1331 C C . LYS A 1 162 ? 15.470 7.113 -26.816 1.00 98.06 162 LYS A C 1
ATOM 1333 O O . LYS A 1 162 ? 14.337 7.164 -26.338 1.00 98.06 162 LYS A O 1
ATOM 1338 N N . TYR A 1 163 ? 16.567 7.152 -26.062 1.00 97.62 163 TYR A N 1
ATOM 1339 C CA . TYR A 1 163 ? 16.550 7.272 -24.609 1.00 97.62 163 TYR A CA 1
ATOM 1340 C C . TYR A 1 163 ? 16.251 8.713 -24.155 1.00 97.62 163 TYR A C 1
ATOM 1342 O O . TYR A 1 163 ? 17.011 9.638 -24.439 1.00 97.62 163 TYR A O 1
ATOM 1350 N N . ILE A 1 164 ? 15.162 8.903 -23.407 1.00 97.56 164 ILE A N 1
ATOM 1351 C CA . ILE A 1 164 ? 14.841 10.141 -22.690 1.00 97.56 164 ILE A CA 1
ATOM 1352 C C . ILE A 1 164 ? 15.048 9.906 -21.193 1.00 97.56 164 ILE A C 1
ATOM 1354 O O . ILE A 1 164 ? 14.352 9.088 -20.596 1.00 97.56 164 ILE A O 1
ATOM 1358 N N . ARG A 1 165 ? 15.982 10.659 -20.592 1.00 95.56 165 ARG A N 1
ATOM 1359 C CA . ARG A 1 165 ? 16.399 10.574 -19.175 1.00 95.56 165 ARG A CA 1
ATOM 1360 C C . ARG A 1 165 ? 15.392 11.217 -18.210 1.00 95.56 165 ARG A C 1
ATOM 1362 O O . ARG A 1 165 ? 15.732 12.095 -17.423 1.00 95.56 165 ARG A O 1
ATOM 1369 N N . HIS A 1 166 ? 14.131 10.828 -18.314 1.00 95.94 166 HIS A N 1
ATOM 1370 C CA . HIS A 1 166 ? 13.032 11.278 -17.468 1.00 95.94 166 HIS A CA 1
ATOM 1371 C C . HIS A 1 166 ? 11.942 10.207 -17.513 1.00 95.94 166 HIS A C 1
ATOM 1373 O O . HIS A 1 166 ? 11.704 9.657 -18.579 1.00 95.94 166 HIS A O 1
ATOM 1379 N N . ASN A 1 167 ? 11.253 9.917 -16.407 1.00 96.56 167 ASN A N 1
ATOM 1380 C CA . ASN A 1 167 ? 10.198 8.891 -16.371 1.00 96.56 167 ASN A CA 1
ATOM 1381 C C . ASN A 1 167 ? 8.775 9.454 -16.233 1.00 96.56 167 ASN A C 1
ATOM 1383 O O . ASN A 1 167 ? 7.830 8.686 -16.081 1.00 96.56 167 ASN A O 1
ATOM 1387 N N . LEU A 1 168 ? 8.629 10.781 -16.274 1.00 97.38 168 LEU A N 1
ATOM 1388 C CA . LEU A 1 168 ? 7.361 11.514 -16.168 1.00 97.38 168 LEU A CA 1
ATOM 1389 C C . LEU A 1 168 ? 6.657 11.385 -14.803 1.00 97.38 168 LEU A C 1
ATOM 1391 O O . LEU A 1 168 ? 5.447 11.610 -14.719 1.00 97.38 168 LEU A O 1
ATOM 1395 N N . ARG A 1 169 ? 7.397 11.046 -13.734 1.00 96.12 169 ARG A N 1
ATOM 1396 C CA . ARG A 1 169 ? 6.827 10.823 -12.396 1.00 96.12 169 ARG A CA 1
ATOM 1397 C C . ARG A 1 169 ? 7.429 11.708 -11.319 1.00 96.12 169 ARG A C 1
ATOM 1399 O O . ARG A 1 169 ? 8.621 12.005 -11.326 1.00 96.12 169 ARG A O 1
ATOM 1406 N N . MET A 1 170 ? 6.592 12.059 -10.351 1.00 95.31 170 MET A N 1
ATOM 1407 C CA . MET A 1 170 ? 7.010 12.591 -9.061 1.00 95.31 170 MET A CA 1
ATOM 1408 C C . MET A 1 170 ? 7.006 11.461 -8.027 1.00 95.31 170 MET A C 1
ATOM 1410 O O . MET A 1 170 ? 6.059 10.680 -7.961 1.00 95.31 170 MET A O 1
ATOM 1414 N N . VAL A 1 171 ? 8.067 11.357 -7.228 1.00 94.94 171 VAL A N 1
ATOM 1415 C CA . VAL A 1 171 ? 8.194 10.312 -6.204 1.00 94.94 171 VAL A CA 1
ATOM 1416 C C . VAL A 1 171 ? 8.572 10.945 -4.871 1.00 94.94 171 VAL A C 1
ATOM 1418 O O . VAL A 1 171 ? 9.548 11.697 -4.807 1.00 94.94 171 VAL A O 1
ATOM 1421 N N . ASN A 1 172 ? 7.826 10.633 -3.807 1.00 93.81 172 ASN A N 1
ATOM 1422 C CA . ASN A 1 172 ? 8.058 11.192 -2.473 1.00 93.81 172 ASN A CA 1
ATOM 1423 C C . ASN A 1 172 ? 9.204 10.473 -1.741 1.00 93.81 172 ASN A C 1
ATOM 1425 O O . ASN A 1 172 ? 8.998 9.609 -0.887 1.00 93.81 172 ASN A O 1
ATOM 1429 N N . TRP A 1 173 ? 10.446 10.783 -2.109 1.00 92.25 173 TRP A N 1
ATOM 1430 C CA . TRP A 1 173 ? 11.616 10.219 -1.438 1.00 92.25 173 TRP A CA 1
ATOM 1431 C C . TRP A 1 173 ? 11.964 10.989 -0.162 1.00 92.25 173 TRP A C 1
ATOM 1433 O O . TRP A 1 173 ? 12.639 12.015 -0.208 1.00 92.25 173 TRP A O 1
ATOM 1443 N N . ASP A 1 174 ? 11.605 10.423 0.987 1.00 90.19 174 ASP A N 1
ATOM 1444 C CA . ASP A 1 174 ? 12.161 10.800 2.287 1.00 90.19 174 ASP A CA 1
ATOM 1445 C C . ASP A 1 174 ? 13.097 9.689 2.768 1.00 90.19 174 ASP A C 1
ATOM 1447 O O . ASP A 1 174 ? 12.662 8.668 3.293 1.00 90.19 174 ASP A O 1
ATOM 1451 N N . ARG A 1 175 ? 14.408 9.863 2.566 1.00 87.25 175 ARG A N 1
ATOM 1452 C CA . ARG A 1 175 ? 15.402 8.830 2.903 1.00 87.25 175 ARG A CA 1
ATOM 1453 C C . ARG A 1 175 ? 15.467 8.530 4.402 1.00 87.25 175 ARG A C 1
ATOM 1455 O O . ARG A 1 175 ? 15.830 7.414 4.752 1.00 87.25 175 ARG A O 1
ATOM 1462 N N . LYS A 1 176 ? 15.130 9.486 5.276 1.00 85.50 176 LYS A N 1
ATOM 1463 C CA . LYS A 1 176 ? 15.199 9.273 6.730 1.00 85.50 176 LYS A CA 1
ATOM 1464 C C . LYS A 1 176 ? 14.115 8.310 7.196 1.00 85.50 176 LYS A C 1
ATOM 1466 O O . LYS A 1 176 ? 14.392 7.454 8.025 1.00 85.50 176 LYS A O 1
ATOM 1471 N N . ARG A 1 177 ? 12.910 8.436 6.638 1.00 84.06 177 ARG A N 1
ATOM 1472 C CA . ARG A 1 177 ? 11.777 7.560 6.964 1.00 84.06 177 ARG A CA 1
ATOM 1473 C C . ARG A 1 177 ? 11.717 6.314 6.090 1.00 84.06 177 ARG A C 1
ATOM 1475 O O . ARG A 1 177 ? 11.441 5.235 6.582 1.00 84.06 177 ARG A O 1
ATOM 1482 N N . GLY A 1 178 ? 12.000 6.445 4.799 1.00 87.62 178 GLY A N 1
ATOM 1483 C CA . GLY A 1 178 ? 11.794 5.394 3.804 1.00 87.62 178 GLY A CA 1
ATOM 1484 C C . GLY A 1 178 ? 12.886 4.322 3.730 1.00 87.62 178 GLY A C 1
ATOM 1485 O O . GLY A 1 178 ? 12.650 3.276 3.129 1.00 87.62 178 GLY A O 1
ATOM 1486 N N . CYS A 1 179 ? 14.075 4.554 4.301 1.00 89.88 179 CYS A N 1
ATOM 1487 C CA . CYS A 1 179 ? 15.226 3.639 4.237 1.00 89.88 179 CYS A CA 1
ATOM 1488 C C . CYS A 1 179 ? 15.504 2.938 5.578 1.00 89.88 179 CYS A C 1
ATOM 1490 O O . CYS A 1 179 ? 16.616 2.995 6.099 1.00 89.88 179 CYS A O 1
ATOM 1492 N N . THR A 1 180 ? 14.499 2.269 6.138 1.00 85.06 180 THR A N 1
ATOM 1493 C CA . THR A 1 180 ? 14.585 1.565 7.433 1.00 85.06 180 THR A CA 1
ATOM 1494 C C . THR A 1 180 ? 14.940 0.081 7.307 1.00 85.06 180 THR A C 1
ATOM 1496 O O . THR A 1 180 ? 14.951 -0.636 8.301 1.00 85.06 180 THR A O 1
ATOM 1499 N N . CYS A 1 181 ? 15.261 -0.399 6.097 1.00 86.81 181 CYS A N 1
ATOM 1500 C CA . CYS A 1 181 ? 15.426 -1.828 5.810 1.00 86.81 181 CYS A CA 1
ATOM 1501 C C . CYS A 1 181 ? 14.172 -2.636 6.208 1.00 86.81 181 CYS A C 1
ATOM 1503 O O . CYS A 1 181 ? 14.252 -3.666 6.868 1.00 86.81 181 CYS A O 1
ATOM 1505 N N . PHE A 1 182 ? 12.998 -2.147 5.797 1.00 82.50 182 PHE A N 1
ATOM 1506 C CA . PHE A 1 182 ? 11.684 -2.722 6.116 1.00 82.50 182 PHE A CA 1
ATOM 1507 C C . PHE A 1 182 ? 11.453 -4.137 5.551 1.00 82.50 182 PHE A C 1
ATOM 1509 O O . PHE A 1 182 ? 10.473 -4.787 5.886 1.00 82.50 182 PHE A O 1
ATOM 1516 N N . ASN A 1 183 ? 12.309 -4.601 4.642 1.00 85.12 183 ASN A N 1
ATOM 1517 C CA . ASN A 1 183 ? 12.089 -5.789 3.820 1.00 85.12 183 ASN A CA 1
ATOM 1518 C C . ASN A 1 183 ? 12.992 -6.982 4.203 1.00 85.12 183 ASN A C 1
ATOM 1520 O O . ASN A 1 183 ? 13.200 -7.863 3.368 1.00 85.12 183 ASN A O 1
ATOM 1524 N N . ARG A 1 184 ? 13.550 -7.012 5.422 1.00 85.81 184 ARG A N 1
ATOM 1525 C CA . ARG A 1 184 ? 14.478 -8.075 5.877 1.00 85.81 184 ARG A CA 1
ATOM 1526 C C . ARG A 1 184 ? 13.883 -9.480 5.791 1.00 85.81 184 ARG A C 1
ATOM 1528 O O . ARG A 1 184 ? 14.586 -10.422 5.438 1.00 85.81 184 ARG A O 1
ATOM 1535 N N . ASP A 1 185 ? 12.583 -9.603 6.038 1.00 86.75 185 ASP A N 1
ATOM 1536 C CA . ASP A 1 185 ? 11.884 -10.893 6.003 1.00 86.75 185 ASP A CA 1
ATOM 1537 C C . ASP A 1 185 ? 11.643 -11.400 4.573 1.00 86.75 185 ASP A C 1
ATOM 1539 O O . ASP A 1 185 ? 11.303 -12.561 4.365 1.00 86.75 185 ASP A O 1
ATOM 1543 N N . ALA A 1 186 ? 11.841 -10.538 3.571 1.00 89.25 186 ALA A N 1
ATOM 1544 C CA . ALA A 1 186 ? 11.666 -10.866 2.161 1.00 89.25 186 ALA A CA 1
ATOM 1545 C C . ALA A 1 186 ? 12.987 -11.208 1.443 1.00 89.25 186 ALA A C 1
ATOM 1547 O O . ALA A 1 186 ? 12.955 -11.699 0.310 1.00 89.25 186 ALA A O 1
ATOM 1548 N N . GLY A 1 187 ? 14.148 -10.942 2.054 1.00 92.12 187 GLY A N 1
ATOM 1549 C CA . GLY A 1 187 ? 15.435 -11.248 1.435 1.00 92.12 187 GLY A CA 1
ATOM 1550 C C . GLY A 1 187 ? 16.664 -10.629 2.092 1.00 92.12 187 GLY A C 1
ATOM 1551 O O . GLY A 1 187 ? 16.570 -9.695 2.887 1.00 92.12 187 GLY A O 1
ATOM 1552 N N . ASP A 1 188 ? 17.833 -11.083 1.637 1.00 93.56 188 ASP A N 1
ATOM 1553 C CA . ASP A 1 188 ? 19.177 -10.637 2.034 1.00 93.56 188 ASP A CA 1
ATOM 1554 C C . ASP A 1 188 ? 19.552 -9.263 1.432 1.00 93.56 188 ASP A C 1
ATOM 1556 O O . ASP A 1 188 ? 20.640 -9.059 0.878 1.00 93.56 188 ASP A O 1
ATOM 1560 N N . LEU A 1 189 ? 18.624 -8.307 1.481 1.00 91.06 189 LEU A N 1
ATOM 1561 C CA . LEU A 1 189 ? 18.760 -6.976 0.901 1.00 91.06 189 LEU A CA 1
ATOM 1562 C C . LEU A 1 189 ? 18.104 -5.937 1.809 1.00 91.06 189 LEU A C 1
ATOM 1564 O O . LEU A 1 189 ? 16.995 -6.144 2.285 1.00 91.06 189 LEU A O 1
ATOM 1568 N N . CYS A 1 190 ? 18.742 -4.782 1.988 1.00 90.12 190 CYS A N 1
ATOM 1569 C CA . CYS A 1 190 ? 18.105 -3.628 2.617 1.00 90.12 190 CYS A CA 1
ATOM 1570 C C . CYS A 1 190 ? 17.641 -2.625 1.564 1.00 90.12 190 CYS A C 1
ATOM 1572 O O . CYS A 1 190 ? 18.441 -2.105 0.787 1.00 90.12 190 CYS A O 1
ATOM 1574 N N . GLY A 1 191 ? 16.342 -2.348 1.566 1.00 87.81 191 GLY A N 1
ATOM 1575 C CA . GLY A 1 191 ? 15.686 -1.448 0.638 1.00 87.81 191 GLY A CA 1
ATOM 1576 C C . GLY A 1 191 ? 15.306 -0.093 1.205 1.00 87.81 191 GLY A C 1
ATOM 1577 O O . GLY A 1 191 ? 15.264 0.132 2.417 1.00 87.81 191 GLY A O 1
ATOM 1578 N N . CYS A 1 192 ? 14.944 0.788 0.279 1.00 91.19 192 CYS A N 1
ATOM 1579 C CA . CYS A 1 192 ? 14.201 2.003 0.562 1.00 91.19 192 CYS A CA 1
ATOM 1580 C C . CYS A 1 192 ? 12.862 1.966 -0.175 1.00 91.19 192 CYS A C 1
ATOM 1582 O O . CYS A 1 192 ? 12.788 1.461 -1.294 1.00 91.19 192 CYS A O 1
ATOM 1584 N N . SER A 1 193 ? 11.829 2.558 0.415 1.00 91.88 193 SER A N 1
ATOM 1585 C CA . SER A 1 193 ? 10.554 2.824 -0.256 1.00 91.88 193 SER A CA 1
ATOM 1586 C C . SER A 1 193 ? 10.221 4.313 -0.158 1.00 91.88 193 SER A C 1
ATOM 1588 O O . SER A 1 193 ? 10.507 4.916 0.879 1.00 91.88 193 SER A O 1
ATOM 1590 N N . PRO A 1 194 ? 9.614 4.918 -1.194 1.00 94.31 194 PRO A N 1
ATOM 1591 C CA . PRO A 1 194 ? 8.973 6.221 -1.065 1.00 94.31 194 PRO A CA 1
ATOM 1592 C C . PRO A 1 194 ? 7.900 6.189 0.024 1.00 94.31 194 PRO A C 1
ATOM 1594 O O . PRO A 1 194 ? 7.287 5.142 0.254 1.00 94.31 194 PRO A O 1
ATOM 1597 N N . VAL A 1 195 ? 7.683 7.339 0.655 1.00 93.69 195 VAL A N 1
ATOM 1598 C CA . VAL A 1 195 ? 6.642 7.542 1.675 1.00 93.69 195 VAL A CA 1
ATOM 1599 C C . VAL A 1 195 ? 5.325 7.957 1.019 1.00 93.69 195 VAL A C 1
ATOM 1601 O O . VAL A 1 195 ? 5.319 8.403 -0.135 1.00 93.69 195 VAL A O 1
ATOM 1604 N N . ILE A 1 196 ? 4.212 7.815 1.733 1.00 96.12 196 ILE A N 1
ATOM 1605 C CA . ILE A 1 196 ? 2.897 8.215 1.224 1.00 96.12 196 ILE A CA 1
ATOM 1606 C C . ILE A 1 196 ? 2.776 9.745 1.201 1.00 96.12 196 ILE A C 1
ATOM 1608 O O . ILE A 1 196 ? 3.230 10.436 2.117 1.00 96.12 196 ILE A O 1
ATOM 1612 N N . TYR A 1 197 ? 2.194 10.292 0.131 1.00 96.88 197 TYR A N 1
ATOM 1613 C CA . TYR A 1 197 ? 1.800 11.699 0.087 1.00 96.88 197 TYR A CA 1
ATOM 1614 C C . TYR A 1 197 ? 0.663 11.975 1.065 1.00 96.88 197 TYR A C 1
ATOM 1616 O O . TYR A 1 197 ? -0.284 11.204 1.162 1.00 96.88 197 TYR A O 1
ATOM 1624 N N . ARG A 1 198 ? 0.734 13.118 1.743 1.00 95.31 198 ARG A N 1
ATOM 1625 C CA . ARG A 1 198 ? -0.316 13.606 2.643 1.00 95.31 198 ARG A CA 1
ATOM 1626 C C . ARG A 1 198 ? -0.896 14.926 2.154 1.00 95.31 198 ARG A C 1
ATOM 1628 O O . ARG A 1 198 ? -0.298 15.616 1.326 1.00 95.31 198 ARG A O 1
ATOM 1635 N N . ARG A 1 199 ? -2.026 15.367 2.712 1.00 94.81 199 ARG A N 1
ATOM 1636 C CA . ARG A 1 199 ? -2.644 16.670 2.377 1.00 94.81 199 ARG A CA 1
ATOM 1637 C C . ARG A 1 199 ? -1.694 17.849 2.566 1.00 94.81 199 ARG A C 1
ATOM 1639 O O . ARG A 1 199 ? -1.781 18.849 1.845 1.00 94.81 199 ARG A O 1
ATOM 1646 N N . SER A 1 200 ? -0.775 17.744 3.527 1.00 93.06 200 SER A N 1
ATOM 1647 C CA . SER A 1 200 ? 0.292 18.723 3.770 1.00 93.06 200 SER A CA 1
ATOM 1648 C C . SER A 1 200 ? 1.202 18.929 2.557 1.00 93.06 200 SER A C 1
ATOM 1650 O O . SER A 1 200 ? 1.737 20.024 2.368 1.00 93.06 200 SER A O 1
ATOM 1652 N N . ASP A 1 201 ? 1.317 17.916 1.702 1.00 94.25 201 ASP A N 1
ATOM 1653 C CA . ASP A 1 201 ? 2.243 17.871 0.576 1.00 94.25 201 ASP A CA 1
ATOM 1654 C C . ASP A 1 201 ? 1.665 18.503 -0.693 1.00 94.25 201 ASP A C 1
ATOM 1656 O O . ASP A 1 201 ? 2.374 18.633 -1.690 1.00 94.25 201 ASP A O 1
ATOM 1660 N N . LYS A 1 202 ? 0.415 18.992 -0.667 1.00 92.69 202 LYS A N 1
ATOM 1661 C CA . LYS A 1 202 ? -0.260 19.621 -1.822 1.00 92.69 202 LYS A CA 1
ATOM 1662 C C . LYS A 1 202 ? 0.567 20.714 -2.518 1.00 92.69 202 LYS A C 1
ATOM 1664 O O . LYS A 1 202 ? 0.442 20.935 -3.718 1.00 92.69 202 LYS A O 1
ATOM 1669 N N . LYS A 1 203 ? 1.450 21.402 -1.781 1.00 91.50 203 LYS A N 1
ATOM 1670 C CA . LYS A 1 203 ? 2.345 22.433 -2.339 1.00 91.50 203 LYS A CA 1
ATOM 1671 C C . LYS A 1 203 ? 3.379 21.861 -3.316 1.00 91.50 203 LYS A C 1
ATOM 1673 O O . LYS A 1 203 ? 3.803 22.583 -4.213 1.00 91.50 203 LYS A O 1
ATOM 1678 N N . LEU A 1 204 ? 3.767 20.592 -3.168 1.00 91.12 204 LEU A N 1
ATOM 1679 C CA . LEU A 1 204 ? 4.697 19.914 -4.077 1.00 91.12 204 LEU A CA 1
ATOM 1680 C C . LEU A 1 204 ? 4.092 19.753 -5.478 1.00 91.12 204 LEU A C 1
ATOM 1682 O O . LEU A 1 204 ? 4.802 19.880 -6.474 1.00 91.12 204 LEU A O 1
ATOM 1686 N N . PHE A 1 205 ? 2.772 19.571 -5.559 1.00 91.75 205 PHE A N 1
ATOM 1687 C CA . PHE A 1 205 ? 2.053 19.393 -6.821 1.00 91.75 205 PHE A CA 1
ATOM 1688 C C . PHE A 1 205 ? 1.973 20.684 -7.640 1.00 91.75 205 PHE A C 1
ATOM 1690 O O . PHE A 1 205 ? 2.092 20.631 -8.863 1.00 91.75 205 PHE A O 1
ATOM 1697 N N . ALA A 1 206 ? 1.886 21.853 -6.995 1.00 85.06 206 ALA A N 1
ATOM 1698 C CA . ALA A 1 206 ? 1.927 23.142 -7.694 1.00 85.06 206 ALA A CA 1
ATOM 1699 C C . ALA A 1 206 ? 3.211 23.323 -8.530 1.00 85.06 206 ALA A C 1
ATOM 1701 O O . ALA A 1 206 ? 3.181 23.916 -9.603 1.00 85.06 206 ALA A O 1
ATOM 1702 N N . GLY A 1 207 ? 4.340 22.761 -8.078 1.00 82.25 207 GLY A N 1
ATOM 1703 C CA . GLY A 1 207 ? 5.610 22.793 -8.810 1.00 82.25 207 GLY A CA 1
ATOM 1704 C C . GLY A 1 207 ? 5.694 21.831 -10.004 1.00 82.25 207 GLY A C 1
ATOM 1705 O O . GLY A 1 207 ? 6.725 21.811 -10.685 1.00 82.25 207 GLY A O 1
ATOM 1706 N N . SER A 1 208 ? 4.658 21.017 -10.235 1.00 86.75 208 SER A N 1
ATOM 1707 C CA . SER A 1 208 ? 4.580 20.025 -11.317 1.00 86.75 208 SER A CA 1
ATOM 1708 C C . SER A 1 208 ? 3.712 20.472 -12.500 1.00 86.75 208 SER A C 1
ATOM 1710 O O . SER A 1 208 ? 3.860 19.923 -13.592 1.00 86.75 208 SER A O 1
ATOM 1712 N N . THR A 1 209 ? 2.876 21.504 -12.322 1.00 84.38 209 THR A N 1
ATOM 1713 C CA . THR A 1 209 ? 1.900 21.978 -13.320 1.00 84.38 209 THR A CA 1
ATOM 1714 C C . THR A 1 209 ? 2.537 22.253 -14.681 1.00 84.38 209 THR A C 1
ATOM 1716 O O . THR A 1 209 ? 2.092 21.694 -15.681 1.00 84.38 209 THR A O 1
ATOM 1719 N N . ASP A 1 210 ? 3.651 22.986 -14.720 1.00 88.25 210 ASP A N 1
ATOM 1720 C CA . ASP A 1 210 ? 4.325 23.360 -15.975 1.00 88.25 210 ASP A CA 1
ATOM 1721 C C . ASP A 1 210 ? 5.400 22.353 -16.424 1.00 88.25 210 ASP A C 1
ATOM 1723 O O . ASP A 1 210 ? 6.090 22.559 -17.422 1.00 88.25 210 ASP A O 1
ATOM 1727 N N . LYS A 1 211 ? 5.583 21.251 -15.686 1.00 93.75 211 LYS A N 1
ATOM 1728 C CA . LYS A 1 211 ? 6.598 20.229 -15.976 1.00 93.75 211 LYS A CA 1
ATOM 1729 C C . LYS A 1 211 ? 5.975 19.015 -16.665 1.00 93.75 211 LYS A C 1
ATOM 1731 O O . LYS A 1 211 ? 4.802 18.721 -16.436 1.00 93.75 211 LYS A O 1
ATOM 1736 N N . PRO A 1 212 ? 6.736 18.242 -17.455 1.00 95.19 212 PRO A N 1
ATOM 1737 C CA . PRO A 1 212 ? 6.260 16.991 -18.044 1.00 95.19 212 PRO A CA 1
ATOM 1738 C C . PRO A 1 212 ? 6.219 15.866 -16.990 1.00 95.19 212 PRO A C 1
ATOM 1740 O O . PRO A 1 212 ? 6.939 14.876 -17.072 1.00 95.19 212 PRO A O 1
ATOM 1743 N N . ILE A 1 213 ? 5.407 16.052 -15.950 1.00 96.62 213 ILE A N 1
ATOM 1744 C CA . ILE A 1 213 ? 5.149 15.099 -14.872 1.00 96.62 213 ILE A CA 1
ATOM 1745 C C . ILE A 1 213 ? 3.650 14.814 -14.891 1.00 96.62 213 ILE A C 1
ATOM 1747 O O . ILE A 1 213 ? 2.851 15.739 -14.765 1.00 96.62 213 ILE A O 1
ATOM 1751 N N . PHE A 1 214 ? 3.288 13.549 -15.081 1.00 97.38 214 PHE A N 1
ATOM 1752 C CA . PHE A 1 214 ? 1.901 13.123 -15.297 1.00 97.38 214 PHE A CA 1
ATOM 1753 C C . PHE A 1 214 ? 1.392 12.181 -14.209 1.00 97.38 214 PHE A C 1
ATOM 1755 O O . PHE A 1 214 ? 0.185 12.087 -14.012 1.00 97.38 214 PHE A O 1
ATOM 1762 N N . PHE A 1 215 ? 2.298 11.541 -13.468 1.00 97.81 215 PHE A N 1
ATOM 1763 C CA . PHE A 1 215 ? 1.958 10.645 -12.366 1.00 97.81 215 PHE A CA 1
ATOM 1764 C C . PHE A 1 215 ? 2.736 11.016 -11.107 1.00 97.81 215 PHE A C 1
ATOM 1766 O O . PHE A 1 215 ? 3.848 11.552 -11.179 1.00 97.81 215 PHE A O 1
ATOM 1773 N N . ALA A 1 216 ? 2.177 10.679 -9.953 1.00 97.56 216 ALA A N 1
ATOM 1774 C CA . ALA A 1 216 ? 2.861 10.749 -8.673 1.00 97.56 216 ALA A CA 1
ATOM 1775 C C . ALA A 1 216 ? 2.719 9.429 -7.908 1.00 97.56 216 ALA A C 1
ATOM 1777 O O . ALA A 1 216 ? 1.768 8.678 -8.125 1.00 97.56 216 ALA A O 1
ATOM 1778 N N . ARG A 1 217 ? 3.673 9.148 -7.014 1.00 97.44 217 ARG A N 1
ATOM 1779 C CA . ARG A 1 217 ? 3.591 8.025 -6.071 1.00 97.44 217 ARG A CA 1
ATOM 1780 C C . ARG A 1 217 ? 4.382 8.286 -4.776 1.00 97.44 217 ARG A C 1
ATOM 1782 O O . ARG A 1 217 ? 5.413 8.959 -4.804 1.00 97.44 217 ARG A O 1
ATOM 1789 N N . LYS A 1 218 ? 3.970 7.752 -3.626 1.00 97.38 218 LYS A N 1
ATOM 1790 C CA . LYS A 1 218 ? 2.867 6.795 -3.433 1.00 97.38 218 LYS A CA 1
ATOM 1791 C C . LYS A 1 218 ? 1.637 7.441 -2.788 1.00 97.38 218 LYS A C 1
ATOM 1793 O O . LYS A 1 218 ? 1.772 8.402 -2.034 1.00 97.38 218 LYS A O 1
ATOM 1798 N N . PHE A 1 219 ? 0.473 6.865 -3.056 1.00 97.69 219 PHE A N 1
ATOM 1799 C CA . PHE A 1 219 ? -0.791 7.177 -2.395 1.00 97.69 219 PHE A CA 1
ATOM 1800 C C . PHE A 1 219 ? -1.334 5.931 -1.702 1.00 97.69 219 PHE A C 1
ATOM 1802 O O . PHE A 1 219 ? -1.145 4.820 -2.196 1.00 97.69 219 PHE A O 1
ATOM 1809 N N . ASP A 1 220 ? -1.969 6.132 -0.552 1.00 96.62 220 ASP A N 1
ATOM 1810 C CA . ASP A 1 220 ? -2.665 5.087 0.190 1.00 96.62 220 ASP A CA 1
ATOM 1811 C C . ASP A 1 220 ? -3.864 5.730 0.914 1.00 96.62 220 ASP A C 1
ATOM 1813 O O . ASP A 1 220 ? -3.655 6.530 1.836 1.00 96.62 220 ASP A O 1
ATOM 1817 N N . PRO A 1 221 ? -5.109 5.430 0.502 1.00 95.12 221 PRO A N 1
ATOM 1818 C CA . PRO A 1 221 ? -6.310 6.003 1.112 1.00 95.12 221 PRO A CA 1
ATOM 1819 C C . PRO A 1 221 ? -6.497 5.576 2.573 1.00 95.12 221 PRO A C 1
ATOM 1821 O O . PRO A 1 221 ? -7.128 6.298 3.341 1.00 95.12 221 PRO A O 1
ATOM 1824 N N . THR A 1 222 ? -5.885 4.466 3.007 1.00 94.62 222 THR A N 1
ATOM 1825 C CA . THR A 1 222 ? -5.865 4.101 4.429 1.00 94.62 222 THR A CA 1
ATOM 1826 C C . THR A 1 222 ? -4.946 5.014 5.237 1.00 94.62 222 THR A C 1
ATOM 1828 O O . THR A 1 222 ? -5.009 4.984 6.455 1.00 94.62 222 THR A O 1
ATOM 1831 N N . ILE A 1 223 ? -4.061 5.804 4.626 1.00 94.50 223 ILE A N 1
ATOM 1832 C CA . ILE A 1 223 ? -3.119 6.678 5.345 1.00 94.50 223 ILE A CA 1
ATOM 1833 C C . ILE A 1 223 ? -3.526 8.147 5.238 1.00 94.50 223 ILE A C 1
ATOM 1835 O O . ILE A 1 223 ? -3.463 8.864 6.240 1.00 94.50 223 ILE A O 1
ATOM 1839 N N . ASP A 1 224 ? -3.891 8.604 4.041 1.00 95.75 224 ASP A N 1
ATOM 1840 C CA . ASP A 1 224 ? -4.414 9.951 3.803 1.00 95.75 224 ASP A CA 1
ATOM 1841 C C . ASP A 1 224 ? -5.160 9.991 2.460 1.00 95.75 224 ASP A C 1
ATOM 1843 O O . ASP A 1 224 ? -4.580 10.238 1.404 1.00 95.75 224 ASP A O 1
ATOM 1847 N N . GLU A 1 225 ? -6.467 9.750 2.493 1.00 95.75 225 GLU A N 1
ATOM 1848 C CA . GLU A 1 225 ? -7.327 9.881 1.311 1.00 95.75 225 GLU A CA 1
ATOM 1849 C C . GLU A 1 225 ? -7.502 11.348 0.885 1.00 95.75 225 GLU A C 1
ATOM 1851 O O . GLU A 1 225 ? -7.695 11.653 -0.287 1.00 95.75 225 GLU A O 1
ATOM 1856 N N . SER A 1 226 ? -7.353 12.305 1.804 1.00 95.88 226 SER A N 1
ATOM 1857 C CA . SER A 1 226 ? -7.692 13.704 1.533 1.00 95.88 226 SER A CA 1
ATOM 1858 C C . SER A 1 226 ? -6.763 14.388 0.518 1.00 95.88 226 SER A C 1
ATOM 1860 O O . SER A 1 226 ? -7.114 15.433 -0.046 1.00 95.88 226 SER A O 1
ATOM 1862 N N . ILE A 1 227 ? -5.562 13.847 0.272 1.00 95.94 227 ILE A N 1
ATOM 1863 C CA . ILE A 1 227 ? -4.713 14.279 -0.850 1.00 95.94 227 ILE A CA 1
ATOM 1864 C C . ILE A 1 227 ? -5.170 13.686 -2.185 1.00 95.94 227 ILE A C 1
ATOM 1866 O O . ILE A 1 227 ? -5.005 14.351 -3.202 1.00 95.94 227 ILE A O 1
ATOM 1870 N N . ILE A 1 228 ? -5.754 12.488 -2.190 1.00 96.00 228 ILE A N 1
ATOM 1871 C CA . ILE A 1 228 ? -6.338 11.869 -3.386 1.00 96.00 228 ILE A CA 1
ATOM 1872 C C . ILE A 1 228 ? -7.561 12.695 -3.791 1.00 96.00 228 ILE A C 1
ATOM 1874 O O . ILE A 1 228 ? -7.579 13.252 -4.886 1.00 96.00 228 ILE A O 1
ATOM 1878 N N . ASP A 1 229 ? -8.457 12.951 -2.835 1.00 95.31 229 ASP A N 1
ATOM 1879 C CA . ASP A 1 229 ? -9.631 13.816 -3.000 1.00 95.31 229 ASP A CA 1
ATOM 1880 C C . ASP A 1 229 ? -9.257 15.209 -3.515 1.00 95.31 229 ASP A C 1
ATOM 1882 O O . ASP A 1 229 ? -9.920 15.786 -4.373 1.00 95.31 229 ASP A O 1
ATOM 1886 N N . TRP A 1 230 ? -8.138 15.758 -3.027 1.00 95.25 230 TRP A N 1
ATOM 1887 C CA . TRP A 1 230 ? -7.623 17.031 -3.525 1.00 95.25 230 TRP A CA 1
ATOM 1888 C C . TRP A 1 230 ? -7.340 17.004 -5.028 1.00 95.25 230 TRP A C 1
ATOM 1890 O O . TRP A 1 230 ? -7.609 17.988 -5.718 1.00 95.25 230 TRP A O 1
ATOM 1900 N N . ILE A 1 231 ? -6.708 15.928 -5.503 1.00 95.00 231 ILE A N 1
ATOM 1901 C CA . ILE A 1 231 ? -6.319 15.770 -6.902 1.00 95.00 231 ILE A CA 1
ATOM 1902 C C . ILE A 1 231 ? -7.581 15.561 -7.736 1.00 95.00 231 ILE A C 1
ATOM 1904 O O . ILE A 1 231 ? -7.737 16.245 -8.744 1.00 95.00 231 ILE A O 1
ATOM 1908 N N . ASP A 1 232 ? -8.504 14.717 -7.281 1.00 94.81 232 ASP A N 1
ATOM 1909 C CA . ASP A 1 232 ? -9.791 14.477 -7.939 1.00 94.81 232 ASP A CA 1
ATOM 1910 C C . ASP A 1 232 ? -10.603 15.758 -8.132 1.00 94.81 232 ASP A C 1
ATOM 1912 O O . ASP A 1 232 ? -11.009 16.077 -9.252 1.00 94.81 232 ASP A O 1
ATOM 1916 N N . GLU A 1 233 ? -10.734 16.584 -7.096 1.00 94.12 233 GLU A N 1
ATOM 1917 C CA . GLU A 1 233 ? -11.418 17.874 -7.204 1.00 94.12 233 GLU A CA 1
ATOM 1918 C C . GLU A 1 233 ? -10.660 18.867 -8.099 1.00 94.12 233 GLU A C 1
ATOM 1920 O O . GLU A 1 233 ? -11.256 19.578 -8.910 1.00 94.12 233 GLU A O 1
ATOM 1925 N N . LYS A 1 234 ? -9.337 18.997 -7.919 1.00 92.31 234 LYS A N 1
ATOM 1926 C CA . LYS A 1 234 ? -8.561 20.080 -8.553 1.00 92.31 234 LYS A CA 1
ATOM 1927 C C . LYS A 1 234 ? -8.137 19.795 -9.978 1.00 92.31 234 LYS A C 1
ATOM 1929 O O . LYS A 1 234 ? -8.023 20.742 -10.755 1.00 92.31 234 LYS A O 1
ATOM 1934 N N . VAL A 1 235 ? -7.843 18.542 -10.292 1.00 91.00 235 VAL A N 1
ATOM 1935 C CA . VAL A 1 235 ? -7.342 18.117 -11.601 1.00 91.00 235 VAL A CA 1
ATOM 1936 C C . VAL A 1 235 ? -8.477 17.560 -12.446 1.00 91.00 235 VAL A C 1
ATOM 1938 O O . VAL A 1 235 ? -8.548 17.886 -13.630 1.00 91.00 235 VAL A O 1
ATOM 1941 N N . PHE A 1 236 ? -9.363 16.762 -11.848 1.00 92.25 236 PHE A N 1
ATOM 1942 C CA . PHE A 1 236 ? -10.403 16.034 -12.578 1.00 92.25 236 PHE A CA 1
ATOM 1943 C C . PHE A 1 236 ? -11.807 16.630 -12.407 1.00 92.25 236 PHE A C 1
ATOM 1945 O O . PHE A 1 236 ? -12.713 16.260 -13.149 1.00 92.25 236 PHE A O 1
ATOM 1952 N N . GLY A 1 237 ? -11.984 17.604 -11.507 1.00 93.25 237 GLY A N 1
ATOM 1953 C CA . GLY A 1 237 ? -13.258 18.297 -11.309 1.00 93.25 237 GLY A CA 1
ATOM 1954 C C . GLY A 1 237 ? -14.361 17.398 -10.749 1.00 93.25 237 GLY A C 1
ATOM 1955 O O . GLY A 1 237 ? -15.534 17.669 -10.998 1.00 93.25 237 GLY A O 1
ATOM 1956 N N . ILE A 1 238 ? -13.993 16.329 -10.040 1.00 92.50 238 ILE A N 1
ATOM 1957 C CA . ILE A 1 238 ? -14.943 15.385 -9.445 1.00 92.50 238 ILE A CA 1
ATOM 1958 C C . ILE A 1 238 ? -15.596 16.043 -8.222 1.00 92.50 238 ILE A C 1
ATOM 1960 O O . ILE A 1 238 ? -14.907 16.615 -7.377 1.00 92.50 238 ILE A O 1
ATOM 1964 N N . ASP A 1 239 ? -16.926 15.976 -8.135 1.00 92.69 239 ASP A N 1
ATOM 1965 C CA . ASP A 1 239 ? -17.682 16.401 -6.954 1.00 92.69 239 ASP A CA 1
ATOM 1966 C C . ASP A 1 239 ? -17.723 15.261 -5.931 1.00 92.69 239 ASP A C 1
ATOM 1968 O O . ASP A 1 239 ? -18.286 14.198 -6.193 1.00 92.69 239 ASP A O 1
ATOM 1972 N N . LEU A 1 240 ? -17.105 15.484 -4.772 1.00 91.44 240 LEU A N 1
ATOM 1973 C CA . LEU A 1 240 ? -16.936 14.481 -3.719 1.00 91.44 240 LEU A CA 1
ATOM 1974 C C . LEU A 1 240 ? -17.913 14.655 -2.548 1.00 91.44 240 LEU A C 1
ATOM 1976 O O . LEU A 1 240 ? -17.771 13.965 -1.535 1.00 91.44 240 LEU A O 1
ATOM 1980 N N . SER A 1 241 ? -18.895 15.557 -2.665 1.00 87.31 241 SER A N 1
ATOM 1981 C CA . SER A 1 241 ? -19.843 15.885 -1.588 1.00 87.31 241 SER A CA 1
ATOM 1982 C C . SER A 1 241 ? -20.608 14.672 -1.039 1.00 87.31 241 SER A C 1
ATOM 1984 O O . SER A 1 241 ? -20.764 14.564 0.177 1.00 87.31 241 SER A O 1
ATOM 1986 N N . ASP A 1 242 ? -20.986 13.731 -1.908 1.00 85.62 242 ASP A N 1
ATOM 1987 C CA . ASP A 1 242 ? -21.721 12.504 -1.558 1.00 85.62 242 ASP A CA 1
ATOM 1988 C C . ASP A 1 242 ? -20.850 11.229 -1.602 1.00 85.62 242 ASP A C 1
ATOM 1990 O O . ASP A 1 242 ? -21.375 10.116 -1.691 1.00 85.62 242 ASP A O 1
ATOM 1994 N N . SER A 1 243 ? -19.518 11.365 -1.538 1.00 87.75 243 SER A N 1
ATOM 1995 C CA . SER A 1 243 ? -18.585 10.227 -1.624 1.00 87.75 243 SER A CA 1
ATOM 1996 C C . SER A 1 243 ? -18.770 9.202 -0.499 1.00 87.75 243 SER A C 1
ATOM 1998 O O . SER A 1 243 ? -19.136 9.543 0.634 1.00 87.75 243 SER A O 1
ATOM 2000 N N . ALA A 1 244 ? -18.522 7.927 -0.806 1.00 89.00 244 ALA A N 1
ATOM 2001 C CA . ALA A 1 244 ? -18.547 6.864 0.195 1.00 89.00 244 ALA A CA 1
ATOM 2002 C C . ALA A 1 244 ? -17.378 6.995 1.182 1.00 89.00 244 ALA A C 1
ATOM 2004 O O . ALA A 1 244 ? -16.444 7.770 0.969 1.00 89.00 244 ALA A O 1
ATOM 2005 N N . LEU A 1 245 ? -17.426 6.217 2.263 1.00 94.44 245 LEU A N 1
ATOM 2006 C CA . LEU A 1 245 ? -16.221 5.937 3.041 1.00 94.44 245 LEU A CA 1
ATOM 2007 C C . LEU A 1 245 ? -15.302 4.997 2.250 1.00 94.44 245 LEU A C 1
ATOM 2009 O O . LEU A 1 245 ? -15.771 4.208 1.430 1.00 94.44 245 LEU A O 1
ATOM 2013 N N . TYR A 1 246 ? -13.998 5.038 2.521 1.00 95.50 246 TYR A N 1
ATOM 2014 C CA . TYR A 1 246 ? -13.068 4.102 1.901 1.00 95.50 246 TYR A CA 1
ATOM 2015 C C . TYR A 1 246 ? -13.164 2.733 2.587 1.00 95.50 246 TYR A C 1
ATOM 2017 O O . TYR A 1 246 ? -12.921 2.610 3.791 1.00 95.50 246 TYR A O 1
ATOM 2025 N N . LEU A 1 247 ? -13.503 1.696 1.820 1.00 95.31 247 LEU A N 1
ATOM 2026 C CA . LEU A 1 247 ? -13.588 0.316 2.295 1.00 95.31 247 LEU A CA 1
ATOM 2027 C C . LEU A 1 247 ? -12.454 -0.522 1.702 1.00 95.31 247 LEU A C 1
ATOM 2029 O O . LEU A 1 247 ? -12.273 -0.585 0.488 1.00 95.31 247 LEU A O 1
ATOM 2033 N N . GLN A 1 248 ? -11.724 -1.230 2.563 1.00 93.75 248 GLN A N 1
ATOM 2034 C CA . GLN A 1 248 ? -10.715 -2.202 2.149 1.00 93.75 248 GLN A CA 1
ATOM 2035 C C . GLN A 1 248 ? -11.148 -3.600 2.574 1.00 93.75 248 GLN A C 1
ATOM 2037 O O . GLN A 1 248 ? -11.340 -3.849 3.760 1.00 93.75 248 GLN A O 1
ATOM 2042 N N . ASN A 1 249 ? -11.301 -4.511 1.613 1.00 92.62 249 ASN A N 1
ATOM 2043 C CA . ASN A 1 249 ? -11.660 -5.898 1.894 1.00 92.62 249 ASN A CA 1
ATOM 2044 C C . ASN A 1 249 ? -10.460 -6.660 2.492 1.00 92.62 249 ASN A C 1
ATOM 2046 O O . ASN A 1 249 ? -9.367 -6.637 1.925 1.00 92.62 249 ASN A O 1
ATOM 2050 N N . PHE A 1 250 ? -10.673 -7.325 3.631 1.00 84.44 250 PHE A N 1
ATOM 2051 C CA . PHE A 1 250 ? -9.677 -8.156 4.328 1.00 84.44 250 PHE A CA 1
ATOM 2052 C C . PHE A 1 250 ? -9.959 -9.656 4.216 1.00 84.44 250 PHE A C 1
ATOM 2054 O O . PHE A 1 250 ? -9.091 -10.474 4.528 1.00 84.44 250 PHE A O 1
ATOM 2061 N N . TYR A 1 251 ? -11.179 -10.020 3.833 1.00 89.12 251 TYR A N 1
ATOM 2062 C CA . TYR A 1 251 ? -11.634 -11.396 3.755 1.00 89.12 251 TYR A CA 1
ATOM 2063 C C . TYR A 1 251 ? -12.779 -11.513 2.755 1.00 89.12 251 TYR A C 1
ATOM 2065 O O . TYR A 1 251 ? -13.754 -10.756 2.831 1.00 89.12 251 TYR A O 1
ATOM 2073 N N . HIS A 1 252 ? -12.695 -12.531 1.903 1.00 90.75 252 HIS A N 1
ATOM 2074 C CA . HIS A 1 252 ? -13.782 -12.988 1.055 1.00 90.75 252 HIS A CA 1
ATOM 2075 C C . HIS A 1 252 ? -13.974 -14.504 1.201 1.00 90.75 252 HIS A C 1
ATOM 2077 O O . HIS A 1 252 ? -13.006 -15.259 1.255 1.00 90.75 252 HIS A O 1
ATOM 2083 N N . VAL A 1 253 ? -15.219 -14.987 1.224 1.00 87.81 253 VAL A N 1
ATOM 2084 C CA . VAL A 1 253 ? -15.530 -16.423 1.382 1.00 87.81 253 VAL A CA 1
ATOM 2085 C C . VAL A 1 253 ? -14.916 -17.302 0.283 1.00 87.81 253 VAL A C 1
ATOM 2087 O O . VAL A 1 253 ? -14.551 -18.451 0.526 1.00 87.81 253 VAL A O 1
ATOM 2090 N N . GLU A 1 254 ? -14.756 -16.749 -0.920 1.00 89.62 254 GLU A N 1
ATOM 2091 C CA . GLU A 1 254 ? -14.136 -17.428 -2.068 1.00 89.62 254 GLU A CA 1
ATOM 2092 C C . GLU A 1 254 ? -12.595 -17.476 -2.005 1.00 89.62 254 GLU A C 1
ATOM 2094 O O . GLU A 1 254 ? -11.958 -18.102 -2.861 1.00 89.62 254 GLU A O 1
ATOM 2099 N N . ASP A 1 255 ? -11.970 -16.849 -1.001 1.00 85.75 255 ASP A N 1
ATOM 2100 C CA . ASP A 1 255 ? -10.520 -16.874 -0.843 1.00 85.75 255 ASP A CA 1
ATOM 2101 C C . ASP A 1 255 ? -10.040 -18.258 -0.388 1.00 85.75 255 ASP A C 1
ATOM 2103 O O . ASP A 1 255 ? -10.134 -18.663 0.770 1.00 85.75 255 ASP A O 1
ATOM 2107 N N . ASN A 1 256 ? -9.432 -18.992 -1.318 1.00 70.12 256 ASN A N 1
ATOM 2108 C CA . ASN A 1 256 ? -8.865 -20.313 -1.034 1.00 70.12 256 ASN A CA 1
ATOM 2109 C C . ASN A 1 256 ? -7.545 -20.262 -0.239 1.00 70.12 256 ASN A C 1
ATOM 2111 O O . ASN A 1 256 ? -7.138 -21.275 0.334 1.00 70.12 256 ASN A O 1
ATOM 2115 N N . LEU A 1 257 ? -6.856 -19.113 -0.252 1.00 61.62 257 LEU A N 1
ATOM 2116 C CA . LEU A 1 257 ? -5.534 -18.919 0.361 1.00 61.62 257 LEU A CA 1
ATOM 2117 C C . LEU A 1 257 ? -5.592 -18.242 1.732 1.00 61.62 257 LEU A C 1
ATOM 2119 O O . LEU A 1 257 ? -4.707 -18.492 2.543 1.00 61.62 257 LEU A O 1
ATOM 2123 N N . THR A 1 258 ? -6.608 -17.412 1.971 1.00 60.38 258 THR A N 1
ATOM 2124 C CA . THR A 1 258 ? -6.769 -16.635 3.202 1.00 60.38 258 THR A CA 1
ATOM 2125 C C . THR A 1 258 ? -8.039 -17.105 3.888 1.00 60.38 258 THR A C 1
ATOM 2127 O O . THR A 1 258 ? -9.146 -16.782 3.468 1.00 60.38 258 THR A O 1
ATOM 2130 N N . LYS A 1 259 ? -7.909 -17.909 4.939 1.00 62.50 259 LYS A N 1
ATOM 2131 C CA . LYS A 1 259 ? -9.059 -18.313 5.750 1.00 62.50 259 LYS A CA 1
ATOM 2132 C C . LYS A 1 259 ? -9.260 -17.302 6.867 1.00 62.50 259 LYS A C 1
ATOM 2134 O O . LYS A 1 259 ? -8.305 -16.712 7.353 1.00 62.50 259 LYS A O 1
ATOM 2139 N N . LEU A 1 260 ? -10.484 -17.183 7.385 1.00 62.28 260 LEU A N 1
ATOM 2140 C CA . LEU A 1 260 ? -10.738 -16.381 8.590 1.00 62.28 260 LEU A CA 1
ATOM 2141 C C . LEU A 1 260 ? -9.850 -16.821 9.774 1.00 62.28 260 LEU A C 1
ATOM 2143 O O . LEU A 1 260 ? -9.478 -16.010 10.611 1.00 62.28 260 LEU A O 1
ATOM 2147 N N . ASN A 1 261 ? -9.455 -18.097 9.835 1.00 56.75 261 ASN A N 1
ATOM 2148 C CA . ASN A 1 261 ? -8.509 -18.587 10.845 1.00 56.75 261 ASN A CA 1
ATOM 2149 C C . ASN A 1 261 ? -7.076 -18.046 10.683 1.00 56.75 261 ASN A C 1
ATOM 2151 O O . ASN A 1 261 ? -6.310 -18.149 11.635 1.00 56.75 261 ASN A O 1
ATOM 2155 N N . ASP A 1 262 ? -6.739 -17.487 9.520 1.00 52.62 262 ASP A N 1
ATOM 2156 C CA . ASP A 1 262 ? -5.461 -16.827 9.243 1.00 52.62 262 ASP A CA 1
ATOM 2157 C C . ASP A 1 262 ? -5.512 -15.325 9.596 1.00 52.62 262 ASP A C 1
ATOM 2159 O O . ASP A 1 262 ? -4.484 -14.651 9.579 1.00 52.62 262 ASP A O 1
ATOM 2163 N N . THR A 1 263 ? -6.695 -14.789 9.935 1.00 60.69 263 THR A N 1
ATOM 2164 C CA . THR A 1 263 ? -6.842 -13.420 10.458 1.00 60.69 263 THR A CA 1
ATOM 2165 C C . THR A 1 263 ? -6.454 -13.345 11.934 1.00 60.69 263 THR A C 1
ATOM 2167 O O . THR A 1 263 ? -6.422 -14.363 12.635 1.00 60.69 263 THR A O 1
ATOM 2170 N N . SER A 1 264 ? -6.166 -12.138 12.438 1.00 71.50 264 SER A N 1
ATOM 2171 C CA . SER A 1 264 ? -5.896 -11.965 13.865 1.00 71.50 264 SER A CA 1
ATOM 2172 C C . SER A 1 264 ? -7.110 -12.448 14.668 1.00 71.50 264 SER A C 1
ATOM 2174 O O . SER A 1 264 ? -8.260 -12.127 14.368 1.00 71.50 264 SER A O 1
ATOM 2176 N N . GLY A 1 265 ? -6.891 -13.242 15.718 1.00 72.94 265 GLY A N 1
ATOM 2177 C CA . GLY A 1 265 ? -8.000 -13.678 16.576 1.00 72.94 265 GLY A CA 1
ATOM 2178 C C . GLY A 1 265 ? -8.746 -12.504 17.238 1.00 72.94 265 GLY A C 1
ATOM 2179 O O . GLY A 1 265 ? -9.906 -12.647 17.622 1.00 72.94 265 GLY A O 1
ATOM 2180 N N . ALA A 1 266 ? -8.139 -11.318 17.304 1.00 79.44 266 ALA A N 1
ATOM 2181 C CA . ALA A 1 266 ? -8.837 -10.082 17.635 1.00 79.44 266 ALA A CA 1
ATOM 2182 C C . ALA A 1 266 ? -10.014 -9.820 16.675 1.00 79.44 266 ALA A C 1
ATOM 2184 O O . ALA A 1 266 ? -11.155 -9.733 17.128 1.00 79.44 266 ALA A O 1
ATOM 2185 N N . LEU A 1 267 ? -9.774 -9.820 15.356 1.00 85.94 267 LEU A N 1
ATOM 2186 C CA . LEU A 1 267 ? -10.820 -9.644 14.342 1.00 85.94 267 LEU A CA 1
ATOM 2187 C C . LEU A 1 267 ? -11.900 -10.729 14.432 1.00 85.94 267 LEU A C 1
ATOM 2189 O O . LEU A 1 267 ? -13.092 -10.431 14.368 1.00 85.94 267 LEU A O 1
ATOM 2193 N N . LYS A 1 268 ? -11.497 -11.983 14.662 1.00 84.19 268 LYS A N 1
ATOM 2194 C CA . LYS A 1 268 ? -12.440 -13.091 14.866 1.00 84.19 268 LYS A CA 1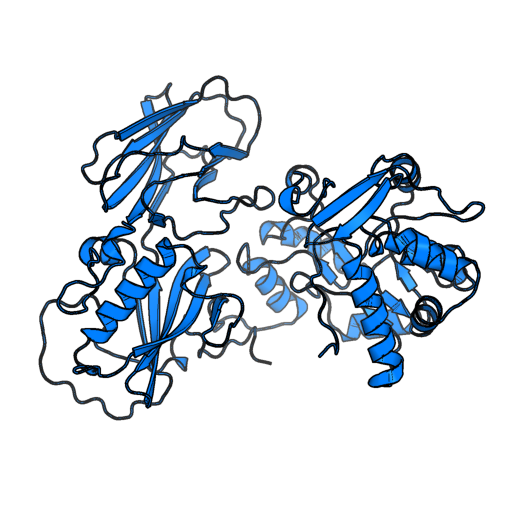
ATOM 2195 C C . LYS A 1 268 ? -13.360 -12.869 16.071 1.00 84.19 268 LYS A C 1
ATOM 2197 O O . LYS A 1 268 ? -14.525 -13.240 16.021 1.00 84.19 268 LYS A O 1
ATOM 2202 N N . SER A 1 269 ? -12.866 -12.264 17.149 1.00 84.31 269 SER A N 1
ATOM 2203 C CA . SER A 1 269 ? -13.696 -11.966 18.327 1.00 84.31 269 SER A CA 1
ATOM 2204 C C . SER A 1 269 ? -14.764 -10.914 18.014 1.00 84.31 269 SER A C 1
ATOM 2206 O O . SER A 1 269 ? -15.909 -11.061 18.442 1.00 84.31 269 SER A O 1
ATOM 2208 N N . ILE A 1 270 ? -14.409 -9.902 17.216 1.00 89.81 270 ILE A N 1
ATOM 2209 C CA . ILE A 1 270 ? -15.327 -8.851 16.754 1.00 89.81 270 ILE A CA 1
ATOM 2210 C C . ILE A 1 270 ? -16.383 -9.442 15.803 1.00 89.81 270 ILE A C 1
ATOM 2212 O O . ILE A 1 270 ? -17.575 -9.189 15.976 1.00 89.81 270 ILE A O 1
ATOM 2216 N N . GLU A 1 271 ? -15.972 -10.294 14.853 1.00 91.31 271 GLU A N 1
ATOM 2217 C CA . GLU A 1 271 ? -16.885 -11.014 13.946 1.00 91.31 271 GLU A CA 1
ATOM 2218 C C . GLU A 1 271 ? -17.895 -11.857 14.721 1.00 91.31 271 GLU A C 1
ATOM 2220 O O . GLU A 1 271 ? -19.099 -11.772 14.480 1.00 91.31 271 GLU A O 1
ATOM 2225 N N . LEU A 1 272 ? -17.426 -12.638 15.695 1.00 88.00 272 LEU A N 1
ATOM 2226 C CA . LEU A 1 272 ? -18.294 -13.507 16.476 1.00 88.00 272 LEU A CA 1
ATOM 2227 C C . LEU A 1 272 ? -19.285 -12.715 17.340 1.00 88.00 272 LEU A C 1
ATOM 2229 O O . LEU A 1 272 ? -20.425 -13.160 17.514 1.00 88.00 272 LEU A O 1
ATOM 2233 N N . TYR A 1 273 ? -18.884 -11.552 17.862 1.00 90.38 273 TYR A N 1
ATOM 2234 C CA . TYR A 1 273 ? -19.798 -10.616 18.515 1.00 90.38 273 TYR A CA 1
ATOM 2235 C C . TYR A 1 273 ? -20.872 -10.134 17.527 1.00 90.38 273 TYR A C 1
ATOM 2237 O O . TYR A 1 273 ? -22.060 -10.346 17.783 1.00 90.38 273 TYR A O 1
ATOM 2245 N N . ALA A 1 274 ? -20.483 -9.613 16.358 1.00 92.12 274 ALA A N 1
ATOM 2246 C CA . ALA A 1 274 ? -21.414 -9.139 15.331 1.00 92.12 274 ALA A CA 1
ATOM 2247 C C . ALA A 1 274 ? -22.401 -10.238 14.888 1.00 92.12 274 ALA A C 1
ATOM 2249 O O . ALA A 1 274 ? -23.617 -10.031 14.855 1.00 92.12 274 ALA A O 1
ATOM 2250 N N . ARG A 1 275 ? -21.892 -11.452 14.643 1.00 90.94 275 ARG A N 1
ATOM 2251 C CA . ARG A 1 275 ? -22.679 -12.651 14.325 1.00 90.94 275 ARG A CA 1
ATOM 2252 C C . ARG A 1 275 ? -23.673 -12.990 15.432 1.00 90.94 275 ARG A C 1
ATOM 2254 O O . ARG A 1 275 ? -24.837 -13.273 15.153 1.00 90.94 275 ARG A O 1
ATOM 2261 N N . THR A 1 276 ? -23.228 -12.989 16.688 1.00 87.81 276 THR A N 1
ATOM 2262 C CA . THR A 1 276 ? -24.083 -13.310 17.844 1.00 87.81 276 THR A CA 1
ATOM 2263 C C . THR A 1 276 ? -25.214 -12.300 17.981 1.00 87.81 276 THR A C 1
ATOM 2265 O O . THR A 1 276 ? -26.354 -12.676 18.261 1.00 87.81 276 THR A O 1
ATOM 2268 N N . MET A 1 277 ? -24.910 -11.027 17.749 1.00 87.56 277 MET A N 1
ATOM 2269 C CA . MET A 1 277 ? -25.880 -9.949 17.811 1.00 87.56 277 MET A CA 1
ATOM 2270 C C . MET A 1 277 ? -26.914 -10.065 16.672 1.00 87.56 277 MET A C 1
ATOM 2272 O O . MET A 1 277 ? -28.114 -9.991 16.941 1.00 87.56 277 MET A O 1
ATOM 2276 N N . LEU A 1 278 ? -26.498 -10.403 15.443 1.00 87.62 278 LEU A N 1
ATOM 2277 C CA . LEU A 1 278 ? -27.423 -10.721 14.342 1.00 87.62 278 LEU A CA 1
ATOM 2278 C C . LEU A 1 278 ? -28.333 -11.917 14.653 1.00 87.62 278 LEU A C 1
ATOM 2280 O O . LEU A 1 278 ? -29.541 -11.834 14.461 1.00 87.62 278 LEU A O 1
ATOM 2284 N N . VAL A 1 279 ? -27.793 -13.018 15.183 1.00 86.38 279 VAL A N 1
ATOM 2285 C CA . VAL A 1 279 ? -28.583 -14.224 15.516 1.00 86.38 279 VAL A CA 1
ATOM 2286 C C . VAL A 1 279 ? -29.653 -13.939 16.576 1.00 86.38 279 VAL A C 1
ATOM 2288 O O . VAL A 1 279 ? -30.736 -14.530 16.552 1.00 86.38 279 VAL A O 1
ATOM 2291 N N . LYS A 1 280 ? -29.361 -13.029 17.512 1.00 84.25 280 LYS A N 1
ATOM 2292 C CA . LYS A 1 280 ? -30.299 -12.594 18.554 1.00 84.25 280 LYS A CA 1
ATOM 2293 C C . LYS A 1 280 ? -31.317 -11.567 18.059 1.00 84.25 280 LYS A C 1
ATOM 2295 O O . LYS A 1 280 ? -32.287 -11.312 18.771 1.00 84.25 280 LYS A O 1
ATOM 2300 N N . HIS A 1 281 ? -31.127 -10.981 16.878 1.00 84.62 281 HIS A N 1
ATOM 2301 C CA . HIS A 1 281 ? -32.009 -9.938 16.379 1.00 84.62 281 HIS A CA 1
ATOM 2302 C C . HIS A 1 281 ? -33.430 -10.486 16.113 1.00 84.62 281 HIS A C 1
ATOM 2304 O O . HIS A 1 281 ? -33.575 -11.499 15.420 1.00 84.62 281 HIS A O 1
ATOM 2310 N N . PRO A 1 282 ? -34.506 -9.822 16.588 1.00 82.75 282 PRO A N 1
ATOM 2311 C CA . PRO A 1 282 ? -35.867 -10.358 16.506 1.00 82.75 282 PRO A CA 1
ATOM 2312 C C . PRO A 1 282 ? -36.347 -10.613 15.076 1.00 82.75 282 PRO A C 1
ATOM 2314 O O . PRO A 1 282 ? -37.107 -11.548 14.847 1.00 82.75 282 PRO A O 1
ATOM 2317 N N . LYS A 1 283 ? -35.880 -9.813 14.104 1.00 78.81 283 LYS A N 1
ATOM 2318 C CA . LYS A 1 283 ? -36.252 -9.960 12.685 1.00 78.81 283 LYS A CA 1
ATOM 2319 C C . LYS A 1 283 ? -35.745 -11.270 12.072 1.00 78.81 283 LYS A C 1
ATOM 2321 O O . LYS A 1 283 ? -36.340 -11.754 11.116 1.00 78.81 283 LYS A O 1
ATOM 2326 N N . PHE A 1 284 ? -34.656 -11.827 12.601 1.00 77.88 284 PHE A N 1
ATOM 2327 C CA . PHE A 1 284 ? -34.013 -13.023 12.050 1.00 77.88 284 PHE A CA 1
ATOM 2328 C C . PHE A 1 284 ? -34.334 -14.285 12.847 1.00 77.88 284 PHE A C 1
ATOM 2330 O O . PHE A 1 284 ? -33.954 -15.379 12.448 1.00 77.88 284 PHE A O 1
ATOM 2337 N N . HIS A 1 285 ? -35.046 -14.166 13.968 1.00 77.25 285 HIS A N 1
ATOM 2338 C CA . HIS A 1 285 ? -35.328 -15.309 14.818 1.00 77.25 285 HIS A CA 1
ATOM 2339 C C . HIS A 1 285 ? -36.507 -16.154 14.285 1.00 77.25 285 HIS A C 1
ATOM 2341 O O . HIS A 1 285 ? -37.579 -15.599 14.032 1.00 77.25 285 HIS A O 1
ATOM 2347 N N . PRO A 1 286 ? -36.388 -17.495 14.201 1.00 80.62 286 PRO A N 1
ATOM 2348 C CA . PRO A 1 286 ? -35.192 -18.305 14.450 1.00 80.62 286 PRO A CA 1
ATOM 2349 C C . PRO A 1 286 ? -34.268 -18.389 13.220 1.00 80.62 286 PRO A C 1
ATOM 2351 O O . PRO A 1 286 ? -34.725 -18.739 12.135 1.00 80.62 286 PRO A O 1
ATOM 2354 N N . VAL A 1 287 ? -32.962 -18.177 13.423 1.00 83.06 287 VAL A N 1
ATOM 2355 C CA . VAL A 1 287 ? -31.930 -18.343 12.381 1.00 83.06 287 VAL A CA 1
ATOM 2356 C C . VAL A 1 287 ? -31.586 -19.826 12.216 1.00 83.06 287 VAL A C 1
ATOM 2358 O O . VAL A 1 287 ? -31.248 -20.484 13.203 1.00 83.06 287 VAL A O 1
ATOM 2361 N N . ARG A 1 288 ? -31.636 -20.361 10.987 1.00 86.06 288 ARG A N 1
ATOM 2362 C CA . ARG A 1 288 ? -31.236 -21.750 10.676 1.00 86.06 288 ARG A CA 1
ATOM 2363 C C . ARG A 1 288 ? -29.795 -21.833 10.186 1.00 86.06 288 ARG A C 1
ATOM 2365 O O . ARG A 1 288 ? -29.072 -22.735 10.608 1.00 86.06 288 ARG A O 1
ATOM 2372 N N . SER A 1 289 ? -29.382 -20.913 9.318 1.00 88.44 289 SER A N 1
ATOM 2373 C CA . SER A 1 289 ? -28.012 -20.797 8.815 1.00 88.44 289 SER A CA 1
ATOM 2374 C C . SER A 1 289 ? -27.555 -19.339 8.779 1.00 88.44 289 SER A C 1
ATOM 2376 O O . SER A 1 289 ? -28.331 -18.423 8.515 1.00 88.44 289 SER A O 1
ATOM 2378 N N . ILE A 1 290 ? -26.270 -19.130 9.073 1.00 89.50 290 ILE A N 1
ATOM 2379 C CA . ILE A 1 290 ? -25.599 -17.836 8.949 1.00 89.50 290 ILE A CA 1
ATOM 2380 C C . ILE A 1 290 ? -24.161 -18.058 8.481 1.00 89.50 290 ILE A C 1
ATOM 2382 O O . ILE A 1 290 ? -23.365 -18.729 9.149 1.00 89.50 290 ILE A O 1
ATOM 2386 N N . GLU A 1 291 ? -23.824 -17.480 7.339 1.00 90.56 291 GLU A N 1
ATOM 2387 C CA . GLU A 1 291 ? -22.515 -17.602 6.704 1.00 90.56 291 GLU A CA 1
ATOM 2388 C C . GLU A 1 291 ? -21.904 -16.218 6.501 1.00 90.56 291 GLU A C 1
ATOM 2390 O O . GLU A 1 291 ? -22.587 -15.305 6.050 1.00 90.56 291 GLU A O 1
ATOM 2395 N N . LEU A 1 292 ? -20.632 -16.063 6.875 1.00 91.75 292 LEU A N 1
ATOM 2396 C CA . LEU A 1 292 ? -19.886 -14.825 6.659 1.00 91.75 292 LEU A CA 1
ATOM 2397 C C . LEU A 1 292 ? -19.389 -14.811 5.214 1.00 91.75 292 LEU A C 1
ATOM 2399 O O . LEU A 1 292 ? -18.717 -15.750 4.798 1.00 91.75 292 LEU A O 1
ATOM 2403 N N . GLN A 1 293 ? -19.687 -13.739 4.493 1.00 92.06 293 GLN A N 1
ATOM 2404 C CA . GLN A 1 293 ? -19.325 -13.565 3.091 1.00 92.06 293 GLN A CA 1
ATOM 2405 C C . GLN A 1 293 ? -18.056 -12.725 2.944 1.00 92.06 293 GLN A C 1
ATOM 2407 O O . GLN A 1 293 ? -17.124 -13.127 2.251 1.00 92.06 293 GLN A O 1
ATOM 2412 N N . GLN A 1 294 ? -18.011 -11.563 3.603 1.00 92.94 294 GLN A N 1
ATOM 2413 C CA . GLN A 1 294 ? -16.937 -10.585 3.433 1.00 92.94 294 GLN A CA 1
ATOM 2414 C C . GLN A 1 294 ? -16.681 -9.786 4.714 1.00 92.94 294 GLN A C 1
ATOM 2416 O O . GLN A 1 294 ? -17.592 -9.592 5.524 1.00 92.94 294 GLN A O 1
ATOM 2421 N N . ILE A 1 295 ? -15.447 -9.297 4.872 1.00 93.81 295 ILE A N 1
ATOM 2422 C CA . ILE A 1 295 ? -15.077 -8.316 5.901 1.00 93.81 295 ILE A CA 1
ATOM 2423 C C . ILE A 1 295 ? -14.393 -7.127 5.232 1.00 93.81 295 ILE A C 1
ATOM 2425 O O . ILE A 1 295 ? -13.414 -7.315 4.505 1.00 93.81 295 ILE A O 1
ATOM 2429 N N . HIS A 1 296 ? -14.843 -5.912 5.547 1.00 94.69 296 HIS A N 1
ATOM 2430 C CA . HIS A 1 296 ? -14.159 -4.680 5.159 1.00 94.69 296 HIS A CA 1
ATOM 2431 C C . HIS A 1 296 ? -13.694 -3.909 6.388 1.00 94.69 296 HIS A C 1
ATOM 2433 O O . HIS A 1 296 ? -14.441 -3.782 7.353 1.00 94.69 296 HIS A O 1
ATOM 2439 N N . ALA A 1 297 ? -12.486 -3.350 6.341 1.00 94.88 297 ALA A N 1
ATOM 2440 C CA . ALA A 1 297 ? -12.129 -2.231 7.205 1.00 94.88 297 ALA A CA 1
ATOM 2441 C C . ALA A 1 297 ? -12.639 -0.936 6.573 1.00 94.88 297 ALA A C 1
ATOM 2443 O O . ALA A 1 297 ? -12.491 -0.736 5.365 1.00 94.88 297 ALA A O 1
ATOM 2444 N N . VAL A 1 298 ? -13.201 -0.062 7.400 1.00 96.12 298 VAL A N 1
ATOM 2445 C CA . VAL A 1 298 ? -13.793 1.209 6.982 1.00 96.12 298 VAL A CA 1
ATOM 2446 C C . VAL A 1 298 ? -12.896 2.355 7.426 1.00 96.12 298 VAL A C 1
ATOM 2448 O O . VAL A 1 298 ? -12.486 2.413 8.589 1.00 96.12 298 VAL A O 1
ATOM 2451 N N . PHE A 1 299 ? -12.619 3.285 6.517 1.00 95.62 299 PHE A N 1
ATOM 2452 C CA . PHE A 1 299 ? -11.821 4.476 6.774 1.00 95.62 299 PHE A CA 1
ATOM 2453 C C . PHE A 1 299 ? -12.562 5.735 6.325 1.00 95.62 299 PHE A C 1
ATOM 2455 O O . PHE A 1 299 ? -13.209 5.759 5.282 1.00 95.62 299 PHE A O 1
ATOM 2462 N N . GLU A 1 300 ? -12.410 6.806 7.096 1.00 94.69 300 GLU A N 1
ATOM 2463 C CA . GLU A 1 300 ? -12.818 8.156 6.715 1.00 94.69 300 GLU A CA 1
ATOM 2464 C C . GLU A 1 300 ? -11.565 9.029 6.670 1.00 94.69 300 GLU A C 1
ATOM 2466 O O . GLU A 1 300 ? -10.925 9.253 7.699 1.00 94.69 300 GLU A O 1
ATOM 2471 N N . LEU A 1 301 ? -11.166 9.482 5.477 1.00 93.69 301 LEU A N 1
ATOM 2472 C CA . LEU A 1 301 ? -9.977 10.323 5.289 1.00 93.69 301 LEU A CA 1
ATOM 2473 C C . LEU A 1 301 ? -8.683 9.711 5.870 1.00 93.69 301 LEU A C 1
ATOM 2475 O O . LEU A 1 301 ? -7.825 10.416 6.402 1.00 93.69 301 LEU A O 1
ATOM 2479 N N . GLY A 1 302 ? -8.542 8.384 5.782 1.00 92.38 302 GLY A N 1
ATOM 2480 C CA . GLY A 1 302 ? -7.422 7.618 6.350 1.00 92.38 302 GLY A CA 1
ATOM 2481 C C . GLY A 1 302 ? -7.551 7.273 7.841 1.00 92.38 302 GLY A C 1
ATOM 2482 O O . GLY A 1 302 ? -6.731 6.520 8.372 1.00 92.38 302 GLY A O 1
ATOM 2483 N N . ILE A 1 303 ? -8.587 7.760 8.530 1.00 92.69 303 ILE A N 1
ATOM 2484 C CA . ILE A 1 303 ? -8.868 7.416 9.928 1.00 92.69 303 ILE A CA 1
ATOM 2485 C C . ILE A 1 303 ? -9.725 6.156 9.961 1.00 92.69 303 ILE A C 1
ATOM 2487 O O . ILE A 1 303 ? -10.818 6.129 9.400 1.00 92.69 303 ILE A O 1
ATOM 2491 N N . PHE A 1 304 ? -9.232 5.116 10.629 1.00 94.38 304 PHE A N 1
ATOM 2492 C CA . PHE A 1 304 ? -9.951 3.855 10.791 1.00 94.38 304 PHE A CA 1
ATOM 2493 C C . PHE A 1 304 ? -11.207 4.052 11.653 1.00 94.38 304 PHE A C 1
ATOM 2495 O O . PHE A 1 304 ? -11.122 4.603 12.746 1.00 94.38 304 PHE A O 1
ATOM 2502 N N . GLN A 1 305 ? -12.357 3.610 11.144 1.00 95.75 305 GLN A N 1
ATOM 2503 C CA . GLN A 1 305 ? -13.667 3.762 11.787 1.00 95.75 305 GLN A CA 1
ATOM 2504 C C . GLN A 1 305 ? -14.173 2.454 12.396 1.00 95.75 305 GLN A C 1
ATOM 2506 O O . GLN A 1 305 ? -14.915 2.469 13.376 1.00 95.75 305 GLN A O 1
ATOM 2511 N N . GLY A 1 306 ? -13.801 1.313 11.813 1.00 95.69 306 GLY A N 1
ATOM 2512 C CA . GLY A 1 306 ? -14.263 0.003 12.252 1.00 95.69 306 GLY A CA 1
ATOM 2513 C C . GLY A 1 306 ? -14.319 -1.016 11.123 1.00 95.69 306 GLY A C 1
ATOM 2514 O O . GLY A 1 306 ? -13.614 -0.886 10.121 1.00 95.69 306 GLY A O 1
ATOM 2515 N N . TYR A 1 307 ? -15.173 -2.022 11.287 1.00 96.31 307 TYR A N 1
ATOM 2516 C CA . TYR A 1 307 ? -15.329 -3.120 10.338 1.00 96.31 307 TYR A CA 1
ATOM 2517 C C . TYR A 1 307 ? -16.781 -3.299 9.909 1.00 96.31 307 TYR A C 1
ATOM 2519 O O . TYR A 1 307 ? -17.682 -3.273 10.752 1.00 96.31 307 TYR A O 1
ATOM 2527 N N . THR A 1 308 ? -17.010 -3.557 8.621 1.00 96.50 308 THR A N 1
ATOM 2528 C CA . THR A 1 308 ? -18.271 -4.150 8.164 1.00 96.50 308 THR A CA 1
ATOM 2529 C C . THR A 1 308 ? -18.125 -5.650 7.986 1.00 96.50 308 THR A C 1
ATOM 2531 O O . THR A 1 308 ? -17.089 -6.150 7.543 1.00 96.50 308 THR A O 1
ATOM 2534 N N . PHE A 1 309 ? -19.185 -6.373 8.336 1.00 95.31 309 PHE A N 1
ATOM 2535 C CA . PHE A 1 309 ? -19.290 -7.812 8.139 1.00 95.31 309 PHE A CA 1
ATOM 2536 C C . PHE A 1 309 ? -20.522 -8.103 7.294 1.00 95.31 309 PHE A C 1
ATOM 2538 O O . PHE A 1 309 ? -21.640 -7.754 7.683 1.00 95.31 309 PHE A O 1
ATOM 2545 N N . GLN A 1 310 ? -20.323 -8.763 6.158 1.00 94.81 310 GLN A N 1
ATOM 2546 C CA . GLN A 1 310 ? -21.417 -9.193 5.299 1.00 94.81 310 GLN A CA 1
ATOM 2547 C C . GLN A 1 310 ? -21.779 -10.647 5.602 1.00 94.81 310 GLN A C 1
ATOM 2549 O O . GLN A 1 310 ? -20.903 -11.511 5.626 1.00 94.81 310 GLN A O 1
ATOM 2554 N N . TYR A 1 311 ? -23.066 -10.933 5.783 1.00 93.06 311 TYR A N 1
ATOM 2555 C CA . TYR A 1 311 ? -23.579 -12.272 6.048 1.00 93.06 311 TYR A CA 1
ATOM 2556 C C . TYR A 1 311 ? -24.701 -12.655 5.097 1.00 93.06 311 TYR A C 1
ATOM 2558 O O . TYR A 1 311 ? -25.556 -11.829 4.790 1.00 93.06 311 TYR A O 1
ATOM 2566 N N . THR A 1 312 ? -24.767 -13.940 4.759 1.00 91.25 312 THR A N 1
ATOM 2567 C CA . THR A 1 312 ? -25.964 -14.568 4.193 1.00 91.25 312 THR A CA 1
ATOM 2568 C C . THR A 1 312 ? -26.694 -15.320 5.302 1.00 91.25 312 THR A C 1
ATOM 2570 O O . THR A 1 312 ? -26.091 -16.128 6.015 1.00 91.25 312 THR A O 1
ATOM 2573 N N . ILE A 1 313 ? -27.993 -15.054 5.459 1.00 88.00 313 ILE A N 1
ATOM 2574 C CA . ILE A 1 313 ? -28.859 -15.704 6.456 1.00 88.00 313 ILE A CA 1
ATOM 2575 C C . ILE A 1 313 ? -29.947 -16.518 5.742 1.00 88.00 313 ILE A C 1
ATOM 2577 O O . ILE A 1 313 ? -30.617 -16.007 4.838 1.00 88.00 313 ILE A O 1
ATOM 2581 N N . ASP A 1 314 ? -30.121 -17.779 6.155 1.00 85.31 314 ASP A N 1
ATOM 2582 C CA . ASP A 1 314 ? -31.125 -18.729 5.641 1.00 85.31 314 ASP A CA 1
ATOM 2583 C C . ASP A 1 314 ? -31.186 -18.817 4.099 1.00 85.31 314 ASP A C 1
ATOM 2585 O O . ASP A 1 314 ? -32.261 -18.949 3.504 1.00 85.31 314 ASP A O 1
ATOM 2589 N N . ASP A 1 315 ? -30.018 -18.722 3.455 1.00 76.06 315 ASP A N 1
ATOM 2590 C CA . ASP A 1 315 ? -29.784 -18.806 2.004 1.00 76.06 315 ASP A CA 1
ATOM 2591 C C . ASP A 1 315 ? -30.562 -17.782 1.155 1.00 76.06 315 ASP A C 1
ATOM 2593 O O . ASP A 1 315 ? -30.761 -17.986 -0.048 1.00 76.06 315 ASP A O 1
ATOM 2597 N N . ARG A 1 316 ? -31.090 -16.704 1.759 1.00 67.44 316 ARG A N 1
ATOM 2598 C CA . ARG A 1 316 ? -32.053 -15.831 1.058 1.00 67.44 316 ARG A CA 1
ATOM 2599 C C . ARG A 1 316 ? -31.839 -14.336 1.184 1.00 67.44 316 ARG A C 1
ATOM 2601 O O . ARG A 1 316 ? -32.410 -13.629 0.356 1.00 67.44 316 ARG A O 1
ATOM 2608 N N . ASN A 1 317 ? -31.019 -13.855 2.111 1.00 73.50 317 ASN A N 1
ATOM 2609 C CA . ASN A 1 317 ? -30.811 -12.425 2.305 1.00 73.50 317 ASN A CA 1
ATOM 2610 C C . ASN A 1 317 ? -29.376 -12.127 2.729 1.00 73.50 317 ASN A C 1
ATOM 2612 O O . ASN A 1 317 ? -28.882 -12.732 3.685 1.00 73.50 317 ASN A O 1
ATOM 2616 N N . ASP A 1 318 ? -28.767 -11.165 2.040 1.00 85.12 318 ASP A N 1
ATOM 2617 C CA . ASP A 1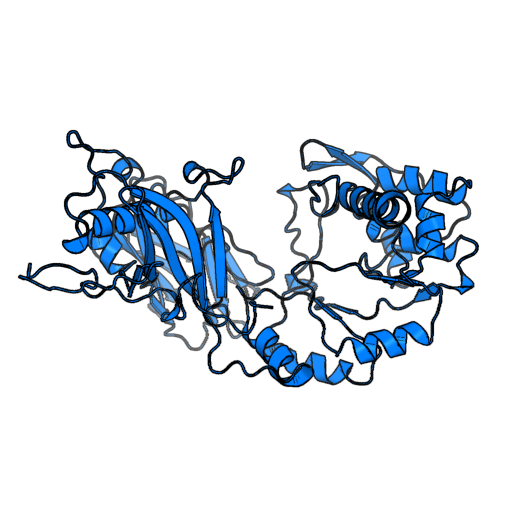 318 ? -27.477 -10.616 2.421 1.00 85.12 318 ASP A CA 1
ATOM 2618 C C . ASP A 1 318 ? -27.701 -9.388 3.306 1.00 85.12 318 ASP A C 1
ATOM 2620 O O . ASP A 1 318 ? -28.518 -8.507 3.000 1.00 85.12 318 ASP A O 1
ATOM 2624 N N . PHE A 1 319 ? -26.990 -9.361 4.424 1.00 90.75 319 PHE A N 1
ATOM 2625 C CA . PHE A 1 319 ? -26.993 -8.271 5.388 1.00 90.75 319 PHE A CA 1
ATOM 2626 C C . PHE A 1 319 ? -25.575 -7.804 5.615 1.00 90.75 319 PHE A C 1
ATOM 2628 O O . PHE A 1 319 ? -24.649 -8.612 5.627 1.00 90.75 319 PHE A O 1
ATOM 2635 N N . GLU A 1 320 ? -25.426 -6.516 5.864 1.00 94.12 320 GLU A N 1
ATOM 2636 C CA . GLU A 1 320 ? -24.163 -5.946 6.293 1.00 94.12 320 GLU A CA 1
ATOM 2637 C C . GLU A 1 320 ? -24.365 -5.272 7.647 1.00 94.12 320 GLU A C 1
ATOM 2639 O O . GLU A 1 320 ? -25.321 -4.520 7.855 1.00 94.12 320 GLU A O 1
ATOM 2644 N N . ILE A 1 321 ? -23.486 -5.594 8.590 1.00 94.88 321 ILE A N 1
ATOM 2645 C CA . ILE A 1 321 ? -23.440 -4.981 9.915 1.00 94.88 321 ILE A CA 1
ATOM 2646 C C . ILE A 1 321 ? -22.156 -4.177 10.039 1.00 94.88 321 ILE A C 1
ATOM 2648 O O . ILE A 1 321 ? -21.078 -4.691 9.744 1.00 94.88 321 ILE A O 1
ATOM 2652 N N . PHE A 1 322 ? -22.274 -2.931 10.488 1.00 96.12 322 PHE A N 1
ATOM 2653 C CA . PHE A 1 322 ? -21.142 -2.054 10.746 1.00 96.12 322 PHE A CA 1
ATOM 2654 C C . PHE A 1 322 ? -20.869 -1.970 12.241 1.00 96.12 322 PHE A C 1
ATOM 2656 O O . PHE A 1 322 ? -21.728 -1.561 13.027 1.00 96.12 322 PHE A O 1
ATOM 2663 N N . VAL A 1 323 ? -19.657 -2.362 12.616 1.00 96.06 323 VAL A N 1
ATOM 2664 C CA . VAL A 1 323 ? -19.150 -2.320 13.981 1.00 96.06 323 VAL A CA 1
ATOM 2665 C C . VAL A 1 323 ? -18.062 -1.260 14.042 1.00 96.06 323 VAL A C 1
ATOM 2667 O O . VAL A 1 323 ? -17.019 -1.396 13.401 1.00 96.06 323 VAL A O 1
ATOM 2670 N N . THR A 1 324 ? -18.310 -0.193 14.793 1.00 95.75 324 THR A N 1
ATOM 2671 C CA . THR A 1 324 ? -17.381 0.936 14.920 1.00 95.75 324 THR A CA 1
ATOM 2672 C C . THR A 1 324 ? -16.419 0.736 16.072 1.00 95.75 324 THR A C 1
ATOM 2674 O O . THR A 1 324 ? -16.782 0.138 17.080 1.00 95.75 324 THR A O 1
ATOM 2677 N N . GLN A 1 325 ? -15.214 1.278 15.952 1.00 93.75 325 GLN A N 1
ATOM 2678 C CA . GLN A 1 325 ? -14.256 1.309 17.045 1.00 93.75 325 GLN A CA 1
ATOM 2679 C C . GLN A 1 325 ? -14.569 2.475 17.987 1.00 93.75 325 GLN A C 1
ATOM 2681 O O . GLN A 1 325 ? -14.502 3.637 17.594 1.00 93.75 325 GLN A O 1
ATOM 2686 N N . ASN A 1 326 ? -14.844 2.171 19.251 1.00 92.94 326 ASN A N 1
ATOM 2687 C CA . ASN A 1 326 ? -14.967 3.156 20.320 1.00 92.94 326 ASN A CA 1
ATOM 2688 C C . ASN A 1 326 ? -13.688 3.176 21.173 1.00 92.94 326 ASN A C 1
ATOM 2690 O O . ASN A 1 326 ? -13.701 2.868 22.362 1.00 92.94 326 ASN A O 1
ATOM 2694 N N . ALA A 1 327 ? -12.559 3.489 20.532 1.00 88.19 327 ALA A N 1
ATOM 2695 C CA . ALA A 1 327 ? -11.265 3.621 21.192 1.00 88.19 327 ALA A CA 1
ATOM 2696 C C . ALA A 1 327 ? -10.916 5.099 21.377 1.00 88.19 327 ALA A C 1
ATOM 2698 O O . ALA A 1 327 ? -10.962 5.888 20.431 1.00 88.19 327 ALA A O 1
ATOM 2699 N N . HIS A 1 328 ? -10.513 5.479 22.588 1.00 89.06 328 HIS A N 1
ATOM 2700 C CA . HIS A 1 328 ? -10.157 6.858 22.899 1.00 89.06 328 HIS A CA 1
ATOM 2701 C C . HIS A 1 328 ? -8.643 7.026 23.018 1.00 89.06 328 HIS A C 1
ATOM 2703 O O . HIS A 1 328 ? -7.941 6.184 23.575 1.00 89.06 328 HIS A O 1
ATOM 2709 N N . THR A 1 329 ? -8.139 8.145 22.502 1.00 93.44 329 THR A N 1
ATOM 2710 C CA . THR A 1 329 ? -6.798 8.651 22.804 1.00 93.44 329 THR A CA 1
ATOM 2711 C C . THR A 1 329 ? -6.938 10.089 23.264 1.00 93.44 329 THR A C 1
ATOM 2713 O O . THR A 1 329 ? -7.395 10.950 22.516 1.00 93.44 329 THR A O 1
ATOM 2716 N N . ASN A 1 330 ? -6.497 10.355 24.484 1.00 95.62 330 ASN A N 1
ATOM 2717 C CA . ASN A 1 330 ? -6.476 11.677 25.079 1.00 95.62 330 ASN A CA 1
ATOM 2718 C C . ASN A 1 330 ? -5.032 12.170 25.133 1.00 95.62 330 ASN A C 1
ATOM 2720 O O . ASN A 1 330 ? -4.207 11.617 25.857 1.00 95.62 330 ASN A O 1
ATOM 2724 N N . ILE A 1 331 ? -4.718 13.216 24.371 1.00 93.75 331 ILE A N 1
ATOM 2725 C CA . ILE A 1 331 ? -3.426 13.904 24.442 1.00 93.75 331 ILE A CA 1
ATOM 2726 C C . ILE A 1 331 ? -3.605 15.150 25.311 1.00 93.75 331 ILE A C 1
ATOM 2728 O O . ILE A 1 331 ? -4.296 16.087 24.922 1.00 93.75 331 ILE A O 1
ATOM 2732 N N . PHE A 1 332 ? -2.980 15.159 26.488 1.00 93.94 332 PHE A N 1
ATOM 2733 C CA . PHE A 1 332 ? -3.063 16.267 27.448 1.00 93.94 332 PHE A CA 1
ATOM 2734 C C . PHE A 1 332 ? -1.922 17.272 27.280 1.00 93.94 332 PHE A C 1
ATOM 2736 O O . PHE A 1 332 ? -2.052 18.439 27.642 1.00 93.94 332 PHE A O 1
ATOM 2743 N N . SER A 1 333 ? -0.783 16.820 26.752 1.00 88.94 333 SER A N 1
ATOM 2744 C CA . SER A 1 333 ? 0.397 17.652 26.551 1.00 88.94 333 SER A CA 1
ATOM 2745 C C . SER A 1 333 ? 0.497 18.164 25.121 1.00 88.94 333 SER A C 1
ATOM 2747 O O . SER A 1 333 ? 0.578 17.380 24.176 1.00 88.94 333 SER A O 1
ATOM 2749 N N . ASP A 1 334 ? 0.669 19.478 24.966 1.00 86.81 334 ASP A N 1
ATOM 2750 C CA . ASP A 1 334 ? 0.932 20.103 23.665 1.00 86.81 334 ASP A CA 1
ATOM 2751 C C . ASP A 1 334 ? 2.203 19.594 22.985 1.00 86.81 334 ASP A C 1
ATOM 2753 O O . ASP A 1 334 ? 2.349 19.757 21.775 1.00 86.81 334 ASP A O 1
ATOM 2757 N N . SER A 1 335 ? 3.120 18.987 23.742 1.00 84.31 335 SER A N 1
ATOM 2758 C CA . SER A 1 335 ? 4.368 18.450 23.201 1.00 84.31 335 SER A CA 1
ATOM 2759 C C . SER A 1 335 ? 4.216 17.098 22.500 1.00 84.31 335 SER A C 1
ATOM 2761 O O . SER A 1 335 ? 5.086 16.748 21.704 1.00 84.31 335 SER A O 1
ATOM 2763 N N . ILE A 1 336 ? 3.116 16.375 22.721 1.00 86.06 336 ILE A N 1
ATOM 2764 C CA . ILE A 1 336 ? 2.851 15.084 22.078 1.00 86.06 336 ILE A CA 1
ATOM 2765 C C . ILE A 1 336 ? 2.110 15.313 20.757 1.00 86.06 336 ILE A C 1
ATOM 2767 O O . ILE A 1 336 ? 1.120 16.042 20.694 1.00 86.06 336 ILE A O 1
ATOM 2771 N N . LYS A 1 337 ? 2.623 14.714 19.681 1.00 86.56 337 LYS A N 1
ATOM 2772 C CA . LYS A 1 337 ? 2.018 14.722 18.344 1.00 86.56 337 LYS A CA 1
ATOM 2773 C C . LYS A 1 337 ? 1.101 13.520 18.144 1.00 86.56 337 LYS A C 1
ATOM 2775 O O . LYS A 1 337 ? 0.003 13.690 17.628 1.00 86.56 337 LYS A O 1
ATOM 2780 N N . GLN A 1 338 ? 1.553 12.337 18.551 1.00 88.25 338 GLN A N 1
ATOM 2781 C CA . GLN A 1 338 ? 0.828 11.079 18.390 1.00 88.25 338 GLN A CA 1
ATOM 2782 C C . GLN A 1 338 ? 1.139 10.155 19.566 1.00 88.25 338 GLN A C 1
ATOM 2784 O O . GLN A 1 338 ? 2.258 10.168 20.079 1.00 88.25 338 GLN A O 1
ATOM 2789 N N . PHE A 1 339 ? 0.147 9.369 19.978 1.00 90.44 339 PHE A N 1
ATOM 2790 C CA . PHE A 1 339 ? 0.289 8.290 20.947 1.00 90.44 339 PHE A CA 1
ATOM 2791 C C . PHE A 1 339 ? -0.679 7.170 20.577 1.00 90.44 339 PHE A C 1
ATOM 2793 O O . PHE A 1 339 ? -1.883 7.408 20.475 1.00 90.44 339 PHE A O 1
ATOM 2800 N N . ASP A 1 340 ? -0.150 5.983 20.314 1.00 91.25 340 ASP A N 1
ATOM 2801 C CA . ASP A 1 340 ? -0.925 4.855 19.812 1.00 91.25 340 ASP A CA 1
ATOM 2802 C C . ASP A 1 340 ? -0.263 3.519 20.175 1.00 91.25 340 ASP A C 1
ATOM 2804 O O . ASP A 1 340 ? 0.919 3.479 20.530 1.00 91.25 340 ASP A O 1
ATOM 2808 N N . ILE A 1 341 ? -1.010 2.422 20.057 1.00 89.25 341 ILE A N 1
ATOM 2809 C CA . ILE A 1 341 ? -0.499 1.067 20.278 1.00 89.25 341 ILE A CA 1
ATOM 2810 C C . ILE A 1 341 ? -0.987 0.080 19.213 1.00 89.25 341 ILE A C 1
ATOM 2812 O O . ILE A 1 341 ? -2.064 0.239 18.643 1.00 89.25 341 ILE A O 1
ATOM 2816 N N . GLY A 1 342 ? -0.221 -0.985 18.998 1.00 87.12 342 GLY A N 1
ATOM 2817 C CA . GLY A 1 342 ? -0.566 -2.053 18.062 1.00 87.12 342 GLY A CA 1
ATOM 2818 C C . GLY A 1 342 ? 0.435 -3.202 18.106 1.00 87.12 342 GLY A C 1
ATOM 2819 O O . GLY A 1 342 ? 1.213 -3.317 19.047 1.00 87.12 342 GLY A O 1
ATOM 2820 N N . PHE A 1 343 ? 0.421 -4.057 17.084 1.00 80.06 343 PHE A N 1
ATOM 2821 C CA . PHE A 1 343 ? 1.380 -5.162 16.949 1.00 80.06 343 PHE A CA 1
ATOM 2822 C C . PHE A 1 343 ? 2.533 -4.795 16.014 1.00 80.06 343 PHE A C 1
ATOM 2824 O O . PHE A 1 343 ? 3.691 -4.735 16.423 1.00 80.06 343 PHE A O 1
ATOM 2831 N N . THR A 1 344 ? 2.204 -4.526 14.749 1.00 80.19 344 THR A N 1
ATOM 2832 C CA . THR A 1 344 ? 3.173 -4.257 13.683 1.00 80.19 344 THR A CA 1
ATOM 2833 C C . THR A 1 344 ? 3.017 -2.830 13.188 1.00 80.19 344 THR A C 1
ATOM 2835 O O . THR A 1 344 ? 1.945 -2.442 12.720 1.00 80.19 344 THR A O 1
ATOM 2838 N N . ILE A 1 345 ? 4.097 -2.059 13.284 1.00 82.00 345 ILE A N 1
ATOM 2839 C CA . ILE A 1 345 ? 4.163 -0.671 12.837 1.00 82.00 345 ILE A CA 1
ATOM 2840 C C . ILE A 1 345 ? 4.867 -0.563 11.482 1.00 82.00 345 ILE A C 1
ATOM 2842 O O . ILE A 1 345 ? 5.945 -1.121 11.274 1.00 82.00 345 ILE A O 1
ATOM 2846 N N . ASP A 1 346 ? 4.289 0.217 10.571 1.00 85.00 346 ASP A N 1
ATOM 2847 C CA . ASP A 1 346 ? 5.031 0.774 9.447 1.00 85.00 346 ASP A CA 1
ATOM 2848 C C . ASP A 1 346 ? 5.718 2.067 9.898 1.00 85.00 346 ASP A C 1
ATOM 2850 O O . ASP A 1 346 ? 5.103 3.128 10.016 1.00 85.00 346 ASP A O 1
ATOM 2854 N N . THR A 1 347 ? 7.019 1.982 10.164 1.00 79.69 347 THR A N 1
ATOM 2855 C CA . THR A 1 347 ? 7.821 3.119 10.642 1.00 79.69 347 THR A CA 1
ATOM 2856 C C . THR A 1 347 ? 8.019 4.214 9.591 1.00 79.69 347 THR A C 1
ATOM 2858 O O . THR A 1 347 ? 8.388 5.335 9.944 1.00 79.69 347 THR A O 1
ATOM 2861 N N . ARG A 1 348 ? 7.762 3.933 8.305 1.00 86.00 348 ARG A N 1
ATOM 2862 C CA . ARG A 1 348 ? 7.937 4.903 7.209 1.00 86.00 348 ARG A CA 1
ATOM 2863 C C . ARG A 1 348 ? 6.825 5.950 7.217 1.00 86.00 348 ARG A C 1
ATOM 2865 O O . ARG A 1 348 ? 7.085 7.147 7.042 1.00 86.00 348 ARG A O 1
ATOM 2872 N N . ASP A 1 349 ? 5.603 5.480 7.454 1.00 86.38 349 ASP A N 1
ATOM 2873 C CA . ASP A 1 349 ? 4.378 6.284 7.469 1.00 86.38 349 ASP A CA 1
ATOM 2874 C C . ASP A 1 349 ? 3.770 6.434 8.875 1.00 86.38 349 ASP A C 1
ATOM 2876 O O . ASP A 1 349 ? 2.732 7.083 9.021 1.00 86.38 349 ASP A O 1
ATOM 2880 N N . THR A 1 350 ? 4.467 5.895 9.887 1.00 85.38 350 THR A N 1
ATOM 2881 C CA . THR A 1 350 ? 4.195 5.996 11.333 1.00 85.38 350 THR A CA 1
ATOM 2882 C C . THR A 1 350 ? 2.779 5.580 11.705 1.00 85.38 350 THR A C 1
ATOM 2884 O O . THR A 1 350 ? 2.045 6.314 12.369 1.00 85.38 350 THR A O 1
ATOM 2887 N N . VAL A 1 351 ? 2.383 4.396 11.240 1.00 87.81 351 VAL A N 1
ATOM 2888 C CA . VAL A 1 351 ? 1.036 3.857 11.433 1.00 87.81 351 VAL A CA 1
ATOM 2889 C C . VAL A 1 351 ? 1.093 2.365 11.736 1.00 87.81 351 VAL A C 1
ATOM 2891 O O . VAL A 1 351 ? 1.929 1.647 11.186 1.00 87.81 351 VAL A O 1
ATOM 2894 N N . PHE A 1 352 ? 0.207 1.884 12.604 1.00 88.25 352 PHE A N 1
ATOM 2895 C CA . PHE A 1 352 ? 0.026 0.448 12.790 1.00 88.25 352 PHE A CA 1
ATOM 2896 C C . PHE A 1 352 ? -0.730 -0.162 11.606 1.00 88.25 352 PHE A C 1
ATOM 2898 O O . PHE A 1 352 ? -1.659 0.443 11.061 1.00 88.25 352 PHE A O 1
ATOM 2905 N N . ILE A 1 353 ? -0.316 -1.367 11.210 1.00 83.75 353 ILE A N 1
ATOM 2906 C CA . ILE A 1 353 ? -0.989 -2.140 10.159 1.00 83.75 353 ILE A CA 1
ATOM 2907 C C . ILE A 1 353 ? -2.375 -2.572 10.653 1.00 83.75 353 ILE A C 1
ATOM 2909 O O . ILE A 1 353 ? -3.368 -2.353 9.967 1.00 83.75 353 ILE A O 1
ATOM 2913 N N . ASP A 1 354 ? -2.445 -3.127 11.867 1.00 86.06 354 ASP A N 1
ATOM 2914 C CA . ASP A 1 354 ? -3.701 -3.383 12.576 1.00 86.06 354 ASP A CA 1
ATOM 2915 C C . ASP A 1 354 ? -4.016 -2.197 13.496 1.00 86.06 354 ASP A C 1
ATOM 2917 O O . ASP A 1 354 ? -3.247 -1.882 14.405 1.00 86.06 354 ASP A O 1
ATOM 2921 N N . ARG A 1 355 ? -5.151 -1.540 13.248 1.00 88.06 355 ARG A N 1
ATOM 2922 C CA . ARG A 1 355 ? -5.602 -0.337 13.968 1.00 88.06 355 ARG A CA 1
ATOM 2923 C C . ARG A 1 355 ? -6.739 -0.623 14.944 1.00 88.06 355 ARG A C 1
ATOM 2925 O O . ARG A 1 355 ? -7.306 0.296 15.523 1.00 88.06 355 ARG A O 1
ATOM 2932 N N . SER A 1 356 ? -7.060 -1.898 15.158 1.00 89.94 356 SER A N 1
ATOM 2933 C CA . SER A 1 356 ? -8.162 -2.339 16.014 1.00 89.94 356 SER A CA 1
ATOM 2934 C C . SER A 1 356 ? -7.926 -2.081 17.505 1.00 89.94 356 SER A C 1
ATOM 2936 O O . SER A 1 356 ? -8.886 -2.060 18.276 1.00 89.94 356 SER A O 1
ATOM 2938 N N . ARG A 1 357 ? -6.670 -1.904 17.946 1.00 91.44 357 ARG A N 1
ATOM 2939 C CA . ARG A 1 357 ? -6.298 -1.844 19.377 1.00 91.44 357 ARG A CA 1
ATOM 2940 C C . ARG A 1 357 ? -6.935 -2.973 20.193 1.00 91.44 357 ARG A C 1
ATOM 2942 O O . ARG A 1 357 ? -7.318 -2.793 21.347 1.00 91.44 357 ARG A O 1
ATOM 2949 N N . THR A 1 358 ? -7.095 -4.129 19.561 1.00 90.38 358 THR A N 1
ATOM 2950 C CA . THR A 1 358 ? -7.669 -5.320 20.171 1.00 90.38 358 THR A CA 1
ATOM 2951 C C . THR A 1 358 ? -6.623 -6.418 20.132 1.00 90.38 358 THR A C 1
ATOM 2953 O O . THR A 1 358 ? -6.075 -6.734 19.080 1.00 90.38 358 THR A O 1
ATOM 2956 N N . PHE A 1 359 ? -6.336 -6.992 21.293 1.00 87.19 359 PHE A N 1
ATOM 2957 C CA . PHE A 1 359 ? -5.236 -7.921 21.498 1.00 87.19 359 PHE A CA 1
ATOM 2958 C C . PHE A 1 359 ? -5.757 -9.246 22.052 1.00 87.19 359 PHE A C 1
ATOM 2960 O O . PHE A 1 359 ? -6.740 -9.284 22.792 1.00 87.19 359 PHE A O 1
ATOM 2967 N N . LEU A 1 360 ? -5.095 -10.345 21.692 1.00 82.88 360 LEU A N 1
ATOM 2968 C CA . LEU A 1 360 ? -5.359 -11.660 22.274 1.00 82.88 360 LEU A CA 1
ATOM 2969 C C . LEU A 1 360 ? -4.410 -11.911 23.435 1.00 82.88 360 LEU A C 1
ATOM 2971 O O . LEU A 1 360 ? -3.244 -11.562 23.332 1.00 82.88 360 LEU A O 1
ATOM 2975 N N . ASP A 1 361 ? -4.893 -12.572 24.481 1.00 76.25 361 ASP A N 1
ATOM 2976 C CA . ASP A 1 361 ? -4.056 -13.123 25.555 1.00 76.25 361 ASP A CA 1
ATOM 2977 C C . ASP A 1 361 ? -3.296 -14.391 25.084 1.00 76.25 361 ASP A C 1
ATOM 2979 O O . ASP A 1 361 ? -3.950 -15.311 24.567 1.00 76.25 361 ASP A O 1
ATOM 2983 N N . PRO A 1 362 ? -1.955 -14.492 25.255 1.00 73.50 362 PRO A N 1
ATOM 2984 C CA . PRO A 1 362 ? -1.033 -13.514 25.854 1.00 73.50 362 PRO A CA 1
ATOM 2985 C C . PRO A 1 362 ? -0.726 -12.326 24.936 1.00 73.50 362 PRO A C 1
ATOM 2987 O O . PRO A 1 362 ? -0.633 -12.472 23.716 1.00 73.50 362 PRO A O 1
ATOM 2990 N N . VAL A 1 363 ? -0.532 -11.152 25.539 1.00 74.94 363 VAL A N 1
ATOM 2991 C CA . VAL A 1 363 ? -0.471 -9.882 24.811 1.00 74.94 363 VAL A CA 1
ATOM 2992 C C . VAL A 1 363 ? 0.966 -9.441 24.532 1.00 74.94 363 VAL A C 1
ATOM 2994 O O . VAL A 1 363 ? 1.783 -9.281 25.440 1.00 74.94 363 VAL A O 1
ATOM 2997 N N . LEU A 1 364 ? 1.229 -9.127 23.263 1.00 76.19 364 LEU A N 1
ATOM 2998 C CA . LEU A 1 364 ? 2.393 -8.363 22.823 1.00 76.19 364 LEU A CA 1
ATOM 2999 C C . LEU A 1 364 ? 1.930 -6.989 22.324 1.00 76.19 364 LEU A C 1
ATOM 3001 O O . LEU A 1 364 ? 1.170 -6.917 21.360 1.00 76.19 364 LEU A O 1
ATOM 3005 N N . VAL A 1 365 ? 2.384 -5.912 22.972 1.00 79.50 365 VAL A N 1
ATOM 3006 C CA . VAL A 1 365 ? 2.051 -4.534 22.580 1.00 79.50 365 VAL A CA 1
ATOM 3007 C C . VAL A 1 365 ? 3.300 -3.790 22.134 1.00 79.50 365 VAL A C 1
ATOM 3009 O O . VAL A 1 365 ? 4.299 -3.714 22.846 1.00 79.50 365 VAL A O 1
ATOM 3012 N N . THR A 1 366 ? 3.197 -3.162 20.978 1.00 84.69 366 THR A N 1
ATOM 3013 C CA . THR A 1 366 ? 4.139 -2.177 20.464 1.00 84.69 366 THR A CA 1
ATOM 3014 C C . THR A 1 366 ? 3.551 -0.790 20.694 1.00 84.69 366 THR A C 1
ATOM 3016 O O . THR A 1 366 ? 2.387 -0.548 20.365 1.00 84.69 366 THR A O 1
ATOM 3019 N N . VAL A 1 367 ? 4.330 0.121 21.278 1.00 86.06 367 VAL A N 1
ATOM 3020 C CA . VAL A 1 367 ? 3.885 1.480 21.604 1.00 86.06 367 VAL A CA 1
ATOM 3021 C C . VAL A 1 367 ? 4.553 2.479 20.673 1.00 86.06 367 VAL A C 1
ATOM 3023 O O . VAL A 1 367 ? 5.777 2.531 20.572 1.00 86.06 367 VAL A O 1
ATOM 3026 N N . LEU A 1 368 ? 3.730 3.315 20.045 1.00 86.19 368 LEU A N 1
ATOM 3027 C CA . LEU A 1 368 ? 4.157 4.436 19.224 1.00 86.19 368 LEU A CA 1
ATOM 3028 C C . LEU A 1 368 ? 3.859 5.739 19.955 1.00 86.19 368 LEU A C 1
ATOM 3030 O O . LEU A 1 368 ? 2.713 6.021 20.308 1.00 86.19 368 LEU A O 1
ATOM 3034 N N . PHE A 1 369 ? 4.865 6.594 20.092 1.00 84.88 369 PHE A N 1
ATOM 3035 C CA . PHE A 1 369 ? 4.630 8.003 20.375 1.00 84.88 369 PHE A CA 1
ATOM 3036 C C . PHE A 1 369 ? 5.585 8.894 19.592 1.00 84.88 369 PHE A C 1
ATOM 3038 O O . PHE A 1 369 ? 6.717 8.525 19.271 1.00 84.88 369 PHE A O 1
ATOM 3045 N N . GLU A 1 370 ? 5.098 10.090 19.281 1.00 81.88 370 GLU A N 1
ATOM 3046 C CA . GLU A 1 370 ? 5.841 11.087 18.524 1.00 81.88 370 GLU A CA 1
ATOM 3047 C C . GLU A 1 370 ? 5.762 12.441 19.228 1.00 81.88 370 GLU A C 1
ATOM 3049 O O . GLU A 1 370 ? 4.688 12.878 19.652 1.00 81.88 370 GLU A O 1
ATOM 3054 N N . TRP A 1 371 ? 6.895 13.133 19.326 1.00 81.81 371 TRP A N 1
ATOM 3055 C CA . TRP A 1 371 ? 6.953 14.494 19.855 1.00 81.81 371 TRP A CA 1
ATOM 3056 C C . TRP A 1 371 ? 6.742 15.525 18.741 1.00 81.81 371 TRP A C 1
ATOM 3058 O O . TRP A 1 371 ? 7.272 15.382 17.641 1.00 81.81 371 TRP A O 1
ATOM 3068 N N . LYS A 1 372 ? 6.042 16.632 19.027 1.00 81.56 372 LYS A N 1
ATOM 3069 C CA . LYS A 1 372 ? 5.954 17.769 18.085 1.00 81.56 372 LYS A CA 1
ATOM 3070 C C . LYS A 1 372 ? 7.300 18.468 17.897 1.00 81.56 372 LYS A C 1
ATOM 3072 O O . LYS A 1 372 ? 7.586 18.999 16.826 1.00 81.56 372 LYS A O 1
ATOM 3077 N N . SER A 1 373 ? 8.112 18.497 18.947 1.00 75.62 373 SER A N 1
ATOM 3078 C CA . SER A 1 373 ? 9.458 19.060 18.945 1.00 75.62 373 SER A CA 1
ATOM 3079 C C . SER A 1 373 ? 10.368 18.225 19.835 1.00 75.62 373 SER A C 1
ATOM 3081 O O . SER A 1 373 ? 9.911 17.583 20.777 1.00 75.62 373 SER A O 1
ATOM 3083 N N . LYS A 1 374 ? 11.671 18.231 19.531 1.00 67.12 374 LYS A N 1
ATOM 3084 C CA . LYS A 1 374 ? 12.670 17.525 20.338 1.00 67.12 374 LYS A CA 1
ATOM 3085 C C . LYS A 1 374 ? 12.564 17.959 21.799 1.00 67.12 374 LYS A C 1
ATOM 3087 O O . LYS A 1 374 ? 12.635 19.153 22.095 1.00 67.12 374 LYS A O 1
ATOM 3092 N N . LYS A 1 375 ? 12.433 16.987 22.696 1.00 67.38 375 LYS A N 1
ATOM 3093 C CA . LYS A 1 375 ? 12.343 17.208 24.136 1.00 67.38 375 LYS A CA 1
ATOM 3094 C C . LYS A 1 375 ? 13.175 16.145 24.841 1.00 67.38 375 LYS A C 1
ATOM 3096 O O . LYS A 1 375 ? 13.064 14.971 24.513 1.00 67.38 375 LYS A O 1
ATOM 3101 N N . ASN A 1 376 ? 14.015 16.574 25.776 1.00 69.50 376 ASN A N 1
ATOM 3102 C CA . ASN A 1 376 ? 14.733 15.663 26.658 1.00 69.50 376 ASN A CA 1
ATOM 3103 C C . ASN A 1 376 ? 13.910 15.538 27.946 1.00 69.50 376 ASN A C 1
ATOM 3105 O O . ASN A 1 376 ? 13.924 16.440 28.789 1.00 69.50 376 ASN A O 1
ATOM 3109 N N . GLU A 1 377 ? 13.094 14.491 28.026 1.00 75.00 377 GLU A N 1
ATOM 3110 C CA . GLU A 1 377 ? 12.197 14.230 29.148 1.00 75.00 377 GLU A CA 1
ATOM 3111 C C . GLU A 1 377 ? 12.154 12.729 29.426 1.00 75.00 377 GLU A C 1
ATOM 3113 O O . GLU A 1 377 ? 11.826 11.945 28.538 1.00 75.00 377 GLU A O 1
ATOM 3118 N N . ASP A 1 378 ? 12.468 12.345 30.664 1.00 84.56 378 ASP A N 1
ATOM 3119 C CA . ASP A 1 378 ? 12.288 10.970 31.118 1.00 84.56 378 ASP A CA 1
ATOM 3120 C C . ASP A 1 378 ? 10.792 10.690 31.282 1.00 84.56 378 ASP A C 1
ATOM 3122 O O . ASP A 1 378 ? 10.061 11.437 31.950 1.00 84.56 378 ASP A O 1
ATOM 3126 N N . ILE A 1 379 ? 10.341 9.590 30.691 1.00 87.06 379 ILE A N 1
ATOM 3127 C CA . ILE A 1 379 ? 8.930 9.204 30.639 1.00 87.06 379 ILE A CA 1
ATOM 3128 C C . ILE A 1 379 ? 8.732 7.808 31.227 1.00 87.06 379 ILE A C 1
ATOM 3130 O O . ILE A 1 379 ? 9.669 7.021 31.369 1.00 87.06 379 ILE A O 1
ATOM 3134 N N . SER A 1 380 ? 7.497 7.494 31.589 1.00 89.75 380 SER A N 1
ATOM 3135 C CA . SER A 1 380 ? 7.059 6.143 31.918 1.00 89.75 380 SER A CA 1
ATOM 3136 C C . SER A 1 380 ? 5.848 5.780 31.080 1.00 89.75 380 SER A C 1
ATOM 3138 O O . SER A 1 380 ? 4.923 6.580 30.960 1.00 89.75 380 SER A O 1
ATOM 3140 N N . LEU A 1 381 ? 5.823 4.550 30.582 1.00 90.81 381 LEU A N 1
ATOM 3141 C CA . LEU A 1 381 ? 4.614 3.905 30.092 1.00 90.81 381 LEU A CA 1
ATOM 3142 C C . LEU A 1 381 ? 3.997 3.117 31.246 1.00 90.81 381 LEU A C 1
ATOM 3144 O O . LEU A 1 381 ? 4.674 2.294 31.866 1.00 90.81 381 LEU A O 1
ATOM 3148 N N . VAL A 1 382 ? 2.743 3.412 31.577 1.00 92.38 382 VAL A N 1
ATOM 3149 C CA . VAL A 1 382 ? 2.011 2.801 32.691 1.00 92.38 382 VAL A CA 1
ATOM 3150 C C . VAL A 1 382 ? 0.782 2.101 32.136 1.00 92.38 382 VAL A C 1
ATOM 3152 O O . VAL A 1 382 ? -0.150 2.755 31.678 1.00 92.38 382 VAL A O 1
ATOM 3155 N N . MET A 1 383 ? 0.776 0.776 32.214 1.00 91.62 383 MET A N 1
ATOM 3156 C CA . MET A 1 383 ? -0.342 -0.049 31.782 1.00 91.62 383 MET A CA 1
ATOM 3157 C C . MET A 1 383 ? -1.240 -0.369 32.974 1.00 91.62 383 MET A C 1
ATOM 3159 O O . MET A 1 383 ? -0.754 -0.829 34.016 1.00 91.62 383 MET A O 1
ATOM 3163 N N . LYS A 1 384 ? -2.540 -0.130 32.820 1.00 93.19 384 LYS A N 1
ATOM 3164 C CA . LYS A 1 384 ? -3.551 -0.349 33.851 1.00 93.19 384 LYS A CA 1
ATOM 3165 C C . LYS A 1 384 ? -4.547 -1.411 33.419 1.00 93.19 384 LYS A C 1
ATOM 3167 O O . LYS A 1 384 ? -4.975 -1.433 32.268 1.00 93.19 384 LYS A O 1
ATOM 3172 N N . ASP A 1 385 ? -4.898 -2.266 34.369 1.00 92.38 385 ASP A N 1
ATOM 3173 C CA . ASP A 1 385 ? -5.913 -3.296 34.190 1.00 92.38 385 ASP A CA 1
ATOM 3174 C C . ASP A 1 385 ? -7.340 -2.698 34.141 1.00 92.38 385 ASP A C 1
ATOM 3176 O O . ASP A 1 385 ? -7.515 -1.511 34.439 1.00 92.38 385 ASP A O 1
ATOM 3180 N N . PRO A 1 386 ? -8.384 -3.488 33.817 1.00 93.31 386 PRO A N 1
ATOM 3181 C CA . PRO A 1 386 ? -9.762 -2.992 33.749 1.00 93.31 386 PRO A CA 1
ATOM 3182 C C . PRO A 1 386 ? -10.327 -2.473 35.079 1.00 93.31 386 PRO A C 1
ATOM 3184 O O . PRO A 1 386 ? -11.342 -1.784 35.095 1.00 93.31 386 PRO A O 1
ATOM 3187 N N . SER A 1 387 ? -9.690 -2.794 36.210 1.00 93.38 387 SER A N 1
ATOM 3188 C CA . 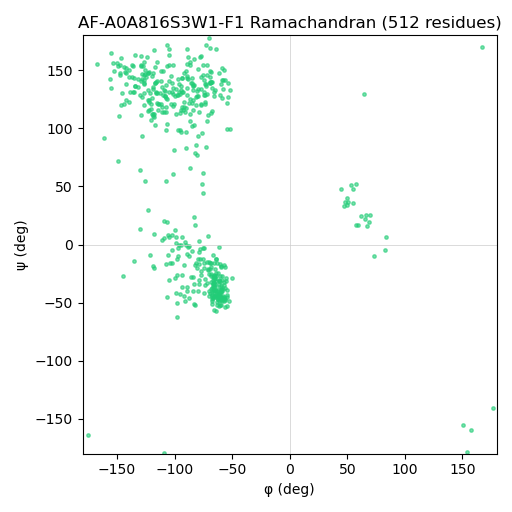SER A 1 387 ? -10.042 -2.249 37.528 1.00 93.38 387 SER A CA 1
ATOM 3189 C C . SER A 1 387 ? -9.304 -0.939 37.841 1.00 93.38 387 SER A C 1
ATOM 3191 O O . SER A 1 387 ? -9.521 -0.346 38.898 1.00 93.38 387 SER A O 1
ATOM 3193 N N . GLY A 1 388 ? -8.431 -0.477 36.940 1.00 92.62 388 GLY A N 1
ATOM 3194 C CA . GLY A 1 388 ? -7.616 0.725 37.084 1.00 92.62 388 GLY A CA 1
ATOM 3195 C C . GLY A 1 388 ? -6.322 0.522 37.877 1.00 92.62 388 GLY A C 1
ATOM 3196 O O . GLY A 1 388 ? -5.621 1.504 38.145 1.00 92.62 388 GLY A O 1
ATOM 3197 N N . ASN A 1 389 ? -5.974 -0.712 38.256 1.00 93.56 389 ASN A N 1
ATOM 3198 C CA . ASN A 1 389 ? -4.726 -0.973 38.970 1.00 93.56 389 ASN A CA 1
ATOM 3199 C C . ASN A 1 389 ? -3.548 -0.953 37.999 1.00 93.56 389 ASN A C 1
ATOM 3201 O O . ASN A 1 389 ? -3.649 -1.422 36.867 1.00 93.56 389 ASN A O 1
ATOM 3205 N N . ILE A 1 390 ? -2.400 -0.454 38.458 1.00 92.69 390 ILE A N 1
ATOM 3206 C CA . ILE A 1 390 ? -1.165 -0.504 37.672 1.00 92.69 390 ILE A CA 1
ATOM 3207 C C . ILE A 1 390 ? -0.722 -1.961 37.566 1.00 92.69 390 ILE A C 1
ATOM 3209 O O . ILE A 1 390 ? -0.316 -2.565 38.558 1.00 92.69 390 ILE A O 1
ATOM 3213 N N . PHE A 1 391 ? -0.766 -2.490 36.351 1.00 89.81 391 PHE A N 1
ATOM 3214 C CA . PHE A 1 391 ? -0.303 -3.833 36.046 1.00 89.81 391 PHE A CA 1
ATOM 3215 C C . PHE A 1 391 ? 1.192 -3.840 35.726 1.00 89.81 391 PHE A C 1
ATOM 3217 O O . PHE A 1 391 ? 1.944 -4.660 36.249 1.00 89.81 391 PHE A O 1
ATOM 3224 N N . ALA A 1 392 ? 1.640 -2.900 34.890 1.00 88.19 392 ALA A N 1
ATOM 3225 C CA . ALA A 1 392 ? 3.039 -2.775 34.502 1.00 88.19 392 ALA A CA 1
ATOM 3226 C C . ALA A 1 392 ? 3.446 -1.308 34.354 1.00 88.19 392 ALA A C 1
ATOM 3228 O O . ALA A 1 392 ? 2.654 -0.454 33.956 1.00 88.19 392 ALA A O 1
ATOM 3229 N N . ARG A 1 393 ? 4.715 -1.024 34.652 1.00 89.25 393 ARG A N 1
ATOM 3230 C CA . ARG A 1 393 ? 5.341 0.275 34.413 1.00 89.25 393 ARG A CA 1
ATOM 3231 C C . ARG A 1 393 ? 6.714 0.073 33.802 1.00 89.25 393 ARG A C 1
ATOM 3233 O O . ARG A 1 393 ? 7.523 -0.674 34.344 1.00 89.25 393 ARG A O 1
ATOM 3240 N N . MET A 1 394 ? 6.981 0.791 32.722 1.00 86.31 394 MET A N 1
ATOM 3241 C CA . MET A 1 394 ? 8.282 0.827 32.069 1.00 86.31 394 MET A CA 1
ATOM 3242 C C . MET A 1 394 ? 8.776 2.268 32.021 1.00 86.31 394 MET A C 1
ATOM 3244 O O . MET A 1 394 ? 8.156 3.113 31.378 1.00 86.31 394 MET A O 1
ATOM 3248 N N . SER A 1 395 ? 9.877 2.544 32.714 1.00 86.06 395 SER A N 1
ATOM 3249 C CA . SER A 1 395 ? 10.556 3.840 32.663 1.00 86.06 395 SER A CA 1
ATOM 3250 C C . SER A 1 395 ? 11.530 3.873 31.493 1.00 86.06 395 SER A C 1
ATOM 3252 O O . SER A 1 395 ? 12.241 2.901 31.244 1.00 86.06 395 SER A O 1
ATOM 3254 N N . ILE A 1 396 ? 11.574 5.002 30.798 1.00 81.06 396 ILE A N 1
ATOM 3255 C CA . ILE A 1 396 ? 12.479 5.257 29.682 1.00 81.06 396 ILE A CA 1
ATOM 3256 C C . ILE A 1 396 ? 13.275 6.511 30.047 1.00 81.06 396 ILE A C 1
ATOM 3258 O O . ILE A 1 396 ? 12.700 7.589 30.216 1.00 81.06 396 ILE A O 1
ATOM 3262 N N . GLU A 1 397 ? 14.586 6.341 30.215 1.00 77.12 397 GLU A N 1
ATOM 3263 C CA . GLU A 1 397 ? 15.530 7.379 30.653 1.00 77.12 397 GLU A CA 1
ATOM 3264 C C . GLU A 1 397 ? 16.548 7.700 29.550 1.00 77.12 397 GLU A C 1
ATOM 3266 O O . GLU A 1 397 ? 16.828 6.854 28.698 1.00 77.12 397 GLU A O 1
ATOM 3271 N N . ASN A 1 398 ? 17.142 8.899 29.596 1.00 62.28 398 ASN A N 1
ATOM 3272 C CA . ASN A 1 398 ? 18.188 9.357 28.663 1.00 62.28 398 ASN A CA 1
ATOM 3273 C C . ASN A 1 398 ? 17.753 9.329 27.188 1.00 62.28 398 ASN A C 1
ATOM 3275 O O . ASN A 1 398 ? 18.432 8.771 26.323 1.00 62.28 398 ASN A O 1
ATOM 3279 N N . PHE A 1 399 ? 16.607 9.945 26.894 1.00 61.66 399 PHE A N 1
ATOM 3280 C CA . PHE A 1 399 ? 16.065 9.964 25.541 1.00 61.66 399 PHE A CA 1
ATOM 3281 C C . PHE A 1 399 ? 16.815 10.960 24.634 1.00 61.66 399 PHE A C 1
ATOM 3283 O O . PHE A 1 399 ? 16.515 12.156 24.613 1.00 61.66 399 PHE A O 1
ATOM 3290 N N . GLU A 1 400 ? 17.794 10.475 23.865 1.00 53.81 400 GLU A N 1
ATOM 3291 C CA . GLU A 1 400 ? 18.457 11.258 22.818 1.00 53.81 400 GLU A CA 1
ATOM 3292 C C . GLU A 1 400 ? 17.764 11.092 21.449 1.00 53.81 400 GLU A C 1
ATOM 3294 O O . GLU A 1 400 ? 17.805 10.053 20.798 1.00 53.81 400 GLU A O 1
ATOM 3299 N N . ASP A 1 401 ? 17.192 12.200 20.975 1.00 51.50 401 ASP A N 1
ATOM 3300 C CA . ASP A 1 401 ? 17.295 12.649 19.582 1.00 51.50 401 ASP A CA 1
ATOM 3301 C C . ASP A 1 401 ? 16.601 11.879 18.435 1.00 51.50 401 ASP A C 1
ATOM 3303 O O . ASP A 1 401 ? 16.962 12.087 17.271 1.00 51.50 401 ASP A O 1
ATOM 3307 N N . ILE A 1 402 ? 15.520 11.128 18.688 1.00 50.09 402 ILE A N 1
ATOM 3308 C CA . ILE A 1 402 ? 14.655 10.610 17.604 1.00 50.09 402 ILE A CA 1
ATOM 3309 C C . ILE A 1 402 ? 13.190 11.057 17.793 1.00 50.09 402 ILE A C 1
ATOM 3311 O O . ILE A 1 402 ? 12.613 10.821 18.849 1.00 50.09 402 ILE A O 1
ATOM 3315 N N . PRO A 1 403 ? 12.562 11.722 16.797 1.00 49.75 403 PRO A N 1
ATOM 3316 C CA . PRO A 1 403 ? 11.185 12.214 16.908 1.00 49.75 403 PRO A CA 1
ATOM 3317 C C . PRO A 1 403 ? 10.127 11.103 16.966 1.00 49.75 403 PRO A C 1
ATOM 3319 O O . PRO A 1 403 ? 9.064 11.340 17.528 1.00 49.75 403 PRO A O 1
ATOM 3322 N N . ILE A 1 404 ? 10.423 9.918 16.421 1.00 54.59 404 ILE A N 1
ATOM 3323 C CA . ILE A 1 404 ? 9.550 8.739 16.418 1.00 54.59 404 ILE A CA 1
ATOM 3324 C C . ILE A 1 404 ? 10.213 7.676 17.279 1.00 54.59 404 ILE A C 1
ATOM 3326 O O . ILE A 1 404 ? 11.333 7.256 16.980 1.00 54.59 404 ILE A O 1
ATOM 3330 N N . VAL A 1 405 ? 9.522 7.240 18.324 1.00 56.16 405 VAL A N 1
ATOM 3331 C CA . VAL A 1 405 ? 9.995 6.157 19.178 1.00 56.16 405 VAL A CA 1
ATOM 3332 C C . VAL A 1 405 ? 9.041 4.994 19.022 1.00 56.16 405 VAL A C 1
ATOM 3334 O O . VAL A 1 405 ? 7.864 5.104 19.364 1.00 56.16 405 VAL A O 1
ATOM 3337 N N . ASP A 1 406 ? 9.563 3.902 18.482 1.00 55.50 406 ASP A N 1
ATOM 3338 C CA . ASP A 1 406 ? 8.944 2.598 18.634 1.00 55.50 406 ASP A CA 1
ATOM 3339 C C . ASP A 1 406 ? 9.542 1.964 19.890 1.00 55.50 406 ASP A C 1
ATOM 3341 O O . ASP A 1 406 ? 10.761 1.781 19.983 1.00 55.50 406 ASP A O 1
ATOM 3345 N N . ILE A 1 407 ? 8.698 1.705 20.885 1.00 58.22 407 ILE A N 1
ATOM 3346 C CA . ILE A 1 407 ? 9.094 0.940 22.059 1.00 58.22 407 ILE A CA 1
ATOM 3347 C C . ILE A 1 407 ? 8.227 -0.300 22.110 1.00 58.22 407 ILE A C 1
ATOM 3349 O O . ILE A 1 407 ? 7.025 -0.241 22.377 1.00 58.22 407 ILE A O 1
ATOM 3353 N N . MET A 1 408 ? 8.872 -1.441 21.905 1.00 56.06 408 MET A N 1
ATOM 3354 C CA . MET A 1 408 ? 8.258 -2.728 22.166 1.00 56.06 408 MET A CA 1
ATOM 3355 C C . MET A 1 408 ? 8.061 -2.861 23.675 1.00 56.06 408 MET A C 1
ATOM 3357 O O . MET A 1 408 ? 9.031 -2.874 24.440 1.00 56.06 408 MET A O 1
ATOM 3361 N N . PHE A 1 409 ? 6.805 -2.918 24.111 1.00 58.66 409 PHE A N 1
ATOM 3362 C CA . PHE A 1 409 ? 6.503 -3.261 25.490 1.00 58.66 409 PHE A CA 1
ATOM 3363 C C . PHE A 1 409 ? 6.857 -4.746 25.685 1.00 58.66 409 PHE A C 1
ATOM 3365 O O . PHE A 1 409 ? 6.610 -5.543 24.774 1.00 58.66 409 PHE A O 1
ATOM 3372 N N . PRO A 1 410 ? 7.463 -5.148 26.818 1.00 55.66 410 PRO A N 1
ATOM 3373 C CA . PRO A 1 410 ? 7.801 -6.548 27.054 1.00 55.66 410 PRO A CA 1
ATOM 3374 C C . PRO A 1 410 ? 6.571 -7.442 26.879 1.00 55.66 410 PRO A C 1
ATOM 3376 O O . PRO A 1 410 ? 5.486 -7.075 27.330 1.00 55.66 410 PRO A O 1
ATOM 3379 N N . GLU A 1 411 ? 6.746 -8.606 26.249 1.00 58.72 411 GLU A N 1
ATOM 3380 C CA . GLU A 1 411 ? 5.677 -9.593 26.079 1.00 58.72 411 GLU A CA 1
ATOM 3381 C C . GLU A 1 411 ? 5.061 -9.945 27.440 1.00 58.72 411 GLU A C 1
ATOM 3383 O O . GLU A 1 411 ? 5.754 -10.384 28.367 1.00 58.72 411 GLU A O 1
ATOM 3388 N N . ILE A 1 412 ? 3.751 -9.737 27.570 1.00 61.06 412 ILE A N 1
ATOM 3389 C CA . ILE A 1 412 ? 3.019 -10.027 28.798 1.00 61.06 412 ILE A CA 1
ATOM 3390 C C . ILE A 1 412 ? 2.537 -11.471 28.695 1.00 61.06 412 ILE A C 1
ATOM 3392 O O . ILE A 1 412 ? 1.524 -11.777 28.072 1.00 61.06 412 ILE A O 1
ATOM 3396 N N . THR A 1 413 ? 3.305 -12.372 29.301 1.00 54.97 413 THR A N 1
ATOM 3397 C CA . THR A 1 413 ? 3.118 -13.831 29.202 1.00 54.97 413 THR A CA 1
ATOM 3398 C C . THR A 1 413 ? 2.190 -14.417 30.273 1.00 54.97 413 THR A C 1
ATOM 3400 O O . THR A 1 413 ? 1.955 -15.625 30.304 1.00 54.97 413 THR A O 1
ATOM 3403 N N . THR A 1 414 ? 1.662 -13.587 31.172 1.00 61.09 414 THR A N 1
ATOM 3404 C CA . THR A 1 414 ? 0.706 -13.982 32.220 1.00 61.09 414 THR A CA 1
ATOM 3405 C C . THR A 1 414 ? -0.734 -13.874 31.719 1.00 61.09 414 THR A C 1
ATOM 3407 O O . THR A 1 414 ? -1.013 -12.920 31.002 1.00 61.09 414 THR A O 1
ATOM 3410 N N . GLU A 1 415 ? -1.638 -14.770 32.155 1.00 69.62 415 GLU A N 1
ATOM 3411 C CA . GLU A 1 415 ? -3.086 -14.706 31.852 1.00 69.62 415 GLU A CA 1
ATOM 3412 C C . GLU A 1 415 ? -3.644 -13.312 32.199 1.00 69.62 415 GLU A C 1
ATOM 3414 O O . GLU A 1 415 ? -3.892 -12.993 33.367 1.00 69.62 415 GLU A O 1
ATOM 3419 N N . CYS A 1 416 ? -3.794 -12.458 31.186 1.00 76.94 416 CYS A N 1
ATOM 3420 C CA . CYS A 1 416 ? -4.291 -11.101 31.363 1.00 76.94 416 CYS A CA 1
ATOM 3421 C C . CYS A 1 416 ? -5.791 -11.127 31.677 1.00 76.94 416 CYS A C 1
ATOM 3423 O O . CYS A 1 416 ? -6.544 -11.949 31.148 1.00 76.94 416 CYS A O 1
ATOM 3425 N N . MET A 1 417 ? -6.258 -10.192 32.509 1.00 85.50 417 MET A N 1
ATOM 3426 C CA . MET A 1 417 ? -7.696 -9.962 32.654 1.00 85.50 417 MET A CA 1
ATOM 3427 C C . MET A 1 417 ? -8.296 -9.545 31.306 1.00 85.50 417 MET A C 1
ATOM 3429 O O . MET A 1 417 ? -7.809 -8.622 30.658 1.00 85.50 417 MET A O 1
ATOM 3433 N N . ILE A 1 418 ? -9.365 -10.223 30.895 1.00 86.69 418 ILE A N 1
ATOM 3434 C CA . ILE A 1 418 ? -10.176 -9.825 29.739 1.00 86.69 418 ILE A CA 1
ATOM 3435 C C . ILE A 1 418 ? -10.877 -8.518 30.106 1.00 86.69 418 ILE A C 1
ATOM 3437 O O . ILE A 1 418 ? -11.403 -8.397 31.213 1.00 86.69 418 ILE A O 1
ATOM 3441 N N . GLY A 1 419 ? -10.871 -7.542 29.205 1.00 91.31 419 GLY A N 1
ATOM 3442 C CA . GLY A 1 419 ? -11.465 -6.241 29.488 1.00 91.31 419 GLY A CA 1
ATOM 3443 C C . GLY A 1 419 ? -10.854 -5.111 28.680 1.00 91.31 419 GLY A C 1
ATOM 3444 O O . GLY A 1 419 ? -9.947 -5.322 27.872 1.00 91.31 419 GLY A O 1
ATOM 3445 N N . ILE A 1 420 ? -11.345 -3.902 28.940 1.00 93.81 420 ILE A N 1
ATOM 3446 C CA . ILE A 1 420 ? -10.748 -2.663 28.443 1.00 93.81 420 ILE A CA 1
ATOM 3447 C C . ILE A 1 420 ? -9.645 -2.244 29.412 1.00 93.81 420 ILE A C 1
ATOM 3449 O O . ILE A 1 420 ? -9.885 -2.053 30.601 1.00 93.81 420 ILE A O 1
ATOM 3453 N N . TRP A 1 421 ? -8.438 -2.126 28.887 1.00 94.25 421 TRP A N 1
ATOM 3454 C CA . TRP A 1 421 ? -7.237 -1.678 29.576 1.00 94.25 421 TRP A CA 1
ATOM 3455 C C . TRP A 1 421 ? -6.908 -0.258 29.150 1.00 94.25 421 TRP A C 1
ATOM 3457 O O . TRP A 1 421 ? -7.350 0.195 28.092 1.00 94.25 421 TRP A O 1
ATOM 3467 N N . SER A 1 422 ? -6.070 0.417 29.933 1.00 95.31 422 SER A N 1
ATOM 3468 C CA . SER A 1 422 ? -5.542 1.723 29.550 1.00 95.31 422 SER A CA 1
ATOM 3469 C C . SER A 1 422 ? -4.017 1.756 29.591 1.00 95.31 422 SER A C 1
ATOM 3471 O O . SER A 1 422 ? -3.365 1.056 30.373 1.00 95.31 422 SER A O 1
ATOM 3473 N N . MET A 1 423 ? -3.433 2.582 28.726 1.00 94.06 423 MET A N 1
ATOM 3474 C CA . MET A 1 423 ? -2.005 2.877 28.703 1.00 94.06 423 MET A CA 1
ATOM 3475 C C . MET A 1 423 ? -1.808 4.379 28.864 1.00 94.06 423 MET A C 1
ATOM 3477 O O . MET A 1 423 ? -2.313 5.166 28.066 1.00 94.06 423 MET A O 1
ATOM 3481 N N . ASP A 1 424 ? -1.025 4.768 29.865 1.00 94.88 424 ASP A N 1
ATOM 3482 C CA . ASP A 1 424 ? -0.673 6.158 30.123 1.00 94.88 424 ASP A CA 1
ATOM 3483 C C . ASP A 1 424 ? 0.796 6.413 29.788 1.00 94.88 424 ASP A C 1
ATOM 3485 O O . ASP A 1 424 ? 1.692 5.697 30.240 1.00 94.88 424 ASP A O 1
ATOM 3489 N N . LEU A 1 425 ? 1.047 7.498 29.064 1.00 92.31 425 LEU A N 1
ATOM 3490 C CA . LEU A 1 425 ? 2.365 8.098 28.922 1.00 92.31 425 LEU A CA 1
ATOM 3491 C C . LEU A 1 425 ? 2.523 9.173 30.000 1.00 92.31 425 LEU A C 1
ATOM 3493 O O . LEU A 1 425 ? 1.802 10.169 29.996 1.00 92.31 425 LEU A O 1
ATOM 3497 N N . VAL A 1 426 ? 3.460 8.994 30.927 1.00 92.88 426 VAL A N 1
ATOM 3498 C CA . VAL A 1 426 ? 3.631 9.841 32.118 1.00 92.88 426 VAL A CA 1
ATOM 3499 C C . VAL A 1 426 ? 5.000 10.511 32.101 1.00 92.88 426 VAL A C 1
ATOM 3501 O O . VAL A 1 426 ? 6.008 9.856 31.857 1.00 92.88 426 VAL A O 1
ATOM 3504 N N . SER A 1 427 ? 5.057 11.805 32.415 1.00 89.44 427 SER A N 1
ATOM 3505 C CA . SER A 1 427 ? 6.321 12.502 32.683 1.00 89.44 427 SER A CA 1
ATOM 3506 C C . SER A 1 427 ? 6.871 12.080 34.044 1.00 89.44 427 SER A C 1
ATOM 3508 O O . SER A 1 427 ? 6.212 12.298 35.063 1.00 89.44 427 SER A O 1
ATOM 3510 N N . ASN A 1 428 ? 8.092 11.544 34.103 1.00 86.06 428 ASN A N 1
ATOM 3511 C CA . ASN A 1 428 ? 8.714 11.171 35.382 1.00 86.06 428 ASN A CA 1
ATOM 3512 C C . ASN A 1 428 ? 9.044 12.404 36.226 1.00 86.06 428 ASN A C 1
ATOM 3514 O O . ASN A 1 428 ? 8.986 12.366 37.453 1.00 86.06 428 ASN A O 1
ATOM 3518 N N . ARG A 1 429 ? 9.373 13.514 35.560 1.00 83.50 429 ARG A N 1
ATOM 3519 C CA . ARG A 1 429 ? 9.819 14.748 36.208 1.00 83.50 429 ARG A CA 1
ATOM 3520 C C . ARG A 1 429 ? 8.661 15.565 36.767 1.00 83.50 429 ARG A C 1
ATOM 3522 O O . ARG A 1 429 ? 8.779 16.143 37.842 1.00 83.50 429 ARG A O 1
ATOM 3529 N N . LEU A 1 430 ? 7.561 15.632 36.019 1.00 82.94 430 LEU A N 1
ATOM 3530 C CA . LEU A 1 430 ? 6.379 16.418 36.378 1.00 82.94 430 LEU A CA 1
ATOM 3531 C C . LEU A 1 430 ? 5.299 15.569 37.057 1.00 82.94 430 LEU A C 1
ATOM 3533 O O . LEU A 1 430 ? 4.340 16.125 37.587 1.00 82.94 430 LEU A O 1
ATOM 3537 N N . ASN A 1 431 ? 5.463 14.243 37.043 1.00 85.19 431 ASN A N 1
ATOM 3538 C CA . ASN A 1 431 ? 4.546 13.255 37.602 1.00 85.19 431 ASN A CA 1
ATOM 3539 C C . ASN A 1 431 ? 3.089 13.461 37.150 1.00 85.19 431 ASN A C 1
ATOM 3541 O O . ASN A 1 431 ? 2.155 13.337 37.942 1.00 85.19 431 ASN A O 1
ATOM 3545 N N . HIS A 1 432 ? 2.903 13.808 35.874 1.00 90.50 432 HIS A N 1
ATOM 3546 C CA . HIS A 1 432 ? 1.591 13.959 35.251 1.00 90.50 432 HIS A CA 1
ATOM 3547 C C . HIS A 1 432 ? 1.487 13.145 33.965 1.00 90.50 432 HIS A C 1
ATOM 3549 O O . HIS A 1 432 ? 2.485 12.904 33.278 1.00 90.50 432 HIS A O 1
ATOM 3555 N N . THR A 1 433 ? 0.259 12.767 33.622 1.00 94.00 433 THR A N 1
ATOM 3556 C CA . THR A 1 433 ? -0.067 12.073 32.377 1.00 94.00 433 THR A CA 1
ATOM 3557 C C . THR A 1 433 ? 0.013 13.040 31.196 1.00 94.00 433 THR A C 1
ATOM 3559 O O . THR A 1 433 ? -0.665 14.064 31.169 1.00 94.00 433 THR A O 1
ATOM 3562 N N . LEU A 1 434 ? 0.868 12.721 30.228 1.00 92.62 434 LEU A N 1
ATOM 3563 C CA . LEU A 1 434 ? 1.056 13.450 28.974 1.00 92.62 434 LEU A CA 1
ATOM 3564 C C . LEU A 1 434 ? 0.027 13.027 27.924 1.00 92.62 434 LEU A C 1
ATOM 3566 O O . LEU A 1 434 ? -0.485 13.870 27.185 1.00 92.62 434 LEU A O 1
ATOM 3570 N N . ALA A 1 435 ? -0.268 11.730 27.866 1.00 94.88 435 ALA A N 1
ATOM 3571 C CA . ALA A 1 435 ? -1.292 11.145 27.013 1.00 94.88 435 ALA A CA 1
ATOM 3572 C C . ALA A 1 435 ? -1.815 9.840 27.629 1.00 94.88 435 ALA A C 1
ATOM 3574 O O . ALA A 1 435 ? -1.119 9.208 28.423 1.00 94.88 435 ALA A O 1
ATOM 3575 N N . SER A 1 436 ? -3.033 9.450 27.273 1.00 96.19 436 SER A N 1
ATOM 3576 C CA . SER A 1 436 ? -3.674 8.207 27.705 1.00 96.19 436 SER A CA 1
ATOM 3577 C C . SER A 1 436 ? -4.486 7.622 26.557 1.00 96.19 436 SER A C 1
ATOM 3579 O O . SER A 1 436 ? -5.006 8.375 25.729 1.00 96.19 436 SER A O 1
ATOM 3581 N N . LEU A 1 437 ? -4.578 6.300 26.477 1.00 96.12 437 LEU A N 1
ATOM 3582 C CA . LEU A 1 437 ? -5.441 5.611 25.523 1.00 96.12 437 LEU A CA 1
ATOM 3583 C C . LEU A 1 437 ? -5.997 4.316 26.099 1.00 96.12 437 LEU A C 1
ATOM 3585 O O . LEU A 1 437 ? -5.408 3.750 27.021 1.00 96.12 437 LEU A O 1
ATOM 3589 N N . ASP A 1 438 ? -7.076 3.843 25.484 1.00 95.50 438 ASP A N 1
ATOM 3590 C CA . ASP A 1 438 ? -7.741 2.591 25.839 1.00 95.50 438 ASP A CA 1
ATOM 3591 C C . ASP A 1 438 ? -7.542 1.520 24.760 1.00 95.50 438 ASP A C 1
ATOM 3593 O O . ASP A 1 438 ? -7.435 1.821 23.563 1.00 95.50 438 ASP A O 1
ATOM 3597 N N . PHE A 1 439 ? -7.507 0.258 25.187 1.00 93.75 439 PHE A N 1
ATOM 3598 C CA . PHE A 1 439 ? -7.392 -0.906 24.313 1.00 93.75 439 PHE A CA 1
ATOM 3599 C C . PHE A 1 439 ? -8.075 -2.140 24.897 1.00 93.75 439 PHE A C 1
ATOM 3601 O O . PHE A 1 439 ? -8.247 -2.257 26.107 1.00 93.75 439 PHE A O 1
ATOM 3608 N N . LEU A 1 440 ? -8.464 -3.076 24.036 1.00 92.38 440 LEU A N 1
ATOM 3609 C CA . LEU A 1 440 ? -9.233 -4.252 24.427 1.00 92.38 440 LEU A CA 1
ATOM 3610 C C . LEU A 1 440 ? -8.349 -5.504 24.449 1.00 92.38 440 LEU A C 1
ATOM 3612 O O . LEU A 1 440 ? -7.673 -5.801 23.465 1.00 92.38 440 LEU A O 1
ATOM 3616 N N . ILE A 1 441 ? -8.406 -6.281 25.532 1.00 89.56 441 ILE A N 1
ATOM 3617 C CA . ILE A 1 441 ? -7.843 -7.638 25.581 1.00 89.56 441 ILE A CA 1
ATOM 3618 C C . ILE A 1 441 ? -8.988 -8.652 25.564 1.00 89.56 441 ILE A C 1
ATOM 3620 O O . ILE A 1 441 ? -9.870 -8.618 26.423 1.00 89.56 441 ILE A O 1
ATOM 3624 N N . VAL A 1 442 ? -8.949 -9.580 24.605 1.00 86.19 442 VAL A N 1
ATOM 3625 C CA . VAL A 1 442 ? -9.908 -10.685 24.447 1.00 86.19 442 VAL A CA 1
ATOM 3626 C C . VAL A 1 442 ? -9.225 -12.047 24.602 1.00 86.19 442 VAL A C 1
ATOM 3628 O O . VAL A 1 442 ? -8.034 -12.210 24.340 1.00 86.19 442 VAL A O 1
ATOM 3631 N N . SER A 1 443 ? -9.977 -13.066 25.032 1.00 76.94 443 SER A N 1
ATOM 3632 C CA . SER A 1 443 ? -9.420 -14.405 25.275 1.00 76.94 443 SER A CA 1
ATOM 3633 C C . SER A 1 443 ? -9.596 -15.365 24.103 1.00 76.94 443 SER A C 1
ATOM 3635 O O . SER A 1 443 ? -10.693 -15.538 23.569 1.00 76.94 443 SER A O 1
ATOM 3637 N N . VAL A 1 444 ? -8.539 -16.133 23.822 1.00 65.88 444 VAL A N 1
ATOM 3638 C CA . VAL A 1 444 ? -8.565 -17.278 22.896 1.00 65.88 444 VAL A CA 1
ATOM 3639 C C . VAL A 1 444 ? -9.532 -18.377 23.373 1.00 65.88 444 VAL A C 1
ATOM 3641 O O . VAL A 1 444 ? -10.138 -19.074 22.559 1.00 65.88 444 VAL A O 1
ATOM 3644 N N . LYS A 1 445 ? -9.736 -18.534 24.694 1.00 60.88 445 LYS A N 1
ATOM 3645 C CA . LYS A 1 445 ? -10.659 -19.538 25.262 1.00 60.88 445 LYS A CA 1
ATOM 3646 C C . LYS A 1 445 ? -12.130 -19.214 24.949 1.00 60.88 445 LYS A C 1
ATOM 3648 O O . LYS A 1 445 ? -12.925 -20.146 24.835 1.00 60.88 445 LYS A O 1
ATOM 3653 N N . GLY A 1 446 ? -12.473 -17.935 24.758 1.00 55.31 446 GLY A N 1
ATOM 3654 C CA . GLY A 1 446 ? -13.823 -17.483 24.387 1.00 55.31 446 GLY A CA 1
ATOM 3655 C C . GLY A 1 446 ? -14.240 -17.855 22.958 1.00 55.31 446 GLY A C 1
ATOM 3656 O O . GLY A 1 446 ? -15.424 -17.899 22.632 1.00 55.31 446 GLY A O 1
ATOM 3657 N N . MET A 1 447 ? -13.278 -18.251 22.120 1.00 60.72 447 MET A N 1
ATOM 3658 C CA . MET A 1 447 ? -13.507 -18.770 20.766 1.00 60.72 447 MET A CA 1
ATOM 3659 C C . MET A 1 447 ? -13.852 -20.266 20.745 1.00 60.72 447 MET A C 1
ATOM 3661 O O . MET A 1 447 ? -13.612 -20.952 19.749 1.00 60.72 447 MET A O 1
ATOM 3665 N N . LYS A 1 448 ? -14.376 -20.811 21.845 1.00 60.03 448 LYS A N 1
ATOM 3666 C CA . LYS A 1 448 ? -14.922 -22.169 21.900 1.00 60.03 448 LYS A CA 1
ATOM 3667 C C . LYS A 1 448 ? -16.426 -22.100 22.098 1.00 60.03 448 LYS A C 1
ATOM 3669 O O . LYS A 1 448 ? -16.933 -21.281 22.860 1.00 60.03 448 LYS A O 1
ATOM 3674 N N . LYS A 1 449 ? -17.120 -22.993 21.401 1.00 59.34 449 LYS A N 1
ATOM 3675 C CA . LYS A 1 449 ? -18.549 -23.201 21.585 1.00 59.34 449 LYS A CA 1
ATOM 3676 C C . LYS A 1 449 ? -18.801 -23.915 22.911 1.00 59.34 449 LYS A C 1
ATOM 3678 O O . LYS A 1 449 ? -18.079 -24.856 23.246 1.00 59.34 449 LYS A O 1
ATOM 3683 N N . ASP A 1 450 ? -19.804 -23.462 23.648 1.00 61.25 450 ASP A N 1
ATOM 3684 C CA . ASP A 1 450 ? -20.318 -24.150 24.824 1.00 61.25 450 ASP A CA 1
ATOM 3685 C C . ASP A 1 450 ? -21.066 -25.439 24.425 1.00 61.25 450 ASP A C 1
ATOM 3687 O O . ASP A 1 450 ? -21.229 -25.768 23.244 1.00 61.25 450 ASP A O 1
ATOM 3691 N N . HIS A 1 451 ? -21.544 -26.187 25.421 1.00 58.16 451 HIS A N 1
ATOM 3692 C CA . HIS A 1 451 ? -22.321 -27.412 25.199 1.00 58.16 451 HIS A CA 1
ATOM 3693 C C . HIS A 1 451 ? -23.634 -27.184 24.426 1.00 58.16 451 HIS A C 1
ATOM 3695 O O . HIS A 1 451 ? -24.186 -28.138 23.881 1.00 58.16 451 HIS A O 1
ATOM 3701 N N . ASN A 1 452 ? -24.101 -25.935 24.339 1.00 55.19 452 ASN A N 1
ATOM 3702 C CA . ASN A 1 452 ? -25.289 -25.511 23.605 1.00 55.19 452 ASN A CA 1
ATOM 3703 C C . ASN A 1 452 ? -24.949 -24.894 22.236 1.00 55.19 452 ASN A C 1
ATOM 3705 O O . ASN A 1 452 ? -25.828 -24.321 21.596 1.00 55.19 452 ASN A O 1
ATOM 3709 N N . ASN A 1 453 ? -23.701 -25.034 21.766 1.00 59.72 453 ASN A N 1
ATOM 3710 C CA . ASN A 1 453 ? -23.207 -24.516 20.488 1.00 59.72 453 ASN A CA 1
ATOM 3711 C C . ASN A 1 453 ? -23.134 -22.971 20.404 1.00 59.72 453 ASN A C 1
ATOM 3713 O O . ASN A 1 453 ? -22.983 -22.435 19.303 1.00 59.72 453 ASN A O 1
ATOM 3717 N N . ASN A 1 454 ? -23.189 -22.266 21.541 1.00 59.81 454 ASN A N 1
ATOM 3718 C CA . ASN A 1 454 ? -23.038 -20.811 21.641 1.00 59.81 454 ASN A CA 1
ATOM 3719 C C . ASN A 1 454 ? -21.578 -20.418 21.882 1.00 59.81 454 ASN A C 1
ATOM 3721 O O . ASN A 1 454 ? -20.842 -21.123 22.564 1.00 59.81 454 ASN A O 1
ATOM 3725 N N . TRP A 1 455 ? -21.152 -19.268 21.366 1.00 65.38 455 TRP A N 1
ATOM 3726 C CA . TRP A 1 455 ? -19.811 -18.739 21.623 1.00 65.38 455 TRP A CA 1
ATOM 3727 C C . TRP A 1 455 ? -19.721 -18.121 23.022 1.00 65.38 455 TRP A C 1
ATOM 3729 O O . TRP A 1 455 ? -20.595 -17.349 23.414 1.00 65.38 455 TRP A O 1
ATOM 3739 N N . ASN A 1 456 ? -18.659 -18.442 23.765 1.00 66.62 456 ASN A N 1
ATOM 3740 C CA . ASN A 1 456 ? -18.419 -17.909 25.106 1.00 66.62 456 ASN A CA 1
ATOM 3741 C C . ASN A 1 456 ? -17.665 -16.568 25.042 1.00 66.62 456 ASN A C 1
ATOM 3743 O O . ASN A 1 456 ? -16.499 -16.481 25.425 1.00 66.62 456 ASN A O 1
ATOM 3747 N N . ILE A 1 457 ? -18.314 -15.545 24.484 1.00 72.25 457 ILE A N 1
ATOM 3748 C CA . ILE A 1 457 ? -17.753 -14.193 24.343 1.00 72.25 457 ILE A CA 1
ATOM 3749 C C . ILE A 1 457 ? -18.339 -13.285 25.415 1.00 72.25 457 ILE A C 1
ATOM 3751 O O . ILE A 1 457 ? -19.542 -13.318 25.674 1.00 72.25 457 ILE A O 1
ATOM 3755 N N . ASP A 1 458 ? -17.489 -12.439 25.991 1.00 79.81 458 ASP A N 1
ATOM 3756 C CA . ASP A 1 458 ? -17.914 -11.326 26.834 1.00 79.81 458 ASP A CA 1
ATOM 3757 C C . ASP A 1 458 ? -18.532 -10.216 25.967 1.00 79.81 458 ASP A C 1
ATOM 3759 O O . ASP A 1 458 ? -17.858 -9.291 25.514 1.00 79.81 458 ASP A O 1
ATOM 3763 N N . ILE A 1 459 ? -19.822 -10.379 25.661 1.00 82.69 459 ILE A N 1
ATOM 3764 C CA . ILE A 1 459 ? -20.575 -9.492 24.766 1.00 82.69 459 ILE A CA 1
ATOM 3765 C C . ILE A 1 459 ? -20.580 -8.059 25.291 1.00 82.69 459 ILE A C 1
ATOM 3767 O O . ILE A 1 459 ? -20.471 -7.147 24.487 1.00 82.69 459 ILE A O 1
ATOM 3771 N N . GLU A 1 460 ? -20.711 -7.856 26.601 1.00 85.19 460 GLU A N 1
ATOM 3772 C CA . GLU A 1 460 ? -20.846 -6.521 27.192 1.00 85.19 460 GLU A CA 1
ATOM 3773 C C . GLU A 1 460 ? -19.550 -5.719 27.043 1.00 85.19 460 GLU A C 1
ATOM 3775 O O . GLU A 1 460 ? -19.567 -4.587 26.557 1.00 85.19 460 GLU A O 1
ATOM 3780 N N . THR A 1 461 ? -18.410 -6.339 27.356 1.00 86.94 461 THR A N 1
ATOM 3781 C CA . THR A 1 461 ? -17.103 -5.706 27.160 1.00 86.94 461 THR A CA 1
ATOM 3782 C C . THR A 1 461 ? -16.839 -5.428 25.679 1.00 86.94 461 THR A C 1
ATOM 3784 O O . THR A 1 461 ? -16.431 -4.318 25.333 1.00 86.94 461 THR A O 1
ATOM 3787 N N . VAL A 1 462 ? -17.091 -6.399 24.790 1.00 89.00 462 VAL A N 1
ATOM 3788 C CA . VAL A 1 462 ? -16.866 -6.198 23.348 1.00 89.00 462 VAL A CA 1
ATOM 3789 C C . VAL A 1 462 ? -17.785 -5.105 22.802 1.00 89.00 462 VAL A C 1
ATOM 3791 O O . VAL A 1 462 ? -17.290 -4.241 22.098 1.00 89.00 462 VAL A O 1
ATOM 3794 N N . ASP A 1 463 ? -19.066 -5.070 23.174 1.00 90.88 463 ASP A N 1
ATOM 3795 C CA . ASP A 1 463 ? -20.033 -4.039 22.762 1.00 90.88 463 ASP A CA 1
ATOM 3796 C C . ASP A 1 463 ? -19.591 -2.626 23.173 1.00 90.88 463 ASP A C 1
ATOM 3798 O O . ASP A 1 463 ? -19.685 -1.693 22.381 1.00 90.88 463 ASP A O 1
ATOM 3802 N N . SER A 1 464 ? -19.028 -2.471 24.376 1.00 91.44 464 SER A N 1
ATOM 3803 C CA . SER A 1 464 ? -18.582 -1.161 24.868 1.00 91.44 464 SER A CA 1
ATOM 3804 C C . SER A 1 464 ? -17.394 -0.569 24.087 1.00 91.44 464 SER A C 1
ATOM 3806 O O . SER A 1 464 ? -17.293 0.654 23.950 1.00 91.44 464 SER A O 1
ATOM 3808 N N . PHE A 1 465 ? -16.523 -1.425 23.540 1.00 93.81 465 PHE A N 1
ATOM 3809 C CA . PHE A 1 465 ? -15.360 -1.023 22.737 1.00 93.81 465 PHE A CA 1
ATOM 3810 C C . PHE A 1 465 ? -15.622 -1.096 21.222 1.00 93.81 465 PHE A C 1
ATOM 3812 O O . PHE A 1 465 ? -15.011 -0.367 20.443 1.00 93.81 465 PHE A O 1
ATOM 3819 N N . TRP A 1 466 ? -16.542 -1.961 20.801 1.00 94.81 466 TRP A N 1
ATOM 3820 C CA . TRP A 1 466 ? -16.921 -2.241 19.418 1.00 94.81 466 TRP A CA 1
ATOM 3821 C C . TRP A 1 466 ? -18.447 -2.179 19.241 1.00 94.81 466 TRP A C 1
ATOM 3823 O O . TRP A 1 466 ? -19.071 -3.200 18.938 1.00 94.81 466 TRP A O 1
ATOM 3833 N N . PRO A 1 467 ? -19.086 -1.013 19.438 1.00 94.50 467 PRO A N 1
ATOM 3834 C CA . PRO A 1 467 ? -20.532 -0.904 19.309 1.00 94.50 467 PRO A CA 1
ATOM 3835 C C . PRO A 1 467 ? -20.992 -1.084 17.859 1.00 94.50 467 PRO A C 1
ATOM 3837 O O . PRO A 1 467 ? -20.315 -0.696 16.901 1.00 94.50 467 PRO A O 1
ATOM 3840 N N . ILE A 1 468 ? -22.195 -1.635 17.693 1.00 93.88 468 ILE A N 1
ATOM 3841 C CA . ILE A 1 468 ? -22.849 -1.749 16.386 1.00 93.88 468 ILE A CA 1
ATOM 3842 C C . ILE A 1 468 ? -23.450 -0.396 16.007 1.00 93.88 468 ILE A C 1
ATOM 3844 O O . ILE A 1 468 ? -24.409 0.069 16.618 1.00 93.88 468 ILE A O 1
ATOM 3848 N N . ALA A 1 469 ? -22.905 0.213 14.958 1.00 93.12 469 ALA A N 1
ATOM 3849 C CA . ALA A 1 469 ? -23.357 1.505 14.453 1.00 93.12 469 ALA A CA 1
ATOM 3850 C C . ALA A 1 469 ? -24.533 1.383 13.475 1.00 93.12 469 ALA A C 1
ATOM 3852 O O . ALA A 1 469 ? -25.346 2.302 13.362 1.00 93.12 469 ALA A O 1
ATOM 3853 N N . GLY A 1 470 ? -24.644 0.262 12.760 1.00 92.50 470 GLY A N 1
ATOM 3854 C CA . GLY A 1 470 ? -25.675 0.099 11.742 1.00 92.50 470 GLY A CA 1
ATOM 3855 C C . GLY A 1 470 ? -25.831 -1.330 11.244 1.00 92.50 470 GLY A C 1
ATOM 3856 O O . GLY A 1 470 ? -24.902 -2.132 11.305 1.00 92.50 470 GLY A O 1
ATOM 3857 N N . ILE A 1 471 ? -27.027 -1.630 10.739 1.00 92.94 471 ILE A N 1
ATOM 3858 C CA . ILE A 1 471 ? -27.344 -2.859 10.009 1.00 92.94 471 ILE A CA 1
ATOM 3859 C C . ILE A 1 471 ? -28.148 -2.472 8.773 1.00 92.94 471 ILE A C 1
ATOM 3861 O O . ILE A 1 471 ? -29.079 -1.666 8.860 1.00 92.94 471 ILE A O 1
ATOM 3865 N N . CYS A 1 472 ? -27.818 -3.068 7.635 1.00 92.12 472 CYS A N 1
ATOM 3866 C CA . CYS A 1 472 ? -28.559 -2.885 6.399 1.00 92.12 472 CYS A CA 1
ATOM 3867 C C . CYS A 1 472 ? -28.813 -4.216 5.681 1.00 92.12 472 CYS A C 1
ATOM 3869 O O . CYS A 1 472 ? -28.183 -5.234 5.980 1.00 92.12 472 CYS A O 1
ATOM 3871 N N . SER A 1 473 ? -29.765 -4.212 4.746 1.00 90.56 473 SER A N 1
ATOM 3872 C CA . SER A 1 473 ? -30.030 -5.338 3.847 1.00 90.56 473 SER A CA 1
ATOM 3873 C C . SER A 1 473 ? -29.732 -4.969 2.397 1.00 90.56 473 SER A C 1
ATOM 3875 O O . SER A 1 473 ? -30.035 -3.866 1.948 1.00 90.56 473 SER A O 1
ATOM 3877 N N . VAL A 1 474 ? -29.154 -5.912 1.655 1.00 83.75 474 VAL A N 1
ATOM 3878 C CA . VAL A 1 474 ? -28.796 -5.739 0.237 1.00 83.75 474 VAL A CA 1
ATOM 3879 C C . VAL A 1 474 ? -30.023 -5.843 -0.678 1.00 83.75 474 VAL A C 1
ATOM 3881 O O . VAL A 1 474 ? -30.025 -5.334 -1.797 1.00 83.75 474 VAL A O 1
ATOM 3884 N N . ARG A 1 475 ? -31.096 -6.506 -0.227 1.00 74.12 475 ARG A N 1
ATOM 3885 C CA . ARG A 1 475 ? -32.342 -6.667 -0.992 1.00 74.12 475 ARG A CA 1
ATOM 3886 C C . ARG A 1 475 ? -33.432 -5.785 -0.394 1.00 74.12 475 ARG A C 1
ATOM 3888 O O . ARG A 1 475 ? -33.602 -5.782 0.818 1.00 74.12 475 ARG A O 1
ATOM 3895 N N . LYS A 1 476 ? -34.214 -5.113 -1.256 1.00 57.84 476 LYS A N 1
ATOM 3896 C CA . LYS A 1 476 ? -35.384 -4.310 -0.856 1.00 57.84 476 LYS A CA 1
ATOM 3897 C C . LYS A 1 476 ? -36.360 -5.148 -0.035 1.00 57.84 476 LYS A C 1
ATOM 3899 O O . LYS A 1 476 ? -37.190 -5.880 -0.584 1.00 57.84 476 LYS A O 1
ATOM 3904 N N . ASP A 1 477 ? -36.293 -4.994 1.277 1.00 53.12 477 ASP A N 1
ATOM 3905 C CA . ASP A 1 477 ? -37.209 -5.633 2.208 1.00 53.12 477 ASP A CA 1
ATOM 3906 C C . ASP A 1 477 ? -38.498 -4.801 2.267 1.00 53.12 477 ASP A C 1
ATOM 3908 O O . ASP A 1 477 ? -38.693 -3.922 3.101 1.00 53.12 477 ASP A O 1
ATOM 3912 N N . SER A 1 478 ? -39.410 -5.072 1.334 1.00 40.66 478 SER A N 1
ATOM 3913 C CA . SER A 1 478 ? -40.687 -4.352 1.179 1.00 40.66 478 SER A CA 1
ATOM 3914 C C . SER A 1 478 ? -41.726 -4.624 2.281 1.00 40.66 478 SER A C 1
ATOM 3916 O O . SER A 1 478 ? -42.854 -4.146 2.183 1.00 40.66 478 SER A O 1
ATOM 3918 N N . ASN A 1 479 ? -41.377 -5.346 3.349 1.00 41.03 479 ASN A N 1
ATOM 3919 C CA . ASN A 1 479 ? -42.308 -5.707 4.417 1.00 41.03 479 ASN A CA 1
ATOM 3920 C C . ASN A 1 479 ? -41.761 -5.332 5.797 1.00 41.03 479 ASN A C 1
ATOM 3922 O O . ASN A 1 479 ? -41.087 -6.125 6.453 1.00 41.03 479 ASN A O 1
ATOM 3926 N N . VAL A 1 480 ? -42.128 -4.142 6.276 1.00 41.19 480 VAL A N 1
ATOM 3927 C CA . VAL A 1 480 ? -41.944 -3.752 7.678 1.00 41.19 480 VAL A CA 1
ATOM 3928 C C . VAL A 1 480 ? -43.305 -3.768 8.372 1.00 41.19 480 VAL A C 1
ATOM 3930 O O . VAL A 1 480 ? -44.125 -2.869 8.209 1.00 41.19 480 VAL A O 1
ATOM 3933 N N . CYS A 1 481 ? -43.551 -4.806 9.169 1.00 29.94 481 CYS A N 1
ATOM 3934 C CA . CYS A 1 481 ? -44.528 -4.770 10.254 1.00 29.94 481 CYS A CA 1
ATOM 3935 C C . CYS A 1 481 ? -43.777 -5.004 11.562 1.00 29.94 481 CYS A C 1
ATOM 3937 O O . CYS A 1 481 ? -43.298 -6.105 11.824 1.00 29.94 481 CYS A O 1
ATOM 3939 N N . SER A 1 482 ? -43.673 -3.958 12.379 1.00 34.75 482 SER A N 1
ATOM 3940 C CA . SER A 1 482 ? -43.159 -4.040 13.739 1.00 34.75 482 SER A CA 1
ATOM 3941 C C . SER A 1 482 ? -44.256 -4.550 14.677 1.00 34.75 482 SER A C 1
ATOM 3943 O O . SER A 1 482 ? -45.359 -4.003 14.727 1.00 34.75 482 SER A O 1
ATOM 3945 N N . LYS A 1 483 ? -43.959 -5.592 15.461 1.00 32.44 483 LYS A N 1
ATOM 3946 C CA . LYS A 1 483 ? -44.670 -5.847 16.718 1.00 32.44 483 LYS A CA 1
ATOM 3947 C C . LYS A 1 483 ? -43.721 -6.309 17.823 1.00 32.44 483 LYS A C 1
ATOM 3949 O O . LYS A 1 483 ? -43.096 -7.353 17.715 1.00 32.44 483 LYS A O 1
ATOM 3954 N N . GLN A 1 484 ? -43.777 -5.508 18.887 1.00 40.09 484 GLN A N 1
ATOM 3955 C CA . GLN A 1 484 ? -43.401 -5.694 20.290 1.00 40.09 484 GLN A CA 1
ATOM 3956 C C . GLN A 1 484 ? -41.934 -5.922 20.685 1.00 40.09 484 GLN A C 1
ATOM 3958 O O . GLN A 1 484 ? -41.211 -6.766 20.174 1.00 40.09 484 GLN A O 1
ATOM 3963 N N . GLU A 1 485 ? -41.567 -5.096 21.665 1.00 50.00 485 GLU A N 1
ATOM 3964 C CA . GLU A 1 485 ? -40.241 -4.685 22.109 1.00 50.00 485 GLU A CA 1
ATOM 3965 C C . GLU A 1 485 ? -39.653 -5.609 23.188 1.00 50.00 485 GLU A C 1
ATOM 3967 O O . GLU A 1 485 ? -40.300 -5.854 24.212 1.00 50.00 485 GLU A O 1
ATOM 3972 N N . PRO A 1 486 ? -38.377 -6.001 23.058 1.00 38.50 486 PRO A N 1
ATOM 3973 C CA . PRO A 1 486 ? -37.505 -6.277 24.188 1.00 38.50 486 PRO A CA 1
ATOM 3974 C C . PRO A 1 486 ? -36.680 -5.027 24.528 1.00 38.50 486 PRO A C 1
ATOM 3976 O O . PRO A 1 486 ? -36.069 -4.402 23.667 1.00 38.50 486 PRO A O 1
ATOM 3979 N N . LYS A 1 487 ? -36.632 -4.677 25.815 1.00 39.78 487 LYS A N 1
ATOM 3980 C CA . LYS A 1 487 ? -36.080 -3.416 26.341 1.00 39.78 487 LYS A CA 1
ATOM 3981 C C . LYS A 1 487 ? -34.551 -3.385 26.518 1.00 39.78 487 LYS A C 1
ATOM 3983 O O . LYS A 1 487 ? -34.054 -2.553 27.268 1.00 39.78 487 LYS A O 1
ATOM 3988 N N . ILE A 1 488 ? -33.813 -4.310 25.902 1.00 44.25 488 ILE A N 1
ATOM 3989 C CA . ILE A 1 488 ? -32.364 -4.479 26.114 1.00 44.25 488 ILE A CA 1
ATOM 3990 C C . ILE A 1 488 ? -31.715 -5.002 24.822 1.00 44.25 488 ILE A C 1
ATOM 3992 O O . ILE A 1 488 ? -31.370 -6.178 24.729 1.00 44.25 488 ILE A O 1
ATOM 3996 N N . MET A 1 489 ? -31.593 -4.169 23.790 1.00 53.38 489 MET A N 1
ATOM 3997 C CA . MET A 1 489 ? -30.727 -4.481 22.647 1.00 53.38 489 MET A CA 1
ATOM 3998 C C . MET A 1 489 ? -29.923 -3.251 22.248 1.00 53.38 489 MET A C 1
ATOM 4000 O O . MET A 1 489 ? -30.480 -2.170 22.087 1.00 53.38 489 MET A O 1
ATOM 4004 N N . THR A 1 490 ? -28.618 -3.455 22.083 1.00 64.75 490 THR A N 1
ATOM 4005 C CA . THR A 1 490 ? -27.647 -2.486 21.560 1.00 64.75 490 THR A CA 1
ATOM 4006 C C . THR A 1 490 ? -27.596 -2.479 20.025 1.00 64.75 490 THR A C 1
ATOM 4008 O O . THR A 1 490 ? -26.957 -1.617 19.436 1.00 64.75 490 THR A O 1
ATOM 4011 N N . ILE A 1 491 ? -28.321 -3.390 19.358 1.00 71.06 491 ILE A N 1
ATOM 4012 C CA . ILE A 1 491 ? -28.505 -3.399 17.899 1.00 71.06 491 ILE A CA 1
ATOM 4013 C C . ILE A 1 491 ? -29.656 -2.472 17.461 1.00 71.06 491 ILE A C 1
ATOM 4015 O O . ILE A 1 491 ? -30.740 -2.539 18.052 1.00 71.06 491 ILE A O 1
ATOM 4019 N N . PRO A 1 492 ? -29.493 -1.713 16.357 1.00 77.38 492 PRO A N 1
ATOM 4020 C CA . PRO A 1 492 ? -30.598 -1.031 15.683 1.00 77.38 492 PRO A CA 1
ATOM 4021 C C . PRO A 1 492 ? -31.700 -1.996 15.211 1.00 77.38 492 PRO A C 1
ATOM 4023 O O . PRO A 1 492 ? -31.440 -2.932 14.460 1.00 77.38 492 PRO A O 1
ATOM 4026 N N . LEU A 1 493 ? -32.950 -1.737 15.614 1.00 75.19 493 LEU A N 1
ATOM 4027 C CA . LEU A 1 493 ? -34.118 -2.533 15.195 1.00 75.19 493 LEU A CA 1
ATOM 4028 C C . LEU A 1 493 ? -34.587 -2.218 13.765 1.00 75.19 493 LEU A C 1
ATOM 4030 O O . LEU A 1 493 ? -35.226 -3.049 13.116 1.00 75.19 493 LEU A O 1
ATOM 4034 N N . GLU A 1 494 ? -34.317 -1.003 13.289 1.00 79.25 494 GLU A N 1
ATOM 4035 C CA . GLU A 1 494 ? -34.622 -0.584 11.924 1.00 79.25 494 GLU A CA 1
ATOM 4036 C C . GLU A 1 494 ? -33.487 -1.022 10.996 1.00 79.25 494 GLU A C 1
ATOM 4038 O O . GLU A 1 494 ? -32.328 -0.678 11.220 1.00 79.25 494 GLU A O 1
ATOM 4043 N N . ILE A 1 495 ? -33.831 -1.771 9.946 1.00 83.69 495 ILE A N 1
ATOM 4044 C CA . ILE A 1 495 ? -32.882 -2.209 8.920 1.00 83.69 495 ILE A CA 1
ATOM 4045 C C . ILE A 1 495 ? -33.199 -1.449 7.642 1.00 83.69 495 ILE A C 1
ATOM 4047 O O . ILE A 1 495 ? -34.275 -1.635 7.071 1.00 83.69 495 ILE A O 1
ATOM 4051 N N . LYS A 1 496 ? -32.261 -0.602 7.221 1.00 84.56 496 LYS A N 1
ATOM 4052 C CA . LYS A 1 496 ? -32.346 0.169 5.976 1.00 84.56 496 LYS A CA 1
ATOM 4053 C C . LYS A 1 496 ? -31.750 -0.610 4.806 1.00 84.56 496 LYS A C 1
ATOM 4055 O O . LYS A 1 496 ? -31.068 -1.616 5.005 1.00 84.56 496 LYS A O 1
ATOM 4060 N N . ASP A 1 497 ? -31.984 -0.122 3.596 1.00 90.56 497 ASP A N 1
ATOM 4061 C CA . ASP A 1 497 ? -31.308 -0.639 2.408 1.00 90.56 497 ASP A CA 1
ATOM 4062 C C . ASP A 1 497 ? -29.818 -0.246 2.451 1.00 90.56 497 ASP A C 1
ATOM 4064 O O . ASP A 1 497 ? -29.459 0.856 2.880 1.00 90.56 497 ASP A O 1
ATOM 4068 N N . CYS A 1 498 ? -28.930 -1.161 2.061 1.00 92.31 498 CYS A N 1
ATOM 4069 C CA . CYS A 1 498 ? -27.485 -0.936 2.150 1.00 92.31 498 CYS A CA 1
ATOM 4070 C C . CYS A 1 498 ? -26.987 0.215 1.260 1.00 92.31 498 CYS A C 1
ATOM 4072 O O . CYS A 1 498 ? -26.106 0.966 1.672 1.00 92.31 498 CYS A O 1
ATOM 4074 N N . ASP A 1 499 ? -27.626 0.448 0.114 1.00 91.31 499 ASP A N 1
ATOM 4075 C CA . ASP A 1 499 ? -27.307 1.545 -0.812 1.00 91.31 499 ASP A CA 1
ATOM 4076 C C . ASP A 1 499 ? -27.587 2.955 -0.247 1.00 91.31 499 ASP A C 1
ATOM 4078 O O . ASP A 1 499 ? -27.161 3.950 -0.829 1.00 91.31 499 ASP A O 1
ATOM 4082 N N . GLN A 1 500 ? -28.252 3.061 0.908 1.00 90.75 500 GLN A N 1
ATOM 4083 C CA . GLN A 1 500 ? -28.524 4.325 1.606 1.00 90.75 500 GLN A CA 1
ATOM 4084 C C . GLN A 1 500 ? -27.487 4.660 2.689 1.00 90.75 500 GLN A C 1
ATOM 4086 O O . GLN A 1 500 ? -27.620 5.674 3.377 1.00 90.75 500 GLN A O 1
ATOM 4091 N N . ASN A 1 501 ? -26.479 3.810 2.891 1.00 92.19 501 ASN A N 1
ATOM 4092 C CA . ASN A 1 501 ? -25.534 3.928 3.997 1.00 92.19 501 ASN A CA 1
ATOM 4093 C C . ASN A 1 501 ? -24.105 4.124 3.483 1.00 92.19 501 ASN A C 1
ATOM 4095 O O . ASN A 1 501 ? -23.507 3.175 3.004 1.00 92.19 501 ASN A O 1
ATOM 4099 N N . ARG A 1 502 ? -23.508 5.311 3.667 1.00 92.50 502 ARG A N 1
ATOM 4100 C CA . ARG A 1 502 ? -22.143 5.647 3.182 1.00 92.50 502 ARG A CA 1
ATOM 4101 C C . ARG A 1 502 ? -21.019 4.709 3.651 1.00 92.50 502 ARG A C 1
ATOM 4103 O O . ARG A 1 502 ? -19.943 4.718 3.064 1.00 92.50 502 ARG A O 1
ATOM 4110 N N . TRP A 1 503 ? -21.245 3.953 4.724 1.00 93.94 503 TRP A N 1
ATOM 4111 C CA . TRP A 1 503 ? -20.306 2.966 5.267 1.00 93.94 503 TRP A CA 1
ATOM 4112 C C . TRP A 1 503 ? -20.441 1.576 4.630 1.00 93.94 503 TRP A C 1
ATOM 4114 O O . TRP A 1 503 ? -19.623 0.710 4.917 1.00 93.94 503 TRP A O 1
ATOM 4124 N N . SER A 1 504 ? -21.480 1.340 3.826 1.00 94.69 504 SER A N 1
ATOM 4125 C CA . SER A 1 504 ? -21.776 0.042 3.225 1.00 94.69 504 SER A CA 1
ATOM 4126 C C . SER A 1 504 ? -20.995 -0.175 1.932 1.00 94.69 504 SER A C 1
ATOM 4128 O O . SER A 1 504 ? -20.893 0.734 1.109 1.00 94.69 504 SER A O 1
ATOM 4130 N N . ALA A 1 505 ? -20.551 -1.412 1.692 1.00 93.00 505 ALA A N 1
ATOM 4131 C CA . ALA A 1 505 ? -19.950 -1.814 0.416 1.00 93.00 505 ALA A CA 1
ATOM 4132 C C . ALA A 1 505 ? -20.920 -1.733 -0.784 1.00 93.00 505 ALA A C 1
ATOM 4134 O O . ALA A 1 505 ? -20.489 -1.807 -1.932 1.00 93.00 505 ALA A O 1
ATOM 4135 N N . PHE A 1 506 ? -22.225 -1.576 -0.533 1.00 91.94 506 PHE A N 1
ATOM 4136 C CA . PHE A 1 506 ? -23.262 -1.432 -1.562 1.00 91.94 506 PHE A CA 1
ATOM 4137 C C . PHE A 1 506 ? -23.643 0.022 -1.845 1.00 91.94 506 PHE A C 1
ATOM 4139 O O . PHE A 1 506 ? -24.489 0.278 -2.704 1.00 91.94 506 PHE A O 1
ATOM 4146 N N . TYR A 1 507 ? -23.062 0.973 -1.116 1.00 92.38 507 TYR A N 1
ATOM 4147 C CA . TYR A 1 507 ? -23.291 2.384 -1.366 1.00 92.38 507 TYR A CA 1
ATOM 4148 C C . TYR A 1 507 ? -22.669 2.801 -2.697 1.00 92.38 507 TYR A C 1
ATOM 4150 O O . TYR A 1 507 ? -21.568 2.381 -3.059 1.00 92.38 507 TYR A O 1
ATOM 4158 N N . TYR A 1 508 ? -23.381 3.643 -3.441 1.00 89.88 508 TYR A N 1
ATOM 4159 C CA . TYR A 1 508 ? -22.850 4.175 -4.683 1.00 89.88 508 TYR A CA 1
ATOM 4160 C C . TYR A 1 508 ? -21.732 5.178 -4.388 1.00 89.88 508 TYR A C 1
ATOM 4162 O O . TYR A 1 508 ? -21.986 6.277 -3.903 1.00 89.88 508 TYR A O 1
ATOM 4170 N N . ASP A 1 509 ? -20.499 4.817 -4.724 1.00 87.94 509 ASP A N 1
ATOM 4171 C CA . ASP A 1 509 ? -19.350 5.697 -4.588 1.00 87.94 509 ASP A CA 1
ATOM 4172 C C . ASP A 1 509 ? -18.950 6.326 -5.926 1.00 87.94 509 ASP A C 1
ATOM 4174 O O . ASP A 1 509 ? -18.549 5.632 -6.859 1.00 87.94 509 ASP A O 1
ATOM 4178 N N . VAL A 1 510 ? -18.996 7.655 -6.001 1.00 86.00 510 VAL A N 1
ATOM 4179 C CA . VAL A 1 510 ? -18.560 8.421 -7.179 1.00 86.00 510 VAL A CA 1
ATOM 4180 C C . VAL A 1 510 ? -17.069 8.237 -7.494 1.00 86.00 510 VAL A C 1
ATOM 4182 O O . VAL A 1 510 ? -16.668 8.411 -8.641 1.00 86.00 510 VAL A O 1
ATOM 4185 N N . LYS A 1 511 ? -16.242 7.887 -6.497 1.00 84.75 511 LYS A N 1
ATOM 4186 C CA . LYS A 1 511 ? -14.788 7.736 -6.668 1.00 84.75 511 LYS A CA 1
ATOM 4187 C C . LYS A 1 511 ? -14.412 6.408 -7.325 1.00 84.75 511 LYS A C 1
ATOM 4189 O O . LYS A 1 511 ? -13.425 6.336 -8.059 1.00 84.75 511 LYS A O 1
ATOM 4194 N N . THR A 1 512 ? -15.172 5.349 -7.051 1.00 84.12 512 THR A N 1
ATOM 4195 C CA . THR A 1 512 ? -14.793 3.972 -7.408 1.00 84.12 512 THR A CA 1
ATOM 4196 C C . THR A 1 512 ? -15.763 3.273 -8.360 1.00 84.12 512 THR A C 1
ATOM 4198 O O . THR A 1 512 ? -15.346 2.328 -9.032 1.00 84.12 512 THR A O 1
ATOM 4201 N N . ASN A 1 513 ? -17.004 3.754 -8.508 1.00 74.44 513 ASN A N 1
ATOM 4202 C CA . ASN A 1 513 ? -17.942 3.243 -9.508 1.00 74.44 513 ASN A CA 1
ATOM 4203 C C . ASN A 1 513 ? -17.744 3.960 -10.851 1.00 74.44 513 ASN A C 1
ATOM 4205 O O . ASN A 1 513 ? -18.144 5.114 -11.010 1.00 74.44 513 ASN A O 1
ATOM 4209 N N . TRP A 1 514 ? -17.154 3.250 -11.816 1.00 53.12 514 TRP A N 1
ATOM 4210 C CA . TRP A 1 514 ? -16.917 3.714 -13.188 1.00 53.12 514 TRP A CA 1
ATOM 4211 C C . TRP A 1 514 ? -17.581 2.806 -14.221 1.00 53.12 514 TRP A C 1
ATOM 4213 O O . TRP A 1 514 ? -17.498 1.564 -14.059 1.00 53.12 514 TRP A O 1
#

pLDDT: mean 86.83, std 13.01, range [29.94, 98.62]

Secondary structure (DSSP, 8-state):
--SS-----TT-THHHHHHHHHHHIIIIIS----SEEE---TTEEESS-HHHHHHHHHTSTT-EEE-B-HHHHHHHHHSTTTTEEEEEETTEEEEEEEPPPPTTS----B-S--EEEHHHHHHHHH--SHHHHHHHHHHTTSSSGGGTHHHHHHHHSTTGGGEEE--SEEE---HHHH-S-TTGGGBS-----PPPP-GGGHHHHHTTTTTT--EEE---HHHHTHHHHHHIIIII----TTPPPEEEEEEETT-SS--GGGS-HHHHHHHHHHHHHHHH-GGGPSPS-EEEEEEEEEEETTEEEEEEEEEEETTTEEEEEEEE----EEE--TTEEEEEEESSEETTTTEES--S-EEESSB--EEEEEESS-----EEEEEE-TTS-EEEEEEE----S-SEEEEEPPPB-S-PPSEEEEEEEEETTT-SEEEEEEEEEE-GGGGSB-TTS-B---HHHHHHHS-EEEEEESS-----------S--SS-S--EEGGG-TTSTTS--TTT--

Foldseek 3Di:
DQPDDDPDFAQALRVVVSVLSVLVCCCPVVVDPDFKDWDDDPFKDWLADPVVVVVVVVVQGQAKAAAFDPVCFVVVCVDPQQQFFWAQDPQEIETDGGDDDDPPFDWTFADLGIMGGNVVSCCLNPPDDPQSVRLVVSLNGHTPSSRTSSVRSCCRDPNVVRYDNHHLEAFQDDCVQFQPQPRVVRYPDGDGHTFADAPVCVVVSVVCPPPSHTMYDGHDQLQFCVVVVVSCCPRVVDDCPPFFWDKDWPDFPPDPPDDPVNDAVQVVLLVLLQVVQVCPQPVCPPWPDKDWGTKIFTHDRNHTFFMKIWIDTPVPWIKIWTWGFPKDKFAPAPFWDDKAKDDDASSSSGDRPDRNLEAEPQGKMKIKTFTPDDDQFWKKKFKAAQVRDTPDIDIDHDDDDDRIDTDTDPGRNDGGDFAKIKIFIATPVVRDTRMMIIGGYFYPVQCDADPVRRGNHPSVRSCNRTPTPAMEIQDPPVDDDDDDDDPDRSYDSDHYHQCVHSRHPNHDGSVPDD

Nearest PDB structures (foldseek):
  6eje-assembly1_A  TM=8.433E-01  e=1.113E-38  Homo sapiens
  6ej9-assembly1_A  TM=8.445E-01  e=1.318E-38  Homo sapiens
  6ej7-assembly1_A  TM=8.460E-01  e=2.743E-38  Homo sapiens
  6ejc-assembly1_A  TM=8.402E-01  e=7.150E-38  Homo sapiens
  6ejb-assembly1_A  TM=8.444E-01  e=6.087E-37  Homo sapiens